Protein AF-A0A537YHS7-F1 (afdb_monomer_lite)

Radius of gyration: 42.15 Å; chains: 1; bounding box: 103×115×128 Å

Sequence (564 aa):
MSSPEERQPPRRSAVVLVELIRFVIVVLFTALGYQVSRSLVADKTSARIIVGTILGSGIGYVIGGVLGRGTGTLVGIAEKRIASIPGADIVSGGLGLVAGVIIATVPGLFLLLLPSRAVGLPILAFVEVVFGYLGYRIGVTKREDVLQLVGLTYRTRAADLRMLDTSAILNTQLLDYVRAGLIRGTVLVPTFVLEEAQGIADAADPVRRQRARRGLEALAAIRGDRDRRLGVGARGRAPRRRSRSPTPRRGSAAPRGASRRSDPCRAEPRRKGSRPGRRLPGRRHDGRGRRRERARRNDRGRAGEPRRPVVGLPDDLRVAGRTGRRPGAGRGTARVNDWAIIVSAGRGARFGDDGVPKTFRPLAGLPMYVHSLRAFEAVPSIAGIVLVVPDNWLEYAMEHSMGEATRAAVEITPGGETRQGSVRAGLARVPLDTERVIVHDAARPLVTPELIDSSLAALKDADGAVCAVPLVDTLKRAKGSVVDATVARAELWRAQTPQAFIAKVLREAHDRAAGDDATDDAALVEAAGGRVVLVSGDERNIKVTTPAELELAEALMLGTRVRP

Secondary structure (DSSP, 8-state):
-PPPP--PPPPHHHHHHHHHHHHHHHHHHHHHHHHHHHHH-SS--HHHHHHHHHHHHHHHHHHHHHHHHHHHHHHHHHHHHHHHS-HHHHHHHHHHHHHHHHHHHHHHHHHTTSS-HHHHHHHHHHHHHHHHHHHHHHHHHTHHHHHHHTT---------EEEPPHHHHS-TTHHHHHHTTSS-SEEE--HHHHHHHHHHHHSS-HHHHHHHHHHHHHHHHHHHHHHHHTT------PPPPPP----------------------------------------------------------------------------------PPP---------EEEEEE-----TTS-SSS--GGGSEETTEEHHHHHHHHHHTSTTEEEEEEEE-GGGHHHHHHHHTTT-SSSEEEEEE--SSHHHHHHHHHTTS-TT--EEEEEETT-TT--HHHHHHHHHGGGG-SEEEEEEE--S-EEEEETTEEEEEEP-TT-EEEEEEEEEEHHHHHHHHHH--SS--SSHHHHHHHTT--EEEEE--TTS----SHHHHHHHHHHHTT-----

Structure (mmCIF, N/CA/C/O backbone):
data_AF-A0A537YHS7-F1
#
_entry.id   AF-A0A537YHS7-F1
#
loop_
_atom_site.group_PDB
_atom_site.id
_atom_site.type_symbol
_atom_site.label_atom_id
_atom_site.label_alt_id
_atom_site.label_comp_id
_atom_site.label_asym_id
_atom_site.label_entity_id
_atom_site.label_seq_id
_atom_site.pdbx_PDB_ins_code
_atom_site.Cartn_x
_atom_site.Cartn_y
_atom_site.Cartn_z
_atom_site.occupancy
_atom_site.B_iso_or_equiv
_atom_site.auth_seq_id
_atom_site.auth_comp_id
_atom_site.auth_asym_id
_atom_site.auth_atom_id
_atom_site.pdbx_PDB_model_num
ATOM 1 N N . MET A 1 1 ? 27.510 -27.332 -7.287 1.00 34.50 1 MET A N 1
ATOM 2 C CA . MET A 1 1 ? 27.420 -28.165 -8.506 1.00 34.50 1 MET A CA 1
ATOM 3 C C . MET A 1 1 ? 26.413 -27.505 -9.423 1.00 34.50 1 MET A C 1
ATOM 5 O O . MET A 1 1 ? 25.268 -27.359 -9.020 1.00 34.50 1 MET A O 1
ATOM 9 N N . SER A 1 2 ? 26.858 -27.024 -10.579 1.00 34.78 2 SER A N 1
ATOM 10 C CA . SER A 1 2 ? 26.018 -26.298 -11.537 1.00 34.78 2 SER A CA 1
ATOM 11 C C . SER A 1 2 ? 25.436 -27.293 -12.540 1.00 34.78 2 SER A C 1
ATOM 13 O O . SER A 1 2 ? 26.197 -28.064 -13.124 1.00 34.78 2 SER A O 1
ATOM 15 N N . SER A 1 3 ? 24.116 -27.303 -12.730 1.00 33.09 3 SER A N 1
ATOM 16 C CA . SER A 1 3 ? 23.474 -28.182 -13.716 1.00 33.09 3 SER A CA 1
ATOM 17 C C . SER A 1 3 ? 23.929 -27.835 -15.142 1.00 33.09 3 SER A C 1
ATOM 19 O O . SER A 1 3 ? 24.104 -26.652 -15.444 1.00 33.09 3 SER A O 1
ATOM 21 N N . PRO A 1 4 ? 24.119 -28.825 -16.032 1.00 50.09 4 PRO A N 1
ATOM 22 C CA . PRO A 1 4 ? 24.528 -28.564 -17.406 1.00 50.09 4 PRO A CA 1
ATOM 23 C C . PRO A 1 4 ? 23.376 -27.936 -18.203 1.00 50.09 4 PRO A C 1
ATOM 25 O O . PRO A 1 4 ? 22.295 -28.515 -18.295 1.00 50.09 4 PRO A O 1
ATOM 28 N N . GLU A 1 5 ? 23.614 -26.772 -18.814 1.00 39.72 5 GLU A N 1
ATOM 29 C CA . GLU A 1 5 ? 22.696 -26.206 -19.808 1.00 39.72 5 GLU A CA 1
ATOM 30 C C . GLU A 1 5 ? 22.564 -27.154 -21.007 1.00 39.72 5 GLU A C 1
ATOM 32 O O . GLU A 1 5 ? 23.532 -27.437 -21.721 1.00 39.72 5 GLU A O 1
ATOM 37 N N . GLU A 1 6 ? 21.339 -27.611 -21.250 1.00 38.03 6 GLU A N 1
ATOM 38 C CA . GLU A 1 6 ? 20.990 -28.463 -22.379 1.00 38.03 6 GLU A CA 1
ATOM 39 C C . GLU A 1 6 ? 21.080 -27.659 -23.690 1.00 38.03 6 GLU A C 1
ATOM 41 O O . GLU A 1 6 ? 20.154 -26.952 -24.098 1.00 38.03 6 GLU A O 1
ATOM 46 N N . ARG A 1 7 ? 22.242 -27.728 -24.354 1.00 41.28 7 ARG A N 1
ATOM 47 C CA . ARG A 1 7 ? 22.490 -27.040 -25.629 1.00 41.28 7 ARG A CA 1
ATOM 48 C C . ARG A 1 7 ? 21.609 -27.614 -26.738 1.00 41.28 7 ARG A C 1
ATOM 50 O O . ARG A 1 7 ? 21.991 -28.566 -27.416 1.00 41.28 7 ARG A O 1
ATOM 57 N N . GLN A 1 8 ? 20.460 -26.981 -26.968 1.00 43.91 8 GLN A N 1
ATOM 58 C CA . GLN A 1 8 ? 19.630 -27.255 -28.141 1.00 43.91 8 GLN A CA 1
ATOM 59 C C . GLN A 1 8 ? 20.458 -27.099 -29.434 1.00 43.91 8 GLN A C 1
ATOM 61 O O . GLN A 1 8 ? 21.207 -26.124 -29.566 1.00 43.91 8 GLN A O 1
ATOM 66 N N . PRO A 1 9 ? 20.337 -28.027 -30.403 1.00 46.56 9 PRO A N 1
ATOM 67 C CA . PRO A 1 9 ? 21.081 -27.944 -31.653 1.00 46.56 9 PRO A CA 1
ATOM 68 C C . PRO A 1 9 ? 20.667 -26.700 -32.459 1.00 46.56 9 PRO A C 1
ATOM 70 O O . PRO A 1 9 ? 19.495 -26.307 -32.429 1.00 46.56 9 PRO A O 1
ATOM 73 N N . PRO A 1 10 ? 21.593 -26.071 -33.209 1.00 54.75 10 PRO A N 1
ATOM 74 C CA . PRO A 1 10 ? 21.282 -24.880 -33.991 1.00 54.75 10 PRO A CA 1
ATOM 75 C C . PRO A 1 10 ? 20.172 -25.173 -35.009 1.00 54.75 10 PRO A C 1
ATOM 77 O O . PRO A 1 10 ? 20.231 -26.154 -35.755 1.00 54.75 10 PRO A O 1
ATOM 80 N N . ARG A 1 11 ? 19.155 -24.300 -35.056 1.00 60.12 11 ARG A N 1
ATOM 81 C CA . ARG A 1 11 ? 18.053 -24.392 -36.029 1.00 60.12 11 ARG A CA 1
ATOM 82 C C . ARG A 1 11 ? 18.631 -24.469 -37.447 1.00 60.12 11 ARG A C 1
ATOM 84 O O . ARG A 1 11 ? 19.492 -23.664 -37.800 1.00 60.12 11 ARG A O 1
ATOM 91 N N . ARG A 1 12 ? 18.125 -25.395 -38.278 1.00 66.12 12 ARG A N 1
ATOM 92 C CA . ARG A 1 12 ? 18.611 -25.631 -39.659 1.00 66.12 12 ARG A CA 1
ATOM 93 C C . ARG A 1 12 ? 18.725 -24.344 -40.495 1.00 66.12 12 ARG A C 1
ATOM 95 O O . ARG A 1 12 ? 19.650 -24.225 -41.291 1.00 66.12 12 ARG A O 1
ATOM 102 N N . SER A 1 13 ? 17.837 -23.372 -40.277 1.00 62.25 13 SER A N 1
ATOM 103 C CA . SER A 1 13 ? 17.853 -22.051 -40.922 1.00 62.25 13 SER A CA 1
ATOM 104 C C . SER A 1 13 ? 19.140 -21.250 -40.680 1.00 62.25 13 SER A C 1
ATOM 106 O O . SER A 1 13 ? 19.644 -20.624 -41.609 1.00 62.25 13 SER A O 1
ATOM 108 N N . ALA A 1 14 ? 19.707 -21.294 -39.470 1.00 64.62 14 ALA A N 1
ATOM 109 C CA . ALA A 1 14 ? 20.923 -20.552 -39.135 1.00 64.62 14 ALA A CA 1
ATOM 110 C C . ALA A 1 14 ? 22.153 -21.103 -39.877 1.00 64.62 14 ALA A C 1
ATOM 112 O O . ALA A 1 14 ? 22.986 -20.333 -40.348 1.00 64.62 14 ALA A O 1
ATOM 113 N N . VAL A 1 15 ? 22.236 -22.430 -40.035 1.00 74.31 15 VAL A N 1
ATOM 114 C CA . VAL A 1 15 ? 23.314 -23.087 -40.794 1.00 74.31 15 VAL A CA 1
ATOM 115 C C . VAL A 1 15 ? 23.232 -22.708 -42.276 1.00 74.31 15 VAL A C 1
ATOM 117 O O . VAL A 1 15 ? 24.235 -22.303 -42.857 1.00 74.31 15 VAL A O 1
ATOM 120 N N . VAL A 1 16 ? 22.032 -22.747 -42.867 1.00 79.12 16 VAL A N 1
ATOM 121 C CA . VAL A 1 16 ? 21.809 -22.346 -44.269 1.00 79.12 16 VAL A CA 1
ATOM 122 C C . VAL A 1 16 ? 22.185 -20.878 -44.504 1.00 79.12 16 VAL A C 1
ATOM 124 O O . VAL A 1 16 ? 22.833 -20.575 -45.503 1.00 79.12 16 VAL A O 1
ATOM 127 N N . LEU A 1 17 ? 21.852 -19.970 -43.578 1.00 75.50 17 LEU A N 1
ATOM 128 C CA . LEU A 1 17 ? 22.225 -18.555 -43.686 1.00 75.50 17 LEU A CA 1
ATOM 129 C C . LEU A 1 17 ? 23.750 -18.345 -43.650 1.00 75.50 17 LEU A C 1
ATOM 131 O O . LEU A 1 17 ? 24.277 -17.567 -44.443 1.00 75.50 17 LEU A O 1
ATOM 135 N N . VAL A 1 18 ? 24.464 -19.048 -42.763 1.00 79.00 18 VAL A N 1
ATOM 136 C CA . VAL A 1 18 ? 25.934 -18.967 -42.665 1.00 79.00 18 VAL A CA 1
ATOM 137 C C . VAL A 1 18 ? 26.605 -19.454 -43.953 1.00 79.00 18 VAL A C 1
ATOM 139 O O . VAL A 1 18 ? 27.540 -18.808 -44.427 1.00 79.00 18 VAL A O 1
ATOM 142 N N . GLU A 1 19 ? 26.134 -20.560 -44.533 1.00 82.50 19 GLU A N 1
ATOM 143 C CA . GLU A 1 19 ? 26.677 -21.086 -45.792 1.00 82.50 19 GLU A CA 1
ATOM 144 C C . GLU A 1 19 ? 26.329 -20.194 -46.995 1.00 82.50 19 GLU A C 1
ATOM 146 O O . GLU A 1 19 ? 27.187 -19.967 -47.846 1.00 82.50 19 GLU A O 1
ATOM 151 N N . LEU A 1 20 ? 25.130 -19.598 -47.036 1.00 83.88 20 LEU A N 1
ATOM 152 C CA . LEU A 1 20 ? 24.749 -18.633 -48.076 1.00 83.88 20 LEU A CA 1
ATOM 153 C C . LEU A 1 20 ? 25.632 -17.374 -48.039 1.00 83.88 20 LEU A C 1
ATOM 155 O O . LEU A 1 20 ? 26.145 -16.947 -49.073 1.00 83.88 20 LEU A O 1
ATOM 159 N N . ILE A 1 21 ? 25.855 -16.804 -46.849 1.00 81.19 21 ILE A N 1
ATOM 160 C CA . ILE A 1 21 ? 26.746 -15.648 -46.660 1.00 81.19 21 ILE A CA 1
ATOM 161 C C . ILE A 1 21 ? 28.184 -16.009 -47.059 1.00 81.19 21 ILE A C 1
ATOM 163 O O . ILE A 1 21 ? 28.837 -15.233 -47.760 1.00 81.19 21 ILE A O 1
ATOM 167 N N . ARG A 1 22 ? 28.668 -17.202 -46.679 1.00 84.94 22 ARG A N 1
ATOM 168 C CA . ARG A 1 22 ? 29.996 -17.681 -47.088 1.00 84.94 22 ARG A CA 1
ATOM 169 C C . ARG A 1 22 ? 30.101 -17.805 -48.606 1.00 84.94 22 ARG A C 1
ATOM 171 O O . ARG A 1 22 ? 31.075 -17.318 -49.165 1.00 84.94 22 ARG A O 1
ATOM 178 N N . PHE A 1 23 ? 29.105 -18.391 -49.270 1.00 89.00 23 PHE A N 1
ATOM 179 C CA . PHE A 1 23 ? 29.078 -18.531 -50.726 1.00 89.00 23 PHE A CA 1
ATOM 180 C C . PHE A 1 23 ? 29.148 -17.171 -51.437 1.00 89.00 23 PHE A C 1
ATOM 182 O O . PHE A 1 23 ? 30.011 -16.975 -52.291 1.00 89.00 23 PHE A O 1
ATOM 189 N N . VAL A 1 24 ? 28.313 -16.203 -51.042 1.00 88.31 24 VAL A N 1
ATOM 190 C CA . VAL A 1 24 ? 28.307 -14.853 -51.639 1.00 88.31 24 VAL A CA 1
ATOM 191 C C . VAL A 1 24 ? 29.660 -14.152 -51.465 1.00 88.31 24 VAL A C 1
ATOM 193 O O . VAL A 1 24 ? 30.182 -13.579 -52.421 1.00 88.31 24 VAL A O 1
ATOM 196 N N . ILE A 1 25 ? 30.267 -14.232 -50.276 1.00 87.56 25 ILE A N 1
ATOM 197 C CA . ILE A 1 25 ? 31.570 -13.603 -50.004 1.00 87.56 25 ILE A CA 1
ATOM 198 C C . ILE A 1 25 ? 32.704 -14.317 -50.757 1.00 87.56 25 ILE A C 1
ATOM 200 O O . ILE A 1 25 ? 33.560 -13.641 -51.328 1.00 87.56 25 ILE A O 1
ATOM 204 N N . VAL A 1 26 ? 32.685 -15.652 -50.860 1.00 91.62 26 VAL A N 1
ATOM 205 C CA . VAL A 1 26 ? 33.625 -16.410 -51.707 1.00 91.62 26 VAL A CA 1
ATOM 206 C C . VAL A 1 26 ? 33.527 -15.962 -53.164 1.00 91.62 26 VAL A C 1
ATOM 208 O O . VAL A 1 26 ? 34.557 -15.665 -53.763 1.00 91.62 26 VAL A O 1
ATOM 211 N N . VAL A 1 27 ? 32.322 -15.855 -53.734 1.00 90.69 27 VAL A N 1
ATOM 212 C CA . VAL A 1 27 ? 32.130 -15.413 -55.128 1.00 90.69 27 VAL A CA 1
ATOM 213 C C . VAL A 1 27 ? 32.658 -13.989 -55.338 1.00 90.69 27 VAL A C 1
ATOM 215 O O . VAL A 1 27 ? 33.423 -13.760 -56.276 1.00 90.69 27 VAL A O 1
ATOM 218 N N . LEU A 1 28 ? 32.332 -13.052 -54.441 1.00 90.12 28 LEU A N 1
ATOM 219 C CA . LEU A 1 28 ? 32.809 -11.665 -54.513 1.00 90.12 28 LEU A CA 1
ATOM 220 C C . LEU A 1 28 ? 34.338 -11.561 -54.429 1.00 90.12 28 LEU A C 1
ATOM 222 O O . LEU A 1 28 ? 34.949 -10.892 -55.260 1.00 90.12 28 LEU A O 1
ATOM 226 N N . PHE A 1 29 ? 34.976 -12.246 -53.476 1.00 90.38 29 PHE A N 1
ATOM 227 C CA . PHE A 1 29 ? 36.436 -12.216 -53.336 1.00 90.38 29 PHE A CA 1
ATOM 228 C C . PHE A 1 29 ? 37.162 -13.002 -54.438 1.00 90.38 29 PHE A C 1
ATOM 230 O O . PHE A 1 29 ? 38.273 -12.632 -54.808 1.00 90.38 29 PHE A O 1
ATOM 237 N N . THR A 1 30 ? 36.535 -14.027 -55.023 1.00 91.81 30 THR A N 1
ATOM 238 C CA . THR A 1 30 ? 37.058 -14.720 -56.214 1.00 91.81 30 THR A CA 1
ATOM 239 C C . THR A 1 30 ? 37.044 -13.785 -57.428 1.00 91.81 30 THR A C 1
ATOM 241 O O . THR A 1 30 ? 38.049 -13.666 -58.127 1.00 91.81 30 THR A O 1
ATOM 244 N N . ALA A 1 31 ? 35.941 -13.058 -57.645 1.00 89.12 31 ALA A N 1
ATOM 245 C CA . ALA A 1 31 ? 35.827 -12.064 -58.711 1.00 89.12 31 ALA A CA 1
ATOM 246 C C . ALA A 1 31 ? 36.797 -10.883 -58.513 1.00 89.12 31 ALA A C 1
ATOM 248 O O . ALA A 1 31 ? 37.445 -10.456 -59.469 1.00 89.12 31 ALA A O 1
ATOM 249 N N . LEU A 1 32 ? 36.952 -10.402 -57.274 1.00 89.75 32 LEU A N 1
ATOM 250 C CA . LEU A 1 32 ? 37.922 -9.364 -56.919 1.00 89.75 32 LEU A CA 1
ATOM 251 C C . LEU A 1 32 ? 39.364 -9.844 -57.137 1.00 89.75 32 LEU A C 1
ATOM 253 O O . LEU A 1 32 ? 40.147 -9.138 -57.762 1.00 89.75 32 LEU A O 1
ATOM 257 N N . GLY A 1 33 ? 39.705 -11.059 -56.694 1.00 88.12 33 GLY A N 1
ATOM 258 C CA . GLY A 1 33 ? 41.019 -11.671 -56.916 1.00 88.12 33 GLY A CA 1
ATOM 259 C C . GLY A 1 33 ? 41.353 -11.808 -58.403 1.00 88.12 33 GLY A C 1
ATOM 260 O O . GLY A 1 33 ? 42.455 -11.452 -58.822 1.00 88.12 33 GLY A O 1
ATOM 261 N N . TYR A 1 34 ? 40.381 -12.221 -59.222 1.00 88.81 34 TYR A N 1
ATOM 262 C CA . TYR A 1 34 ? 40.508 -12.245 -60.681 1.00 88.81 34 TYR A CA 1
ATOM 263 C C . TYR A 1 34 ? 40.719 -10.840 -61.277 1.00 88.81 34 TYR A C 1
ATOM 265 O O . TYR A 1 34 ? 41.640 -10.647 -62.073 1.00 88.81 34 TYR A O 1
ATOM 273 N N . GLN A 1 35 ? 39.915 -9.844 -60.879 1.00 87.00 35 GLN A N 1
ATOM 274 C CA . GLN A 1 35 ? 40.044 -8.465 -61.369 1.00 87.00 35 GLN A CA 1
ATOM 275 C C . GLN A 1 35 ? 41.396 -7.842 -61.004 1.00 87.00 35 GLN A C 1
ATOM 277 O O . GLN A 1 35 ? 42.083 -7.340 -61.889 1.00 87.00 35 GLN A O 1
ATOM 282 N N . VAL A 1 36 ? 41.801 -7.928 -59.734 1.00 85.50 36 VAL A N 1
ATOM 283 C CA . VAL A 1 36 ? 43.076 -7.402 -59.217 1.00 85.50 36 VAL A CA 1
ATOM 284 C C . VAL A 1 36 ? 44.270 -8.067 -59.908 1.00 85.50 36 VAL A C 1
ATOM 286 O O . VAL A 1 36 ? 45.213 -7.389 -60.309 1.00 85.50 36 VAL A O 1
ATOM 289 N N . SER A 1 37 ? 44.214 -9.382 -60.136 1.00 83.62 37 SER A N 1
ATOM 290 C CA . SER A 1 37 ? 45.274 -10.104 -60.860 1.00 83.62 37 SER A CA 1
ATOM 291 C C . SER A 1 37 ? 45.354 -9.720 -62.336 1.00 83.62 37 SER A C 1
ATOM 293 O O . SER A 1 37 ? 46.433 -9.749 -62.923 1.00 83.62 37 SER A O 1
ATOM 295 N N . ARG A 1 38 ? 44.220 -9.353 -62.943 1.00 83.25 38 ARG A N 1
ATOM 296 C CA . ARG A 1 38 ? 44.141 -8.885 -64.330 1.00 83.25 38 ARG A CA 1
ATOM 297 C C . ARG A 1 38 ? 44.605 -7.433 -64.496 1.00 83.25 38 ARG A C 1
ATOM 299 O O . ARG A 1 38 ? 45.037 -7.086 -65.592 1.00 83.25 38 ARG A O 1
ATOM 306 N N . SER A 1 39 ? 44.500 -6.591 -63.465 1.00 78.75 39 SER A N 1
ATOM 307 C CA . SER A 1 39 ? 44.871 -5.169 -63.531 1.00 78.75 39 SER A CA 1
ATOM 308 C C . SER A 1 39 ? 46.275 -4.850 -63.008 1.00 78.75 39 SER A C 1
ATOM 310 O O . SER A 1 39 ? 46.875 -3.896 -63.494 1.00 78.75 39 SER A O 1
ATOM 312 N N . LEU A 1 40 ? 46.826 -5.630 -62.068 1.00 73.31 40 LEU A N 1
ATOM 313 C CA . LEU A 1 40 ? 48.172 -5.394 -61.516 1.00 73.31 40 LEU A CA 1
ATOM 314 C C . LEU A 1 40 ? 49.314 -6.052 -62.306 1.00 73.31 40 LEU A C 1
ATOM 316 O O . LEU A 1 40 ? 50.464 -5.642 -62.161 1.00 73.31 40 LEU A O 1
ATOM 320 N N . VAL A 1 41 ? 49.040 -7.085 -63.108 1.00 65.69 41 VAL A N 1
ATOM 321 C CA . VAL A 1 41 ? 50.090 -7.864 -63.783 1.00 65.69 41 VAL A CA 1
ATOM 322 C C . VAL A 1 41 ? 50.145 -7.503 -65.268 1.00 65.69 41 VAL A C 1
ATOM 324 O O . VAL A 1 41 ? 49.277 -7.893 -66.044 1.00 65.69 41 VAL A O 1
ATOM 327 N N . ALA A 1 42 ? 51.198 -6.783 -65.668 1.00 59.06 42 ALA A N 1
ATOM 328 C CA . ALA A 1 42 ? 51.415 -6.363 -67.058 1.00 59.06 42 ALA A CA 1
ATOM 329 C C . ALA A 1 42 ? 51.618 -7.538 -68.037 1.00 59.06 42 ALA A C 1
ATOM 331 O O . ALA A 1 42 ? 51.298 -7.425 -69.219 1.00 59.06 42 ALA A O 1
ATOM 332 N N . ASP A 1 43 ? 52.125 -8.669 -67.540 1.00 63.06 43 ASP A N 1
ATOM 333 C CA . ASP A 1 43 ? 52.399 -9.870 -68.326 1.00 63.06 43 ASP A CA 1
ATOM 334 C C . ASP A 1 43 ? 51.311 -10.938 -68.105 1.00 63.06 43 ASP A C 1
ATOM 336 O O . ASP A 1 43 ? 51.103 -11.422 -66.987 1.00 63.06 43 ASP A O 1
ATOM 340 N N . LYS A 1 44 ? 50.584 -11.296 -69.172 1.00 61.28 44 LYS A N 1
ATOM 341 C CA . LYS A 1 44 ? 49.316 -12.056 -69.129 1.00 61.28 44 LYS A CA 1
ATOM 342 C C . LYS A 1 44 ? 49.508 -13.567 -68.931 1.00 61.28 44 LYS A C 1
ATOM 344 O O . LYS A 1 44 ? 48.792 -14.373 -69.523 1.00 61.28 44 LYS A O 1
ATOM 349 N N . THR A 1 45 ? 50.460 -13.980 -68.098 1.00 69.19 45 THR A N 1
ATOM 350 C CA . THR A 1 45 ? 50.690 -15.397 -67.803 1.00 69.19 45 THR A CA 1
ATOM 351 C C . THR A 1 45 ? 49.480 -15.984 -67.066 1.00 69.19 45 THR A C 1
ATOM 353 O O . THR A 1 45 ? 49.210 -15.617 -65.919 1.00 69.19 45 THR A O 1
ATOM 356 N N . SER A 1 46 ? 48.778 -16.941 -67.684 1.00 71.75 46 SER A N 1
ATOM 357 C CA . SER A 1 46 ? 47.562 -17.569 -67.133 1.00 71.75 46 SER A CA 1
ATOM 358 C C . SER A 1 46 ? 47.740 -18.072 -65.693 1.00 71.75 46 SER A C 1
ATOM 360 O O . SER A 1 46 ? 46.829 -17.954 -64.876 1.00 71.75 46 SER A O 1
ATOM 362 N N . ALA A 1 47 ? 48.942 -18.551 -65.354 1.00 77.25 47 ALA A N 1
ATOM 363 C CA . ALA A 1 47 ? 49.311 -19.000 -64.013 1.00 77.25 47 ALA A CA 1
ATOM 364 C C . ALA A 1 47 ? 49.088 -17.940 -62.914 1.00 77.25 47 ALA A C 1
ATOM 366 O O . ALA A 1 47 ? 48.581 -18.273 -61.847 1.00 77.25 47 ALA A O 1
ATOM 367 N N . ARG A 1 48 ? 49.407 -16.659 -63.156 1.00 76.94 48 ARG A N 1
ATOM 368 C CA . ARG A 1 48 ? 49.252 -15.596 -62.140 1.00 76.94 48 ARG A CA 1
ATOM 369 C C . ARG A 1 48 ? 47.785 -15.245 -61.892 1.00 76.94 48 ARG A C 1
ATOM 371 O O . ARG A 1 48 ? 47.391 -15.046 -60.746 1.00 76.94 48 ARG A O 1
ATOM 378 N N . ILE A 1 49 ? 46.969 -15.253 -62.948 1.00 81.44 49 ILE A N 1
ATOM 379 C CA . ILE A 1 49 ? 45.515 -15.056 -62.854 1.00 81.44 49 ILE A CA 1
ATOM 380 C C . ILE A 1 49 ? 44.877 -16.204 -62.058 1.00 81.44 49 ILE A C 1
ATOM 382 O O . ILE A 1 49 ? 44.048 -15.954 -61.183 1.00 81.44 49 ILE A O 1
ATOM 386 N N . ILE A 1 50 ? 45.305 -17.449 -62.299 1.00 84.12 50 ILE A N 1
ATOM 387 C CA . ILE A 1 50 ? 44.870 -18.625 -61.528 1.00 84.12 50 ILE A CA 1
ATOM 388 C C . ILE A 1 50 ? 45.245 -18.469 -60.046 1.00 84.12 50 ILE A C 1
ATOM 390 O O . ILE A 1 50 ? 44.372 -18.582 -59.187 1.00 84.12 50 ILE A O 1
ATOM 394 N N . VAL A 1 51 ? 46.504 -18.136 -59.736 1.00 85.88 51 VAL A N 1
ATOM 395 C CA . VAL A 1 51 ? 46.992 -17.964 -58.353 1.00 85.88 51 VAL A CA 1
ATOM 396 C C . VAL A 1 51 ? 46.197 -16.906 -57.585 1.00 85.88 51 VAL A C 1
ATOM 398 O O . VAL A 1 51 ? 45.748 -17.175 -56.472 1.00 85.88 51 VAL A O 1
ATOM 401 N N . GLY A 1 52 ? 45.962 -15.726 -58.164 1.00 85.19 52 GLY A N 1
ATOM 402 C CA . GLY A 1 52 ? 45.197 -14.678 -57.482 1.00 85.19 52 GLY A CA 1
ATOM 403 C C . GLY A 1 52 ? 43.692 -14.957 -57.384 1.00 85.19 52 GLY A C 1
ATOM 404 O O . GLY A 1 52 ? 43.051 -14.530 -56.425 1.00 85.19 52 GLY A O 1
ATOM 405 N N . THR A 1 53 ? 43.133 -15.748 -58.306 1.00 88.25 53 THR A N 1
ATOM 406 C CA . THR A 1 53 ? 41.753 -16.258 -58.201 1.00 88.25 53 THR A CA 1
ATOM 407 C C . THR A 1 53 ? 41.623 -17.264 -57.047 1.00 88.25 53 THR A C 1
ATOM 409 O O . THR A 1 53 ? 40.667 -17.189 -56.275 1.00 88.25 53 THR A O 1
ATOM 412 N N . ILE A 1 54 ? 42.609 -18.157 -56.871 1.00 90.62 54 ILE A N 1
ATOM 413 C CA . ILE A 1 54 ? 42.683 -19.111 -55.746 1.00 90.62 54 ILE A CA 1
ATOM 414 C C . ILE A 1 54 ? 42.882 -18.381 -54.407 1.00 90.62 54 ILE A C 1
ATOM 416 O O . ILE A 1 54 ? 42.199 -18.682 -53.432 1.00 90.62 54 ILE A O 1
ATOM 420 N N . LEU A 1 55 ? 43.781 -17.393 -54.348 1.00 89.94 55 LEU A N 1
ATOM 421 C CA . LEU A 1 55 ? 43.974 -16.565 -53.150 1.00 89.94 55 LEU A CA 1
ATOM 422 C C . LEU A 1 55 ? 42.697 -15.802 -52.777 1.00 89.94 55 LEU A C 1
ATOM 424 O O . LEU A 1 55 ? 42.303 -15.804 -51.611 1.00 89.94 55 LEU A O 1
ATOM 428 N N . GLY A 1 56 ? 42.017 -15.210 -53.764 1.00 88.88 56 GLY A N 1
ATOM 429 C CA . GLY A 1 56 ? 40.722 -14.559 -53.575 1.00 88.88 56 GLY A CA 1
ATOM 430 C C . GLY A 1 56 ? 39.671 -15.507 -52.993 1.00 88.88 56 GLY A C 1
ATOM 431 O O . GLY A 1 56 ? 39.052 -15.185 -51.978 1.00 88.88 56 GLY A O 1
ATOM 432 N N . SER A 1 57 ? 39.507 -16.705 -53.564 1.00 91.81 57 SER A N 1
ATOM 433 C CA . SER A 1 57 ? 38.529 -17.679 -53.062 1.00 91.81 57 SER A CA 1
ATOM 434 C C . SER A 1 57 ? 38.848 -18.164 -51.639 1.00 91.81 57 SER A C 1
ATOM 436 O O . SER A 1 57 ? 37.942 -18.245 -50.807 1.00 91.81 57 SER A O 1
ATOM 438 N N . GLY A 1 58 ? 40.127 -18.396 -51.317 1.00 89.81 58 GLY A N 1
ATOM 439 C CA . GLY A 1 58 ? 40.576 -18.787 -49.976 1.00 89.81 58 GLY A CA 1
ATOM 440 C C . GLY A 1 58 ? 40.334 -17.709 -48.914 1.00 89.81 58 GLY A C 1
ATOM 441 O O . GLY A 1 58 ? 39.785 -17.998 -47.848 1.00 89.81 58 GLY A O 1
ATOM 442 N N . ILE A 1 59 ? 40.668 -16.450 -49.219 1.00 89.94 59 ILE A N 1
ATOM 443 C CA . ILE A 1 59 ? 40.400 -15.300 -48.338 1.00 89.94 59 ILE A CA 1
ATOM 444 C C . ILE A 1 59 ? 38.886 -15.124 -48.138 1.00 89.94 59 ILE A C 1
ATOM 446 O O . ILE A 1 59 ? 38.422 -14.999 -47.001 1.00 89.94 59 ILE A O 1
ATOM 450 N N . GLY A 1 60 ? 38.105 -15.196 -49.221 1.00 88.69 60 GLY A N 1
ATOM 451 C CA . GLY A 1 60 ? 36.643 -15.140 -49.175 1.00 88.69 60 GLY A CA 1
ATOM 452 C C . GLY A 1 60 ? 36.023 -16.254 -48.326 1.00 88.69 60 GLY A C 1
ATOM 453 O O . GLY A 1 60 ? 35.064 -16.008 -47.597 1.00 88.69 60 GLY A O 1
ATOM 454 N N . TYR A 1 61 ? 36.592 -17.462 -48.339 1.00 91.31 61 TYR A N 1
ATOM 455 C CA . TYR A 1 61 ? 36.101 -18.581 -47.530 1.00 91.31 61 TYR A CA 1
ATOM 456 C C . TYR A 1 61 ? 36.283 -18.329 -46.027 1.00 91.31 61 TYR A C 1
ATOM 458 O O . TYR A 1 61 ? 35.347 -18.520 -45.244 1.00 91.31 61 TYR A O 1
ATOM 466 N N . VAL A 1 62 ? 37.461 -17.840 -45.622 1.00 89.25 62 VAL A N 1
ATOM 467 C CA . VAL A 1 62 ? 37.766 -17.518 -44.218 1.00 89.25 62 VAL A CA 1
ATOM 468 C C . VAL A 1 62 ? 36.921 -16.338 -43.732 1.00 89.25 62 VAL A C 1
ATOM 470 O O . VAL A 1 62 ? 36.226 -16.460 -42.719 1.00 89.25 62 VAL A O 1
ATOM 473 N N . ILE A 1 63 ? 36.918 -15.222 -44.470 1.00 86.25 63 ILE A N 1
ATOM 474 C CA . ILE A 1 63 ? 36.148 -14.019 -44.118 1.00 86.25 63 ILE A CA 1
ATOM 475 C C . ILE A 1 63 ? 34.646 -14.329 -44.100 1.00 86.25 63 ILE A C 1
ATOM 477 O O . ILE A 1 63 ? 33.959 -13.981 -43.141 1.00 86.25 63 ILE A O 1
ATOM 481 N N . GLY A 1 64 ? 34.139 -15.057 -45.099 1.00 84.94 64 GLY A N 1
ATOM 482 C CA . GLY A 1 64 ? 32.741 -15.477 -45.172 1.00 84.94 64 GLY A CA 1
ATOM 483 C C . GLY A 1 64 ? 32.325 -16.409 -44.032 1.00 84.94 64 GLY A C 1
ATOM 484 O O . GLY A 1 64 ? 31.218 -16.290 -43.512 1.00 84.94 64 GLY A O 1
ATOM 485 N N . GLY A 1 65 ? 33.216 -17.294 -43.572 1.00 81.50 65 GLY A N 1
ATOM 486 C CA . GLY A 1 65 ? 32.986 -18.126 -42.388 1.00 81.50 65 GLY A CA 1
ATOM 487 C C . GLY A 1 65 ? 32.965 -17.342 -41.069 1.00 81.50 65 GLY A C 1
ATOM 488 O O . GLY A 1 65 ? 32.175 -17.660 -40.178 1.00 81.50 65 GLY A O 1
ATOM 489 N N . VAL A 1 66 ? 33.801 -16.309 -40.925 1.00 83.06 66 VAL A N 1
ATOM 490 C CA . VAL A 1 66 ? 33.803 -15.424 -39.744 1.00 83.06 66 VAL A CA 1
ATOM 491 C C . VAL A 1 66 ? 32.563 -14.530 -39.734 1.00 83.06 66 VAL A C 1
ATOM 493 O O . VAL A 1 66 ? 31.803 -14.569 -38.764 1.00 83.06 66 VAL A O 1
ATOM 496 N N . LEU A 1 67 ? 32.310 -13.798 -40.824 1.00 77.62 67 LEU A N 1
ATOM 497 C CA . LEU A 1 67 ? 31.150 -12.915 -40.952 1.00 77.62 67 LEU A CA 1
ATOM 498 C C . LEU A 1 67 ? 29.839 -13.697 -40.859 1.00 77.62 67 LEU A C 1
ATOM 500 O O . LEU A 1 67 ? 28.988 -13.327 -40.061 1.00 77.62 67 LEU A O 1
ATOM 504 N N . GLY A 1 68 ? 29.700 -14.829 -41.558 1.00 79.19 68 GLY A N 1
ATOM 505 C CA . GLY A 1 68 ? 28.493 -15.659 -41.499 1.00 79.19 68 GLY A CA 1
ATOM 506 C C . GLY A 1 68 ? 28.140 -16.124 -40.080 1.00 79.19 68 GLY A C 1
ATOM 507 O O . GLY A 1 68 ? 26.977 -16.051 -39.687 1.00 79.19 68 GLY A O 1
ATOM 508 N N . ARG A 1 69 ? 29.129 -16.528 -39.263 1.00 79.25 69 ARG A N 1
ATOM 509 C CA . ARG A 1 69 ? 28.903 -16.877 -37.843 1.00 79.25 69 ARG A CA 1
ATOM 510 C C . ARG A 1 69 ? 28.546 -15.659 -36.986 1.00 79.25 69 ARG A C 1
ATOM 512 O O . ARG A 1 69 ? 27.667 -15.765 -36.129 1.00 79.25 69 ARG A O 1
ATOM 519 N N . GLY A 1 70 ? 29.180 -14.511 -37.226 1.00 75.00 70 GLY A N 1
ATOM 520 C CA . GLY A 1 70 ? 28.826 -13.244 -36.578 1.00 75.00 70 GLY A CA 1
ATOM 521 C C . GLY A 1 70 ? 27.384 -12.827 -36.882 1.00 75.00 70 GLY A C 1
ATOM 522 O O . GLY A 1 70 ? 26.590 -12.634 -35.964 1.00 75.00 70 GLY A O 1
ATOM 523 N N . THR A 1 71 ? 27.007 -12.791 -38.162 1.00 73.06 71 THR A N 1
ATOM 524 C CA . THR A 1 71 ? 25.646 -12.486 -38.619 1.00 73.06 71 THR A CA 1
ATOM 525 C C . THR A 1 71 ? 24.633 -13.497 -38.090 1.00 73.06 71 THR A C 1
ATOM 527 O O . THR A 1 71 ? 23.601 -13.085 -37.580 1.00 73.06 71 THR A O 1
ATOM 530 N N . GLY A 1 72 ? 24.923 -14.803 -38.119 1.00 71.56 72 GLY A N 1
ATOM 531 C CA . GLY A 1 72 ? 24.041 -15.826 -37.543 1.00 71.56 72 GLY A CA 1
ATOM 532 C C . GLY A 1 72 ? 23.801 -15.640 -36.038 1.00 71.56 72 GLY A C 1
ATOM 533 O O . GLY A 1 72 ? 22.685 -15.833 -35.559 1.00 71.56 72 GLY A O 1
ATOM 534 N N . THR A 1 73 ? 24.819 -15.188 -35.299 1.00 74.81 73 THR A N 1
ATOM 535 C CA . THR A 1 73 ? 24.709 -14.873 -33.865 1.00 74.81 73 THR A CA 1
ATOM 536 C C . THR A 1 73 ? 23.870 -13.612 -33.637 1.00 74.81 73 THR A C 1
ATOM 538 O O . THR A 1 73 ? 22.962 -13.622 -32.808 1.00 74.81 73 THR A O 1
ATOM 541 N N . LEU A 1 74 ? 24.111 -12.547 -34.410 1.00 69.81 74 LEU A N 1
ATOM 542 C CA . LEU A 1 74 ? 23.331 -11.304 -34.361 1.00 69.81 74 LEU A CA 1
ATOM 543 C C . LEU A 1 74 ? 21.863 -11.524 -34.745 1.00 69.81 74 LEU A C 1
ATOM 545 O O . LEU A 1 74 ? 20.980 -11.041 -34.044 1.00 69.81 74 LEU A O 1
ATOM 549 N N . VAL A 1 75 ? 21.594 -12.304 -35.796 1.00 73.31 75 VAL A N 1
ATOM 550 C CA . VAL A 1 75 ? 20.240 -12.700 -36.206 1.00 73.31 75 VAL A CA 1
ATOM 551 C C . VAL A 1 75 ? 19.576 -13.543 -35.120 1.00 73.31 75 VAL A C 1
ATOM 553 O O . VAL A 1 75 ? 18.428 -13.280 -34.800 1.00 73.31 75 VAL A O 1
ATOM 556 N N . GLY A 1 76 ? 20.283 -14.474 -34.470 1.00 68.44 76 GLY A N 1
ATOM 557 C CA . GLY A 1 76 ? 19.732 -15.232 -33.340 1.00 68.44 76 GLY A CA 1
ATOM 558 C C . GLY A 1 76 ? 19.400 -14.366 -32.114 1.00 68.44 76 GLY A C 1
ATOM 559 O O . GLY A 1 76 ? 18.400 -14.607 -31.438 1.00 68.44 76 GLY A O 1
ATOM 560 N N . ILE A 1 77 ? 20.200 -13.332 -31.829 1.00 71.19 77 ILE A N 1
ATOM 561 C CA . ILE A 1 77 ? 19.915 -12.345 -30.771 1.00 71.19 77 ILE A CA 1
ATOM 562 C C . ILE A 1 77 ? 18.726 -11.457 -31.168 1.00 71.19 77 ILE A C 1
ATOM 564 O O . ILE A 1 77 ? 17.852 -11.200 -30.338 1.00 71.19 77 ILE A O 1
ATOM 568 N N . ALA A 1 78 ? 18.667 -11.018 -32.427 1.00 65.25 78 ALA A N 1
ATOM 569 C CA . ALA A 1 78 ? 17.572 -10.219 -32.964 1.00 65.25 78 ALA A CA 1
ATOM 570 C C . ALA A 1 78 ? 16.257 -11.010 -32.996 1.00 65.25 78 ALA A C 1
ATOM 572 O O . ALA A 1 78 ? 15.256 -10.501 -32.516 1.00 65.25 78 ALA A O 1
ATOM 573 N N . GLU A 1 79 ? 16.254 -12.264 -33.454 1.00 69.62 79 GLU A N 1
ATOM 574 C CA . GLU A 1 79 ? 15.089 -13.160 -33.469 1.00 69.62 79 GLU A CA 1
ATOM 575 C C . GLU A 1 79 ? 14.552 -13.376 -32.047 1.00 69.62 79 GLU A C 1
ATOM 577 O O . GLU A 1 79 ? 13.352 -13.236 -31.821 1.00 69.62 79 GLU A O 1
ATOM 582 N N . LYS A 1 80 ? 15.432 -13.611 -31.059 1.00 69.62 80 LYS A N 1
ATOM 583 C CA . LYS A 1 80 ? 15.038 -13.703 -29.641 1.00 69.62 80 LYS A CA 1
ATOM 584 C C . LYS A 1 80 ? 14.442 -12.397 -29.104 1.00 69.62 80 LYS A C 1
ATOM 586 O O . LYS A 1 80 ? 13.437 -12.448 -28.402 1.00 69.62 80 LYS A O 1
ATOM 591 N N . ARG A 1 81 ? 15.024 -11.235 -29.433 1.00 66.75 81 ARG A N 1
ATOM 592 C CA . ARG A 1 81 ? 14.487 -9.924 -29.018 1.00 66.75 81 ARG A CA 1
ATOM 593 C C . ARG A 1 81 ? 13.155 -9.615 -29.704 1.00 66.75 81 ARG A C 1
ATOM 595 O O . ARG A 1 81 ? 12.204 -9.267 -29.017 1.00 66.75 81 ARG A O 1
ATOM 602 N N . ILE A 1 82 ? 13.049 -9.805 -31.017 1.00 66.75 82 ILE A N 1
ATOM 603 C CA . ILE A 1 82 ? 11.828 -9.577 -31.804 1.00 66.75 82 ILE A CA 1
ATOM 604 C C . ILE A 1 82 ? 10.700 -10.500 -31.329 1.00 66.75 82 ILE A C 1
ATOM 606 O O . ILE A 1 82 ? 9.586 -10.029 -31.139 1.00 66.75 82 ILE A O 1
ATOM 610 N N . ALA A 1 83 ? 10.987 -11.771 -31.030 1.00 67.44 83 ALA A N 1
ATOM 611 C CA . ALA A 1 83 ? 10.006 -12.696 -30.455 1.00 67.44 83 ALA A CA 1
ATOM 612 C C . ALA A 1 83 ? 9.525 -12.303 -29.042 1.00 67.44 83 ALA A C 1
ATOM 614 O O . ALA A 1 83 ? 8.468 -12.763 -28.617 1.00 67.44 83 ALA A O 1
ATOM 615 N N . SER A 1 84 ? 10.282 -11.470 -28.316 1.00 66.62 84 SER A N 1
ATOM 616 C CA . SER A 1 84 ? 9.885 -10.927 -27.007 1.00 66.62 84 SER A CA 1
ATOM 617 C C . SER A 1 84 ? 9.164 -9.574 -27.081 1.00 66.62 84 SER A C 1
ATOM 619 O O . SER A 1 84 ? 8.585 -9.149 -26.084 1.00 66.62 84 SER A O 1
ATOM 621 N N . ILE A 1 85 ? 9.177 -8.898 -28.236 1.00 75.12 85 ILE A N 1
ATOM 622 C CA . ILE A 1 85 ? 8.474 -7.625 -28.431 1.00 75.12 85 ILE A CA 1
ATOM 623 C C . ILE A 1 85 ? 7.002 -7.921 -28.773 1.00 75.12 85 ILE A C 1
ATOM 625 O O . ILE A 1 85 ? 6.735 -8.651 -29.732 1.00 75.12 85 ILE A O 1
ATOM 629 N N . PRO A 1 86 ? 6.023 -7.360 -28.037 1.00 78.38 86 PRO A N 1
ATOM 630 C CA . PRO A 1 86 ? 4.613 -7.465 -28.392 1.00 78.38 86 PRO A CA 1
ATOM 631 C C . PRO A 1 86 ? 4.350 -6.955 -29.814 1.00 78.38 86 PRO A C 1
ATOM 633 O O . PRO A 1 86 ? 4.778 -5.863 -30.175 1.00 78.38 86 PRO A O 1
ATOM 636 N N . GLY A 1 87 ? 3.570 -7.692 -30.613 1.00 76.25 87 GLY A N 1
ATOM 637 C CA . GLY A 1 87 ? 3.232 -7.269 -31.982 1.00 76.25 87 GLY A CA 1
ATOM 638 C C . GLY A 1 87 ? 2.537 -5.899 -32.055 1.00 76.25 87 GLY A C 1
ATOM 639 O O . GLY A 1 87 ? 2.690 -5.188 -33.044 1.00 76.25 87 GLY A O 1
ATOM 640 N N . ALA A 1 88 ? 1.842 -5.501 -30.983 1.00 79.56 88 ALA A N 1
ATOM 641 C CA . ALA A 1 88 ? 1.281 -4.161 -30.815 1.00 79.56 88 ALA A CA 1
ATOM 642 C C . ALA A 1 88 ? 2.357 -3.060 -30.873 1.00 79.56 88 ALA A C 1
ATOM 644 O O . ALA A 1 88 ? 2.170 -2.081 -31.588 1.00 79.56 88 ALA A O 1
ATOM 645 N N . ASP A 1 89 ? 3.494 -3.256 -30.198 1.00 83.00 89 ASP A N 1
ATOM 646 C CA . ASP A 1 89 ? 4.590 -2.282 -30.113 1.00 83.00 89 ASP A CA 1
ATOM 647 C C . ASP A 1 89 ? 5.308 -2.133 -31.467 1.00 83.00 89 ASP A C 1
ATOM 649 O O . ASP A 1 89 ? 5.764 -1.047 -31.817 1.00 83.00 89 ASP A O 1
ATOM 653 N N . ILE A 1 90 ? 5.360 -3.208 -32.268 1.00 85.31 90 ILE A N 1
ATOM 654 C CA . ILE A 1 90 ? 5.892 -3.174 -33.641 1.00 85.31 90 ILE A CA 1
ATOM 655 C C . ILE A 1 90 ? 4.993 -2.312 -34.537 1.00 85.31 90 ILE A C 1
ATOM 657 O O . ILE A 1 90 ? 5.487 -1.463 -35.279 1.00 85.31 90 ILE A O 1
ATOM 661 N N . VAL A 1 91 ? 3.671 -2.505 -34.463 1.00 86.81 91 VAL A N 1
ATOM 662 C CA . VAL A 1 91 ? 2.705 -1.767 -35.291 1.00 86.81 91 VAL A CA 1
ATOM 663 C C . VAL A 1 91 ? 2.602 -0.305 -34.856 1.00 86.81 91 VAL A C 1
ATOM 665 O O . VAL A 1 91 ? 2.705 0.585 -35.698 1.00 86.81 91 VAL A O 1
ATOM 668 N N . SER A 1 92 ? 2.445 -0.029 -33.558 1.00 87.94 92 SER A N 1
ATOM 669 C CA . SER A 1 92 ? 2.302 1.340 -33.053 1.00 87.94 92 SER A CA 1
ATOM 670 C C . SER A 1 92 ? 3.612 2.129 -33.141 1.00 87.94 92 SER A C 1
ATOM 672 O O . SER A 1 92 ? 3.593 3.300 -33.519 1.00 87.94 92 SER A O 1
ATOM 674 N N . GLY A 1 93 ? 4.758 1.487 -32.883 1.00 90.75 93 GLY A N 1
ATOM 675 C CA . GLY A 1 93 ? 6.081 2.061 -33.119 1.00 90.75 93 GLY A CA 1
ATOM 676 C C . GLY A 1 93 ? 6.331 2.345 -34.601 1.00 90.75 93 GLY A C 1
ATOM 677 O O . GLY A 1 93 ? 6.842 3.409 -34.938 1.00 90.75 93 GLY A O 1
ATOM 678 N N . GLY A 1 94 ? 5.914 1.448 -35.502 1.00 91.62 94 GLY A N 1
ATOM 679 C CA . GLY A 1 94 ? 5.995 1.663 -36.950 1.00 91.62 94 GLY A CA 1
ATOM 680 C C . GLY A 1 94 ? 5.158 2.854 -37.430 1.00 91.62 94 GLY A C 1
ATOM 681 O O . GLY A 1 94 ? 5.665 3.707 -38.156 1.00 91.62 94 GLY A O 1
ATOM 682 N N . LEU A 1 95 ? 3.907 2.964 -36.969 1.00 91.88 95 LEU A N 1
ATOM 683 C CA . LEU A 1 95 ? 3.040 4.120 -37.241 1.00 91.88 95 LEU A CA 1
ATOM 684 C C . LEU A 1 95 ? 3.642 5.424 -36.695 1.00 91.88 95 LEU A C 1
ATOM 686 O O . LEU A 1 95 ? 3.670 6.436 -37.397 1.00 91.88 95 LEU A O 1
ATOM 690 N N . GLY A 1 96 ? 4.176 5.387 -35.472 1.00 92.25 96 GLY A N 1
ATOM 691 C CA . GLY A 1 96 ? 4.871 6.517 -34.860 1.00 92.25 96 GLY A CA 1
ATOM 692 C C . GLY A 1 96 ? 6.110 6.954 -35.645 1.00 92.25 96 GLY A C 1
ATOM 693 O O . GLY A 1 96 ? 6.316 8.150 -35.839 1.00 92.25 96 GLY A O 1
ATOM 694 N N . LEU A 1 97 ? 6.909 6.009 -36.151 1.00 95.62 97 LEU A N 1
ATOM 695 C CA . LEU A 1 97 ? 8.088 6.290 -36.977 1.00 95.62 97 LEU A CA 1
ATOM 696 C C . LEU A 1 97 ? 7.712 7.008 -38.278 1.00 95.62 97 LEU A C 1
ATOM 698 O O . LEU A 1 97 ? 8.339 8.008 -38.623 1.00 95.62 97 LEU A O 1
ATOM 702 N N . VAL A 1 98 ? 6.670 6.534 -38.971 1.00 94.69 98 VAL A N 1
ATOM 703 C CA . VAL A 1 98 ? 6.166 7.165 -40.203 1.00 94.69 98 VAL A CA 1
ATOM 704 C C . VAL A 1 98 ? 5.674 8.587 -39.924 1.00 94.69 98 VAL A C 1
ATOM 706 O O . VAL A 1 98 ? 6.034 9.508 -40.653 1.00 94.69 98 VAL A O 1
ATOM 709 N N . ALA A 1 99 ? 4.917 8.794 -38.842 1.00 93.25 99 ALA A N 1
ATOM 710 C CA . ALA A 1 99 ? 4.491 10.131 -38.429 1.00 93.25 99 ALA A CA 1
ATOM 711 C C . ALA A 1 99 ? 5.687 11.049 -38.102 1.00 93.25 99 ALA A C 1
ATOM 713 O O . ALA A 1 99 ? 5.688 12.212 -38.498 1.00 93.25 99 ALA A O 1
ATOM 714 N N . GLY A 1 100 ? 6.725 10.523 -37.442 1.00 93.88 100 GLY A N 1
ATOM 715 C CA . GLY A 1 100 ? 7.963 11.251 -37.150 1.00 93.88 100 GLY A CA 1
ATOM 716 C C . GLY A 1 100 ? 8.680 11.749 -38.408 1.00 93.88 100 GLY A C 1
ATOM 717 O O . GLY A 1 100 ? 8.991 12.933 -38.499 1.00 93.88 100 GLY A O 1
ATOM 718 N N . VAL A 1 101 ? 8.867 10.877 -39.403 1.00 95.00 101 VAL A N 1
ATOM 719 C CA . VAL A 1 101 ? 9.470 11.215 -40.711 1.00 95.00 101 VAL A CA 1
ATOM 720 C C . VAL A 1 101 ? 8.645 12.273 -41.461 1.00 95.00 101 VAL A C 1
ATOM 722 O O . VAL A 1 101 ? 9.185 13.261 -41.955 1.00 95.00 101 VAL A O 1
ATOM 725 N N . ILE A 1 102 ? 7.313 12.143 -41.477 1.00 94.25 102 ILE A N 1
ATOM 726 C CA . ILE A 1 102 ? 6.425 13.149 -42.092 1.00 94.25 102 ILE A CA 1
ATOM 727 C C . ILE A 1 102 ? 6.575 14.519 -41.406 1.00 94.25 102 ILE A C 1
ATOM 729 O O . ILE A 1 102 ? 6.603 15.549 -42.079 1.00 94.25 102 ILE A O 1
ATOM 733 N N . ILE A 1 103 ? 6.715 14.550 -40.077 1.00 93.56 103 ILE A N 1
ATOM 734 C CA . ILE A 1 103 ? 6.948 15.792 -39.324 1.00 93.56 103 ILE A CA 1
ATOM 735 C C . ILE A 1 103 ? 8.337 16.375 -39.637 1.00 93.56 103 ILE A C 1
ATOM 737 O O . ILE A 1 103 ? 8.449 17.589 -39.807 1.00 93.56 103 ILE A O 1
ATOM 741 N N . ALA A 1 104 ? 9.378 15.544 -39.774 1.00 93.38 104 ALA A N 1
ATOM 742 C CA . ALA A 1 104 ? 10.727 15.978 -40.157 1.00 93.38 104 ALA A CA 1
ATOM 743 C C . ALA A 1 104 ? 10.831 16.540 -41.579 1.00 93.38 104 ALA A C 1
ATOM 745 O O . ALA A 1 104 ? 11.682 17.397 -41.826 1.00 93.38 104 ALA A O 1
ATOM 746 N N . THR A 1 105 ? 9.929 16.155 -42.483 1.00 90.00 105 THR A N 1
ATOM 747 C CA . THR A 1 105 ? 9.904 16.686 -43.853 1.00 90.00 105 THR A CA 1
ATOM 748 C C . THR A 1 105 ? 9.750 18.218 -43.878 1.00 90.00 105 THR A C 1
ATOM 750 O O . THR A 1 105 ? 10.304 18.876 -44.757 1.00 90.00 105 THR A O 1
ATOM 753 N N . VAL A 1 106 ? 9.060 18.819 -42.897 1.00 89.75 106 VAL A N 1
ATOM 754 C CA . VAL A 1 106 ? 8.844 20.280 -42.818 1.00 89.75 106 VAL A CA 1
ATOM 755 C C . VAL A 1 106 ? 10.145 21.063 -42.546 1.00 89.75 106 VAL A C 1
ATOM 757 O O . VAL A 1 106 ? 10.507 21.891 -43.385 1.00 89.75 106 VAL A O 1
ATOM 760 N N . PRO A 1 107 ? 10.900 20.829 -41.448 1.00 87.25 107 PRO A N 1
ATOM 761 C CA . PRO A 1 107 ? 12.224 21.434 -41.277 1.00 87.25 107 PRO A CA 1
ATOM 762 C C . PRO A 1 107 ? 13.232 20.925 -42.321 1.00 87.25 107 PRO A C 1
ATOM 764 O O . PRO A 1 107 ? 14.110 21.680 -42.740 1.00 87.25 107 PRO A O 1
ATOM 767 N N . GLY A 1 108 ? 13.087 19.683 -42.793 1.00 86.12 108 GLY A N 1
ATOM 768 C CA . GLY A 1 108 ? 13.927 19.095 -43.834 1.00 86.12 108 GLY A CA 1
ATOM 769 C C . GLY A 1 108 ? 13.878 19.852 -45.165 1.00 86.12 108 GLY A C 1
ATOM 770 O O . GLY A 1 108 ? 14.919 20.105 -45.772 1.00 86.12 108 GLY A O 1
ATOM 771 N N . LEU A 1 109 ? 12.693 20.310 -45.580 1.00 87.06 109 LEU A N 1
ATOM 772 C CA . LEU A 1 109 ? 12.523 21.142 -46.773 1.00 87.06 109 LEU A CA 1
ATOM 773 C C . LEU A 1 109 ? 13.293 22.470 -46.668 1.00 87.06 109 LEU A C 1
ATOM 775 O O . LEU A 1 109 ? 13.848 22.940 -47.659 1.00 87.06 109 LEU A O 1
ATOM 779 N N . PHE A 1 110 ? 13.389 23.044 -45.466 1.00 84.94 110 PHE A N 1
ATOM 780 C CA . PHE A 1 110 ? 14.155 24.269 -45.221 1.00 84.94 110 PHE A CA 1
ATOM 781 C C . PHE A 1 110 ? 15.675 24.029 -45.286 1.00 84.94 110 PHE A C 1
ATOM 783 O O . PHE A 1 110 ? 16.421 24.881 -45.763 1.00 84.94 110 PHE A O 1
ATOM 790 N N . LEU A 1 111 ? 16.144 22.843 -44.881 1.00 83.44 111 LEU A N 1
ATOM 791 C CA . LEU A 1 111 ? 17.554 22.441 -44.988 1.00 83.44 111 LEU A CA 1
ATOM 792 C C . LEU A 1 111 ? 18.003 22.201 -46.440 1.00 83.44 111 LEU A C 1
ATOM 794 O O . LEU A 1 111 ? 19.181 22.380 -46.752 1.00 83.44 111 LEU A O 1
ATOM 798 N N . LEU A 1 112 ? 17.081 21.859 -47.346 1.00 81.25 112 LEU A N 1
ATOM 799 C CA . LEU A 1 112 ? 17.359 21.747 -48.785 1.00 81.25 112 LEU A CA 1
ATOM 800 C C . LEU A 1 112 ? 17.584 23.105 -49.477 1.00 81.25 112 LEU A C 1
ATOM 802 O O . LEU A 1 112 ? 18.126 23.131 -50.582 1.00 81.25 112 LEU A O 1
ATOM 806 N N . LEU A 1 113 ? 17.224 24.221 -48.830 1.00 85.06 113 LEU A N 1
ATOM 807 C CA . LEU A 1 113 ? 17.500 25.584 -49.308 1.00 85.06 113 LEU A CA 1
ATOM 808 C C . LEU A 1 113 ? 18.926 26.065 -48.968 1.00 85.06 113 LEU A C 1
ATOM 810 O O . LEU A 1 113 ? 19.324 27.147 -49.399 1.00 85.06 113 LEU A O 1
ATOM 814 N N . LEU A 1 114 ? 19.710 25.287 -48.209 1.00 83.88 114 LEU A N 1
ATOM 815 C CA . LEU A 1 114 ? 21.090 25.645 -47.873 1.00 83.88 114 LEU A CA 1
ATOM 816 C C . LEU A 1 114 ? 21.997 25.612 -49.123 1.00 83.88 114 LEU A C 1
ATOM 818 O O . LEU A 1 114 ? 22.005 24.607 -49.839 1.00 83.88 114 LEU A O 1
ATOM 822 N N . PRO A 1 115 ? 22.836 26.645 -49.367 1.00 78.00 115 PRO A N 1
ATOM 823 C CA . PRO A 1 115 ? 23.691 26.708 -50.560 1.00 78.00 115 PRO A CA 1
ATOM 824 C C . PRO A 1 115 ? 24.668 25.530 -50.701 1.00 78.00 115 PRO A C 1
ATOM 826 O O . PRO A 1 115 ? 24.998 25.106 -51.808 1.00 78.00 115 PRO A O 1
ATOM 829 N N . SER A 1 116 ? 25.143 24.982 -49.579 1.00 86.38 116 SER A N 1
ATOM 830 C CA . SER A 1 116 ? 26.108 23.886 -49.534 1.00 86.38 116 SER A CA 1
ATOM 831 C C . SER A 1 116 ? 25.417 22.534 -49.329 1.00 86.38 116 SER A C 1
ATOM 833 O O . SER A 1 116 ? 25.202 22.075 -48.207 1.00 86.38 116 SER A O 1
ATOM 835 N N . ARG A 1 117 ? 25.151 21.814 -50.429 1.00 83.06 117 ARG A N 1
ATOM 836 C CA . ARG A 1 117 ? 24.591 20.441 -50.389 1.00 83.06 117 ARG A CA 1
ATOM 837 C C . ARG A 1 117 ? 25.411 19.468 -49.528 1.00 83.06 117 ARG A C 1
ATOM 839 O O . ARG A 1 117 ? 24.839 18.571 -48.918 1.00 83.06 117 ARG A O 1
ATOM 846 N N . ALA A 1 118 ? 26.726 19.683 -49.429 1.00 81.38 118 ALA A N 1
ATOM 847 C CA . ALA A 1 118 ? 27.629 18.919 -48.563 1.00 81.38 118 ALA A CA 1
ATOM 848 C C . ALA A 1 118 ? 27.346 19.080 -47.053 1.00 81.38 118 ALA A C 1
ATOM 850 O O . ALA A 1 118 ? 27.748 18.223 -46.275 1.00 81.38 118 ALA A O 1
ATOM 851 N N . VAL A 1 119 ? 26.654 20.150 -46.642 1.00 81.12 119 VAL A N 1
ATOM 852 C CA . VAL A 1 119 ? 26.265 20.423 -45.245 1.00 81.12 119 VAL A CA 1
ATOM 853 C C . VAL A 1 119 ? 24.767 20.186 -45.038 1.00 81.12 119 VAL A C 1
ATOM 855 O O . VAL A 1 119 ? 24.376 19.586 -44.040 1.00 81.12 119 VAL A O 1
ATOM 858 N N . GLY A 1 120 ? 23.925 20.574 -46.002 1.00 84.88 120 GLY A N 1
ATOM 859 C CA . GLY A 1 120 ? 22.475 20.364 -45.925 1.00 84.88 120 GLY A CA 1
ATOM 860 C C . GLY A 1 120 ? 22.067 18.887 -45.873 1.00 84.88 120 GLY A C 1
ATOM 861 O O . GLY A 1 120 ? 21.223 18.523 -45.058 1.00 84.88 120 GLY A O 1
ATOM 862 N N . LEU A 1 121 ? 22.689 18.014 -46.680 1.00 85.69 121 LEU A N 1
ATOM 863 C CA . LEU A 1 121 ? 22.314 16.593 -46.739 1.00 85.69 121 LEU A CA 1
ATOM 864 C C . LEU A 1 121 ? 22.625 15.809 -45.443 1.00 85.69 121 LEU A C 1
ATOM 866 O O . LEU A 1 121 ? 21.737 15.085 -44.990 1.00 85.69 121 LEU A O 1
ATOM 870 N N . PRO A 1 122 ? 23.803 15.947 -44.794 1.00 84.44 122 PRO A N 1
ATOM 871 C CA . PRO A 1 122 ? 24.046 15.318 -43.493 1.00 84.44 122 PRO A CA 1
ATOM 872 C C . PRO A 1 122 ? 23.098 15.798 -42.387 1.00 84.44 122 PRO A C 1
ATOM 874 O O . PRO A 1 122 ? 22.632 14.982 -41.595 1.00 84.44 122 PRO A O 1
ATOM 877 N N . ILE A 1 123 ? 22.783 17.099 -42.341 1.00 84.62 123 ILE A N 1
ATOM 878 C CA . ILE A 1 123 ? 21.874 17.656 -41.325 1.00 84.62 123 ILE A CA 1
ATOM 879 C C . ILE A 1 123 ? 20.438 17.173 -41.572 1.00 84.62 123 ILE A C 1
ATOM 881 O O . ILE A 1 123 ? 19.766 16.776 -40.624 1.00 84.62 123 ILE A O 1
ATOM 885 N N . LEU A 1 124 ? 19.990 17.119 -42.832 1.00 88.69 124 LEU A N 1
ATOM 886 C CA . LEU A 1 124 ? 18.701 16.533 -43.208 1.00 88.69 124 LEU A CA 1
ATOM 887 C C . LEU A 1 124 ? 18.600 15.069 -42.756 1.00 88.69 124 LEU A C 1
ATOM 889 O O . LEU A 1 124 ? 17.653 14.706 -42.064 1.00 88.69 124 LEU A O 1
ATOM 893 N N . ALA A 1 125 ? 19.602 14.245 -43.079 1.00 86.81 125 ALA A N 1
ATOM 894 C CA . ALA A 1 125 ? 19.636 12.842 -42.669 1.00 86.81 125 ALA A CA 1
ATOM 895 C C . ALA A 1 125 ? 19.622 12.676 -41.137 1.00 86.81 125 ALA A C 1
ATOM 897 O O . ALA A 1 125 ? 18.960 11.778 -40.619 1.00 86.81 125 ALA A O 1
ATOM 898 N N . PHE A 1 126 ? 20.310 13.555 -40.403 1.00 86.44 126 PHE A N 1
ATOM 899 C CA . PHE A 1 126 ? 20.279 13.571 -38.941 1.00 86.44 126 PHE A CA 1
ATOM 900 C C . PHE A 1 126 ? 18.886 13.922 -38.391 1.00 86.44 126 PHE A C 1
ATOM 902 O O . PHE A 1 126 ? 18.389 13.222 -37.510 1.00 86.44 126 PHE A O 1
ATOM 909 N N . VAL A 1 127 ? 18.231 14.957 -38.931 1.00 90.06 127 VAL A N 1
ATOM 910 C CA . VAL A 1 127 ? 16.875 15.369 -38.524 1.00 90.06 127 VAL A CA 1
ATOM 911 C C . VAL A 1 127 ? 15.857 14.253 -38.771 1.00 90.06 127 VAL A C 1
ATOM 913 O O . VAL A 1 127 ? 15.118 13.904 -37.852 1.00 90.06 127 VAL A O 1
ATOM 916 N N . GLU A 1 128 ? 15.871 13.633 -39.953 1.00 91.50 128 GLU A N 1
ATOM 917 C CA . GLU A 1 128 ? 14.990 12.505 -40.294 1.00 91.50 128 GLU A CA 1
ATOM 918 C C . GLU A 1 128 ? 15.161 11.317 -39.329 1.00 91.50 128 GLU A C 1
ATOM 920 O O . GLU A 1 128 ? 14.181 10.773 -38.816 1.00 91.50 128 GLU A O 1
ATOM 925 N N . VAL A 1 129 ? 16.405 10.946 -39.001 1.00 89.88 129 VAL A N 1
ATOM 926 C CA . VAL A 1 129 ? 16.690 9.857 -38.047 1.00 89.88 129 VAL A CA 1
ATOM 927 C C . VAL A 1 129 ? 16.219 10.202 -36.630 1.00 89.88 129 VAL A C 1
ATOM 929 O O . VAL A 1 129 ? 15.616 9.356 -35.965 1.00 89.88 129 VAL A O 1
ATOM 932 N N . VAL A 1 130 ? 16.458 11.431 -36.157 1.00 90.00 130 VAL A N 1
ATOM 933 C CA . VAL A 1 130 ? 16.061 11.869 -34.807 1.00 90.00 130 VAL A CA 1
ATOM 934 C C . VAL A 1 130 ? 14.541 11.890 -34.653 1.00 90.00 130 VAL A C 1
ATOM 936 O O . VAL A 1 130 ? 14.017 11.343 -33.681 1.00 90.00 130 VAL A O 1
ATOM 939 N N . PHE A 1 131 ? 13.818 12.470 -35.611 1.00 93.88 131 PHE A N 1
ATOM 940 C CA . PHE A 1 131 ? 12.357 12.538 -35.569 1.00 93.88 131 PHE A CA 1
ATOM 941 C C . PHE A 1 131 ? 11.698 11.179 -35.821 1.00 93.88 131 PHE A C 1
ATOM 943 O O . PHE A 1 131 ? 10.732 10.851 -35.135 1.00 93.88 131 PHE A O 1
ATOM 950 N N . GLY A 1 132 ? 12.235 10.348 -36.721 1.00 94.38 132 GLY A N 1
ATOM 951 C CA . GLY A 1 132 ? 11.780 8.967 -36.903 1.00 94.38 132 GLY A CA 1
ATOM 952 C C . GLY A 1 132 ? 11.941 8.128 -35.629 1.00 94.38 132 GLY A C 1
ATOM 953 O O . GLY A 1 132 ? 11.023 7.400 -35.244 1.00 94.38 132 GLY A O 1
ATOM 954 N N . TYR A 1 133 ? 13.060 8.281 -34.910 1.00 92.06 133 TYR A N 1
ATOM 955 C CA . TYR A 1 133 ? 13.270 7.631 -33.612 1.00 92.06 133 TYR A CA 1
ATOM 956 C C . TYR A 1 133 ? 12.337 8.173 -32.518 1.00 92.06 133 TYR A C 1
ATOM 958 O O . TYR A 1 133 ? 11.752 7.390 -31.764 1.00 92.06 133 TYR A O 1
ATOM 966 N N . LEU A 1 134 ? 12.158 9.494 -32.431 1.00 90.62 134 LEU A N 1
ATOM 967 C CA . LEU A 1 134 ? 11.249 10.112 -31.463 1.00 90.62 134 LEU A CA 1
ATOM 968 C C . LEU A 1 134 ? 9.796 9.677 -31.713 1.00 90.62 134 LEU A C 1
ATOM 970 O O . LEU A 1 134 ? 9.102 9.278 -30.778 1.00 90.62 134 LEU A O 1
ATOM 974 N N . GLY A 1 135 ? 9.373 9.665 -32.978 1.00 93.81 135 GLY A N 1
ATOM 975 C CA . GLY A 1 135 ? 8.081 9.152 -33.420 1.00 93.81 135 GLY A CA 1
ATOM 976 C C . GLY A 1 135 ? 7.885 7.682 -33.052 1.00 93.81 135 GLY A C 1
ATOM 977 O O . GLY A 1 135 ? 6.877 7.342 -32.434 1.00 93.81 135 GLY A O 1
ATOM 978 N N . TYR A 1 136 ? 8.872 6.819 -33.324 1.00 93.69 136 TYR A N 1
ATOM 979 C CA . TYR A 1 136 ? 8.856 5.414 -32.894 1.00 93.69 136 TYR A CA 1
ATOM 980 C C . TYR A 1 136 ? 8.669 5.279 -31.376 1.00 93.69 136 TYR A C 1
ATOM 982 O O . TYR A 1 136 ? 7.806 4.531 -30.913 1.00 93.69 136 TYR A O 1
ATOM 990 N N . ARG A 1 137 ? 9.446 6.031 -30.583 1.00 91.62 137 ARG A N 1
ATOM 991 C CA . ARG A 1 137 ? 9.363 6.014 -29.114 1.00 91.62 137 ARG A CA 1
ATOM 992 C C . ARG A 1 137 ? 7.986 6.447 -28.616 1.00 91.62 137 ARG A C 1
ATOM 994 O O . ARG A 1 137 ? 7.432 5.770 -27.755 1.00 91.62 137 ARG A O 1
ATOM 1001 N N . ILE A 1 138 ? 7.417 7.518 -29.169 1.00 88.44 138 ILE A N 1
ATOM 1002 C CA . ILE A 1 138 ? 6.067 7.986 -28.821 1.00 88.44 138 ILE A CA 1
ATOM 1003 C C . ILE A 1 138 ? 5.015 6.940 -29.215 1.00 88.44 138 ILE A C 1
ATOM 1005 O O . ILE A 1 138 ? 4.128 6.649 -28.415 1.00 88.44 138 ILE A O 1
ATOM 1009 N N . GLY A 1 139 ? 5.145 6.324 -30.394 1.00 89.25 139 GLY A N 1
ATOM 1010 C CA . GLY A 1 139 ? 4.247 5.273 -30.876 1.00 89.25 139 GLY A CA 1
ATOM 1011 C C . GLY A 1 139 ? 4.238 4.019 -29.995 1.00 89.25 139 GLY A C 1
ATOM 1012 O O . GLY A 1 139 ? 3.176 3.448 -29.757 1.00 89.25 139 GLY A O 1
ATOM 1013 N N . VAL A 1 140 ? 5.387 3.611 -29.445 1.00 88.31 140 VAL A N 1
ATOM 1014 C CA . VAL A 1 140 ? 5.466 2.508 -28.466 1.00 88.31 140 VAL A CA 1
ATOM 1015 C C . VAL A 1 140 ? 4.879 2.922 -27.110 1.00 88.31 140 VAL A C 1
ATOM 1017 O O . VAL A 1 140 ? 4.084 2.179 -26.539 1.00 88.31 140 VAL A O 1
ATOM 1020 N N . THR A 1 141 ? 5.209 4.115 -26.600 1.00 83.06 141 THR A N 1
ATOM 1021 C CA . THR A 1 141 ? 4.700 4.596 -25.301 1.00 83.06 141 THR A CA 1
ATOM 1022 C C . THR A 1 141 ? 3.181 4.805 -25.306 1.00 83.06 141 THR A C 1
ATOM 1024 O O . THR A 1 141 ? 2.516 4.447 -24.340 1.00 83.06 141 THR A O 1
ATOM 1027 N N . LYS A 1 142 ? 2.612 5.336 -26.397 1.00 83.25 142 LYS A N 1
ATOM 1028 C CA . LYS A 1 142 ? 1.167 5.578 -26.572 1.00 83.25 142 LYS A CA 1
ATOM 1029 C C . LYS A 1 142 ? 0.471 4.513 -27.428 1.00 83.25 142 LYS A C 1
ATOM 1031 O O . LYS A 1 142 ? -0.473 4.809 -28.158 1.00 83.25 142 LYS A O 1
ATOM 1036 N N . ARG A 1 143 ? 0.935 3.262 -27.361 1.00 83.12 143 ARG A N 1
ATOM 1037 C CA . ARG A 1 143 ? 0.451 2.168 -28.222 1.00 83.12 143 ARG A CA 1
ATOM 1038 C C . ARG A 1 143 ? -1.067 1.974 -28.214 1.00 83.12 143 ARG A C 1
ATOM 1040 O O . ARG A 1 143 ? -1.632 1.648 -29.252 1.00 83.12 143 ARG A O 1
ATOM 1047 N N . GLU A 1 144 ? -1.727 2.186 -27.077 1.00 79.19 144 GLU A N 1
ATOM 1048 C CA . GLU A 1 144 ? -3.177 1.996 -26.949 1.00 79.19 144 GLU A CA 1
ATOM 1049 C C . GLU A 1 144 ? -3.949 3.091 -27.696 1.00 79.19 144 GLU A C 1
ATOM 1051 O O . GLU A 1 144 ? -4.786 2.762 -28.537 1.00 79.19 144 GLU A O 1
ATOM 1056 N N . ASP A 1 145 ? -3.593 4.362 -27.488 1.00 81.62 145 ASP A N 1
ATOM 1057 C CA . ASP A 1 145 ? -4.159 5.513 -28.208 1.00 81.62 145 ASP A CA 1
ATOM 1058 C C . ASP A 1 145 ? -3.934 5.391 -29.726 1.00 81.62 145 ASP A C 1
ATOM 1060 O O . ASP A 1 145 ? -4.854 5.573 -30.524 1.00 81.62 145 ASP A O 1
ATOM 1064 N N . VAL A 1 146 ? -2.707 5.044 -30.136 1.00 80.06 146 VAL A N 1
ATOM 1065 C CA . VAL A 1 146 ? -2.304 4.951 -31.552 1.00 80.06 146 VAL A CA 1
ATOM 1066 C C . VAL A 1 146 ? -3.039 3.820 -32.273 1.00 80.06 146 VAL A C 1
ATOM 1068 O O . VAL A 1 146 ? -3.490 4.005 -33.402 1.00 80.06 146 VAL A O 1
ATOM 1071 N N . LEU A 1 147 ? -3.201 2.656 -31.637 1.00 80.31 147 LEU A N 1
ATOM 1072 C CA . LEU A 1 147 ? -3.938 1.540 -32.235 1.00 80.31 147 LEU A CA 1
ATOM 1073 C C . LEU A 1 147 ? -5.453 1.801 -32.259 1.00 80.31 147 LEU A C 1
ATOM 1075 O O . LEU A 1 147 ? -6.105 1.441 -33.240 1.00 80.31 147 LEU A O 1
ATOM 1079 N N . GLN A 1 148 ? -6.006 2.488 -31.252 1.00 80.56 148 GLN A N 1
ATOM 1080 C CA . GLN A 1 148 ? -7.403 2.942 -31.268 1.00 80.56 148 GLN A CA 1
ATOM 1081 C C . GLN A 1 148 ? -7.674 3.942 -32.401 1.00 80.56 148 GLN A C 1
ATOM 1083 O O . GLN A 1 148 ? -8.691 3.807 -33.081 1.00 80.56 148 GLN A O 1
ATOM 1088 N N . LEU A 1 149 ? -6.755 4.881 -32.663 1.00 78.06 149 LEU A N 1
ATOM 1089 C CA . LEU A 1 149 ? -6.874 5.864 -33.751 1.00 78.06 149 LEU A CA 1
ATOM 1090 C C . LEU A 1 149 ? -7.011 5.204 -35.138 1.00 78.06 149 LEU A C 1
ATOM 1092 O O . LEU A 1 149 ? -7.692 5.731 -36.013 1.00 78.06 149 LEU A O 1
ATOM 1096 N N . VAL A 1 150 ? -6.389 4.035 -35.327 1.00 75.12 150 VAL A N 1
ATOM 1097 C CA . VAL A 1 150 ? -6.429 3.238 -36.572 1.00 75.12 150 VAL A CA 1
ATOM 1098 C C . VAL A 1 150 ? -7.507 2.132 -36.511 1.00 75.12 150 VAL A C 1
ATOM 1100 O O . VAL A 1 150 ? -7.588 1.270 -37.382 1.00 75.12 150 VAL A O 1
ATOM 1103 N N . GLY A 1 151 ? -8.371 2.137 -35.489 1.00 68.00 151 GLY A N 1
ATOM 1104 C CA . GLY A 1 151 ? -9.482 1.187 -35.335 1.00 68.00 151 GLY A CA 1
ATOM 1105 C C . GLY A 1 151 ? -9.077 -0.235 -34.918 1.00 68.00 151 GLY A C 1
ATOM 1106 O O . GLY A 1 151 ? -9.910 -1.142 -34.922 1.00 68.00 151 GLY A O 1
ATOM 1107 N N . LEU A 1 152 ? -7.817 -0.457 -34.534 1.00 69.19 152 LEU A N 1
ATOM 1108 C CA . LEU A 1 152 ? -7.272 -1.763 -34.161 1.00 69.19 152 LEU A CA 1
ATOM 1109 C C . LEU A 1 152 ? -7.362 -1.990 -32.644 1.00 69.19 152 LEU A C 1
ATOM 1111 O O . LEU A 1 152 ? -6.434 -1.710 -31.889 1.00 69.19 152 LEU A O 1
ATOM 1115 N N . THR A 1 153 ? -8.470 -2.565 -32.173 1.00 52.34 153 THR A N 1
ATOM 1116 C CA . THR A 1 153 ? -8.628 -2.922 -30.752 1.00 52.34 153 THR A CA 1
ATOM 1117 C C . THR A 1 153 ? -7.866 -4.210 -30.406 1.00 52.34 153 THR A C 1
ATOM 1119 O O . THR A 1 153 ? -8.397 -5.321 -30.495 1.00 52.34 153 THR A O 1
ATOM 1122 N N . TYR A 1 154 ? -6.610 -4.085 -29.966 1.00 49.19 154 TYR A N 1
ATOM 1123 C CA . TYR A 1 154 ? -5.825 -5.228 -29.489 1.00 49.19 154 TYR A CA 1
ATOM 1124 C C . TYR A 1 154 ? -6.241 -5.646 -28.069 1.00 49.19 154 TYR A C 1
ATOM 1126 O O . TYR A 1 154 ? -5.630 -5.266 -27.073 1.00 49.19 154 TYR A O 1
ATOM 1134 N N . ARG A 1 155 ? -7.277 -6.488 -27.961 1.00 43.81 155 ARG A N 1
ATOM 1135 C CA . ARG A 1 155 ? -7.502 -7.269 -26.735 1.00 43.81 155 ARG A CA 1
ATOM 1136 C C . ARG A 1 155 ? -6.398 -8.314 -26.606 1.00 43.81 155 ARG A C 1
ATOM 1138 O O . ARG A 1 155 ? -6.362 -9.272 -27.380 1.00 43.81 155 ARG A O 1
ATOM 1145 N N . THR A 1 156 ? -5.564 -8.186 -25.579 1.00 42.09 156 THR A N 1
ATOM 1146 C CA . THR A 1 156 ? -4.661 -9.245 -25.124 1.00 42.09 156 THR A CA 1
ATOM 1147 C C . THR A 1 156 ? -5.465 -10.497 -24.770 1.00 42.09 156 THR A C 1
ATOM 1149 O O . THR A 1 156 ? -5.980 -10.655 -23.664 1.00 42.09 156 THR A O 1
ATOM 1152 N N . ARG A 1 157 ? -5.550 -11.448 -25.709 1.00 42.19 157 ARG A N 1
ATOM 1153 C CA . ARG A 1 157 ? -5.860 -12.842 -25.375 1.00 42.19 157 ARG A CA 1
ATOM 1154 C C . ARG A 1 157 ? -4.664 -13.423 -24.627 1.00 42.19 157 ARG A C 1
ATOM 1156 O O . ARG A 1 157 ? -3.871 -14.170 -25.193 1.00 42.19 157 ARG A O 1
ATOM 1163 N N . ALA A 1 158 ? -4.586 -13.134 -23.329 1.00 42.75 158 ALA A N 1
ATOM 1164 C CA . ALA A 1 158 ? -4.088 -14.144 -22.414 1.00 42.75 158 ALA A CA 1
ATOM 1165 C C . ALA A 1 158 ? -4.903 -15.413 -22.701 1.00 42.75 158 ALA A C 1
ATOM 1167 O O . ALA A 1 158 ? -6.138 -15.392 -22.651 1.00 42.75 158 ALA A O 1
ATOM 1168 N N . ALA A 1 159 ? -4.232 -16.497 -23.090 1.00 44.94 159 ALA A N 1
ATOM 1169 C CA . ALA A 1 159 ? -4.884 -17.792 -23.086 1.00 44.94 159 ALA A CA 1
ATOM 1170 C C . ALA A 1 159 ? -5.343 -18.022 -21.642 1.00 44.94 159 ALA A C 1
ATOM 1172 O O . ALA A 1 159 ? -4.517 -17.968 -20.735 1.00 44.94 159 ALA A O 1
ATOM 1173 N N . ASP A 1 160 ? -6.651 -18.201 -21.443 1.00 52.75 160 ASP A N 1
ATOM 1174 C CA . ASP A 1 160 ? -7.291 -18.391 -20.135 1.00 52.75 160 ASP A CA 1
ATOM 1175 C C . ASP A 1 160 ? -6.892 -19.782 -19.602 1.00 52.75 160 ASP A C 1
ATOM 1177 O O . ASP A 1 160 ? -7.651 -20.749 -19.668 1.00 52.75 160 ASP A O 1
ATOM 1181 N N . LEU A 1 161 ? -5.613 -19.912 -19.242 1.00 55.00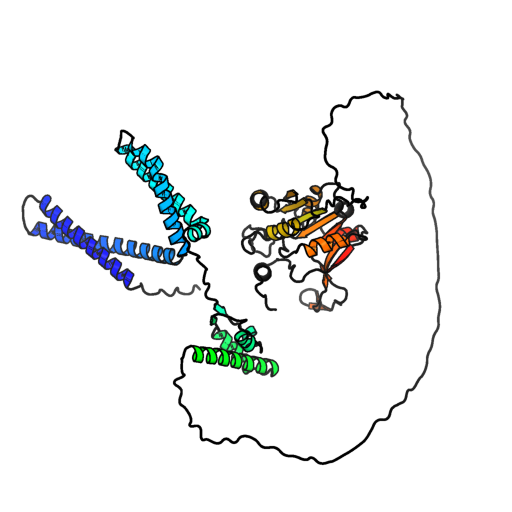 161 LEU A N 1
ATOM 1182 C CA . LEU A 1 161 ? -4.919 -21.152 -18.939 1.00 55.00 161 LEU A CA 1
ATOM 1183 C C . LEU A 1 161 ? -4.822 -21.267 -17.422 1.00 55.00 161 LEU A C 1
ATOM 1185 O O . LEU A 1 161 ? -4.109 -20.507 -16.772 1.00 55.00 161 LEU A O 1
ATOM 1189 N N . ARG A 1 162 ? -5.590 -22.191 -16.849 1.00 75.19 162 ARG A N 1
ATOM 1190 C CA . ARG A 1 162 ? -5.787 -22.289 -15.400 1.00 75.19 162 ARG A CA 1
ATOM 1191 C C . ARG A 1 162 ? -5.150 -23.570 -14.895 1.00 75.19 162 ARG A C 1
ATOM 1193 O O . ARG A 1 162 ? -5.571 -24.657 -15.280 1.00 75.19 162 ARG A O 1
ATOM 1200 N N . MET A 1 163 ? -4.134 -23.445 -14.052 1.00 78.38 163 MET A N 1
ATOM 1201 C CA . MET A 1 163 ? -3.465 -24.591 -13.443 1.00 78.38 163 MET A CA 1
ATOM 1202 C C . MET A 1 163 ? -4.302 -25.106 -12.264 1.00 78.38 163 MET A C 1
ATOM 1204 O O . MET A 1 163 ? -4.763 -24.313 -11.442 1.00 78.38 163 MET A O 1
ATOM 1208 N N . LEU A 1 164 ? -4.540 -26.417 -12.197 1.00 84.25 164 LEU A N 1
ATOM 1209 C CA . LEU A 1 164 ? -5.120 -27.066 -11.019 1.00 84.25 164 LEU A CA 1
ATOM 1210 C C . LEU A 1 164 ? -4.007 -27.616 -10.132 1.00 84.25 164 LEU A C 1
ATOM 1212 O O . LEU A 1 164 ? -3.138 -28.344 -10.606 1.00 84.25 164 LEU A O 1
ATOM 1216 N N . ASP A 1 165 ? -4.107 -27.294 -8.847 1.00 88.19 165 ASP A N 1
ATOM 1217 C CA . ASP A 1 165 ? -3.380 -27.928 -7.750 1.00 88.19 165 ASP A CA 1
ATOM 1218 C C . ASP A 1 165 ? -4.196 -29.094 -7.153 1.00 88.19 165 ASP A C 1
ATOM 1220 O O . ASP A 1 165 ? -5.424 -29.151 -7.306 1.00 88.19 165 ASP A O 1
ATOM 1224 N N . THR A 1 166 ? -3.533 -29.994 -6.426 1.00 85.62 166 THR A N 1
ATOM 1225 C CA . THR A 1 166 ? -4.132 -31.138 -5.725 1.00 85.62 166 THR A CA 1
ATOM 1226 C C . THR A 1 166 ? -5.316 -30.702 -4.864 1.00 85.62 166 THR A C 1
ATOM 1228 O O . THR A 1 166 ? -6.398 -31.287 -4.955 1.00 85.62 166 THR A O 1
ATOM 1231 N N . SER A 1 167 ? -5.187 -29.600 -4.120 1.00 85.88 167 SER A N 1
ATOM 1232 C CA . SER A 1 167 ? -6.255 -29.049 -3.270 1.00 85.88 167 SER A CA 1
ATOM 1233 C C . SER A 1 167 ? -7.530 -28.709 -4.054 1.00 85.88 167 SER A C 1
ATOM 1235 O O . SER A 1 167 ? -8.649 -28.905 -3.571 1.00 85.88 167 SER A O 1
ATOM 1237 N N . ALA A 1 168 ? -7.379 -28.242 -5.297 1.00 84.50 168 ALA A N 1
ATOM 1238 C CA . ALA A 1 168 ? -8.494 -27.910 -6.177 1.00 84.50 168 ALA A CA 1
ATOM 1239 C C . ALA A 1 168 ? -9.140 -29.154 -6.816 1.00 84.50 168 ALA A C 1
ATOM 1241 O O . ALA A 1 168 ? -10.339 -29.125 -7.100 1.00 84.50 168 ALA A O 1
ATOM 1242 N N . ILE A 1 169 ? -8.389 -30.250 -6.984 1.00 85.31 169 ILE A N 1
ATOM 1243 C CA . ILE A 1 169 ? -8.917 -31.562 -7.398 1.00 85.31 169 ILE A CA 1
ATOM 1244 C C . ILE A 1 169 ? -9.722 -32.200 -6.264 1.00 85.31 169 ILE A C 1
ATOM 1246 O O . ILE A 1 169 ? -10.815 -32.704 -6.503 1.00 85.31 169 ILE A O 1
ATOM 1250 N N . LEU A 1 170 ? -9.235 -32.132 -5.019 1.00 86.06 170 LEU A N 1
ATOM 1251 C CA . LEU A 1 170 ? -9.930 -32.673 -3.840 1.00 86.06 170 LEU A CA 1
ATOM 1252 C C . LEU A 1 170 ? -11.279 -31.982 -3.542 1.00 86.06 170 LEU A C 1
ATOM 1254 O O . LEU A 1 170 ? -12.052 -32.466 -2.707 1.00 86.06 170 LEU A O 1
ATOM 1258 N N . ASN A 1 171 ? -11.581 -30.858 -4.201 1.00 84.62 171 ASN A N 1
ATOM 1259 C CA . ASN A 1 171 ? -12.856 -30.164 -4.077 1.00 84.62 171 ASN A CA 1
ATOM 1260 C C . ASN A 1 171 ? -13.953 -30.861 -4.904 1.00 84.62 171 ASN A C 1
ATOM 1262 O O . ASN A 1 171 ? -13.960 -30.840 -6.135 1.00 84.62 171 ASN A O 1
ATOM 1266 N N . THR A 1 172 ? -14.955 -31.404 -4.210 1.00 79.75 172 THR A N 1
ATOM 1267 C CA . THR A 1 172 ? -16.066 -32.155 -4.814 1.00 79.75 172 THR A CA 1
ATOM 1268 C C . THR A 1 172 ? -16.963 -31.344 -5.757 1.00 79.75 172 THR A C 1
ATOM 1270 O O . THR A 1 172 ? -17.766 -31.947 -6.457 1.00 79.75 172 THR A O 1
ATOM 1273 N N . GLN A 1 173 ? -16.856 -30.010 -5.784 1.00 84.00 173 GLN A N 1
ATOM 1274 C CA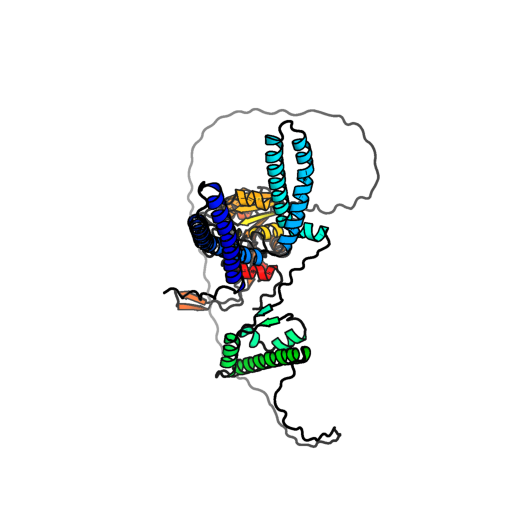 . GLN A 1 173 ? -17.653 -29.121 -6.647 1.00 84.00 173 GLN A CA 1
ATOM 1275 C C . GLN A 1 173 ? -16.942 -28.728 -7.958 1.00 84.00 173 GLN A C 1
ATOM 1277 O O . GLN A 1 173 ? -17.487 -27.951 -8.742 1.00 84.00 173 GLN A O 1
ATOM 1282 N N . LEU A 1 174 ? -15.737 -29.252 -8.234 1.00 81.25 174 LEU A N 1
ATOM 1283 C CA . LEU A 1 174 ? -14.951 -28.895 -9.425 1.00 81.25 174 LEU A CA 1
ATOM 1284 C C . LEU A 1 174 ? -15.733 -29.080 -10.742 1.00 81.25 174 LEU A C 1
ATOM 1286 O O . LEU A 1 174 ? -15.736 -28.185 -11.590 1.00 81.25 174 LEU A O 1
ATOM 1290 N N . LEU A 1 175 ? -16.436 -30.209 -10.894 1.00 82.12 175 LEU A N 1
ATOM 1291 C CA . LEU A 1 175 ? -17.258 -30.502 -12.075 1.00 82.12 175 LEU A CA 1
ATOM 1292 C C . LEU A 1 175 ? -18.424 -29.514 -12.232 1.00 82.12 175 LEU A C 1
ATOM 1294 O O . LEU A 1 175 ? -18.721 -29.085 -13.348 1.00 82.12 175 LEU A O 1
ATOM 1298 N N . ASP A 1 176 ? -19.056 -29.124 -11.126 1.00 81.12 176 ASP A N 1
ATOM 1299 C CA . ASP A 1 176 ? -20.194 -28.202 -11.129 1.00 81.12 176 ASP A CA 1
ATOM 1300 C C . ASP A 1 176 ? -19.753 -26.781 -11.492 1.00 81.12 176 ASP A C 1
ATOM 1302 O O . ASP A 1 176 ? -20.418 -26.113 -12.282 1.00 81.12 176 ASP A O 1
ATOM 1306 N N . TYR A 1 177 ? -18.582 -26.338 -11.020 1.00 80.06 177 TYR A N 1
ATOM 1307 C CA . TYR A 1 177 ? -18.001 -25.052 -11.417 1.00 80.06 177 TYR A CA 1
ATOM 1308 C C . TYR A 1 177 ? -17.652 -24.991 -12.913 1.00 80.06 177 TYR A C 1
ATOM 1310 O O . TYR A 1 177 ? -17.820 -23.943 -13.541 1.00 80.06 177 TYR A O 1
ATOM 1318 N N . VAL A 1 178 ? -17.185 -26.098 -13.502 1.00 77.56 178 VAL A N 1
ATOM 1319 C CA . VAL A 1 178 ? -16.941 -26.185 -14.953 1.00 77.56 178 VAL A CA 1
ATOM 1320 C C . VAL A 1 178 ? -18.266 -26.189 -15.723 1.00 77.56 178 VAL A C 1
ATOM 1322 O O . VAL A 1 178 ? -18.417 -25.433 -16.681 1.00 77.56 178 VAL A O 1
ATOM 1325 N N . ARG A 1 179 ? -19.267 -26.965 -15.284 1.00 76.75 179 ARG A N 1
ATOM 1326 C CA . ARG A 1 179 ? -20.596 -27.030 -15.926 1.00 76.75 179 ARG A CA 1
ATOM 1327 C C . ARG A 1 179 ? -21.378 -25.721 -15.851 1.00 76.75 179 ARG A C 1
ATOM 1329 O O . ARG A 1 179 ? -22.014 -25.349 -16.831 1.00 76.75 179 ARG A O 1
ATOM 1336 N N . ALA A 1 180 ? -21.286 -25.001 -14.736 1.00 73.19 180 ALA A N 1
ATOM 1337 C CA . ALA A 1 180 ? -21.852 -23.662 -14.571 1.00 73.19 180 ALA A CA 1
ATOM 1338 C C . ALA A 1 180 ? -21.102 -22.580 -15.377 1.00 73.19 180 ALA A C 1
ATOM 1340 O O . ALA A 1 180 ? -21.496 -21.416 -15.364 1.00 73.19 180 ALA A O 1
ATOM 1341 N N . GLY A 1 181 ? -19.997 -22.928 -16.050 1.00 69.50 181 GLY A N 1
ATOM 1342 C CA . GLY A 1 181 ? -19.175 -21.976 -16.793 1.00 69.50 181 GLY A CA 1
ATOM 1343 C C . GLY A 1 181 ? -18.492 -20.935 -15.901 1.00 69.50 181 GLY A C 1
ATOM 1344 O O . GLY A 1 181 ? -18.202 -19.839 -16.381 1.00 69.50 181 GLY A O 1
ATOM 1345 N N . LEU A 1 182 ? -18.256 -21.253 -14.621 1.00 63.81 182 LEU A N 1
ATOM 1346 C CA . LEU A 1 182 ? -17.480 -20.431 -13.681 1.00 63.81 182 LEU A CA 1
ATOM 1347 C C . LEU A 1 182 ? -15.973 -20.635 -13.876 1.00 63.81 182 LEU A C 1
ATOM 1349 O O . LEU A 1 182 ? -15.192 -19.702 -13.706 1.00 63.81 182 LEU A O 1
ATOM 1353 N N . ILE A 1 183 ? -15.569 -21.847 -14.260 1.00 69.06 183 ILE A N 1
ATOM 1354 C CA . ILE A 1 183 ? -14.217 -22.152 -14.732 1.00 69.06 183 ILE A CA 1
ATOM 1355 C C . ILE A 1 183 ? -14.283 -22.220 -16.258 1.00 69.06 183 ILE A C 1
ATOM 1357 O O . ILE A 1 183 ? -14.908 -23.118 -16.821 1.00 69.06 183 ILE A O 1
ATOM 1361 N N . ARG A 1 184 ? -13.674 -21.231 -16.918 1.00 62.19 184 ARG A N 1
ATOM 1362 C CA . ARG A 1 184 ? -13.580 -21.113 -18.380 1.00 62.19 184 ARG A CA 1
ATOM 1363 C C . ARG A 1 184 ? -12.126 -21.284 -18.820 1.00 62.19 184 ARG A C 1
ATOM 1365 O O . ARG A 1 184 ? -11.216 -21.211 -17.997 1.00 62.19 184 ARG A O 1
ATOM 1372 N N . GLY A 1 185 ? -11.933 -21.520 -20.116 1.00 70.25 185 GLY A N 1
ATOM 1373 C CA . GLY A 1 185 ? -10.608 -21.656 -20.714 1.00 70.25 185 GLY A CA 1
ATOM 1374 C C . GLY A 1 185 ? -10.021 -23.068 -20.644 1.00 70.25 185 GLY A C 1
ATOM 1375 O O . GLY A 1 185 ? -10.743 -24.059 -20.524 1.00 70.25 185 GLY A O 1
ATOM 1376 N N . THR A 1 186 ? -8.700 -23.159 -20.787 1.00 72.50 186 THR A N 1
ATOM 1377 C CA . THR A 1 186 ? -7.962 -24.428 -20.817 1.00 72.50 186 THR A CA 1
ATOM 1378 C C . THR A 1 186 ? -7.424 -24.727 -19.428 1.00 72.50 186 THR A C 1
ATOM 1380 O O . THR A 1 186 ? -6.576 -24.002 -18.916 1.00 72.50 186 THR A O 1
ATOM 1383 N N . VAL A 1 187 ? -7.886 -25.816 -18.824 1.00 78.75 187 VAL A N 1
ATOM 1384 C CA . VAL A 1 187 ? -7.396 -26.250 -17.514 1.00 78.75 187 VAL A CA 1
ATOM 1385 C C . VAL A 1 187 ? -6.191 -27.175 -17.695 1.00 78.75 187 VAL A C 1
ATOM 1387 O O . VAL A 1 187 ? -6.275 -28.155 -18.438 1.00 78.75 187 VAL A O 1
ATOM 1390 N N . LEU A 1 188 ? -5.080 -26.862 -17.029 1.00 81.25 188 LEU A N 1
ATOM 1391 C CA . LEU A 1 188 ? -3.843 -27.641 -17.045 1.00 81.25 188 LEU A CA 1
ATOM 1392 C C . LEU A 1 188 ? -3.657 -28.331 -15.691 1.00 81.25 188 LEU A C 1
ATOM 1394 O O . LEU A 1 188 ? -3.701 -27.681 -14.651 1.00 81.25 188 LEU A O 1
ATOM 1398 N N . VAL A 1 189 ? -3.442 -29.646 -15.706 1.00 84.88 189 VAL A N 1
ATOM 1399 C CA . VAL A 1 189 ? -3.148 -30.434 -14.502 1.00 84.88 189 VAL A CA 1
ATOM 1400 C C . VAL A 1 189 ? -1.764 -31.059 -14.678 1.00 84.88 189 VAL A C 1
ATOM 1402 O O . VAL A 1 189 ? -1.598 -31.856 -15.606 1.00 84.88 189 VAL A O 1
ATOM 1405 N N . PRO A 1 190 ? -0.761 -30.689 -13.865 1.00 83.06 190 PRO A N 1
ATOM 1406 C CA . PRO A 1 190 ? 0.559 -31.311 -13.914 1.00 83.06 190 PRO A CA 1
ATOM 1407 C C . PRO A 1 190 ? 0.512 -32.795 -13.538 1.00 83.06 190 PRO A C 1
ATOM 1409 O O . PRO A 1 190 ? -0.319 -33.209 -12.731 1.00 83.06 190 PRO A O 1
ATOM 1412 N N . THR A 1 191 ? 1.447 -33.594 -14.058 1.00 86.25 191 THR A N 1
ATOM 1413 C CA . THR A 1 191 ? 1.519 -35.029 -13.737 1.00 86.25 191 THR A CA 1
ATOM 1414 C C . THR A 1 191 ? 1.724 -35.273 -12.240 1.00 86.25 191 THR A C 1
ATOM 1416 O O . THR A 1 191 ? 1.001 -36.078 -11.668 1.00 86.25 191 THR A O 1
ATOM 1419 N N . PHE A 1 192 ? 2.604 -34.506 -11.583 1.00 86.69 192 PHE A N 1
ATOM 1420 C CA . PHE A 1 192 ? 2.864 -34.646 -10.142 1.00 86.69 192 PHE A CA 1
ATOM 1421 C C . PHE A 1 192 ? 1.618 -34.378 -9.276 1.00 86.69 192 PHE A C 1
ATOM 1423 O O . PHE A 1 192 ? 1.415 -35.038 -8.264 1.00 86.69 192 PHE A O 1
ATOM 1430 N N . VAL A 1 193 ? 0.742 -33.462 -9.707 1.00 88.06 193 VAL A N 1
ATOM 1431 C CA . VAL A 1 193 ? -0.543 -33.168 -9.047 1.00 88.06 193 VAL A CA 1
ATOM 1432 C C . VAL A 1 193 ? -1.527 -34.336 -9.202 1.00 88.06 193 VAL A C 1
ATOM 1434 O O . VAL A 1 193 ? -2.269 -34.664 -8.278 1.00 88.06 193 VAL A O 1
ATOM 1437 N N . LEU A 1 194 ? -1.541 -34.992 -10.369 1.00 87.69 194 LEU A N 1
ATOM 1438 C CA . LEU A 1 194 ? -2.348 -36.199 -10.582 1.00 87.69 194 LEU A CA 1
ATOM 1439 C C . LEU A 1 194 ? -1.829 -37.373 -9.742 1.00 87.69 194 LEU A C 1
ATOM 1441 O O . LEU A 1 194 ? -2.631 -38.083 -9.142 1.00 87.69 194 LEU A O 1
ATOM 1445 N N . GLU A 1 195 ? -0.510 -37.552 -9.673 1.00 87.88 195 GLU A N 1
ATOM 1446 C CA . GLU A 1 195 ? 0.151 -38.576 -8.856 1.00 87.88 195 GLU A CA 1
ATOM 1447 C C . GLU A 1 195 ? -0.114 -38.366 -7.358 1.00 87.88 195 GLU A C 1
ATOM 1449 O O . GLU A 1 195 ? -0.480 -39.315 -6.665 1.00 87.88 195 GLU A O 1
ATOM 1454 N N . GLU A 1 196 ? -0.030 -37.127 -6.862 1.00 88.00 196 GLU A N 1
ATOM 1455 C CA . GLU A 1 196 ? -0.364 -36.788 -5.474 1.00 88.00 196 GLU A CA 1
ATOM 1456 C C . GLU A 1 196 ? -1.850 -37.041 -5.172 1.00 88.00 196 GLU A C 1
ATOM 1458 O O . GLU A 1 196 ? -2.184 -37.736 -4.208 1.00 88.00 196 GLU A O 1
ATOM 1463 N N . ALA A 1 197 ? -2.760 -36.553 -6.024 1.00 88.94 197 ALA A N 1
ATOM 1464 C CA . ALA A 1 197 ? -4.193 -36.804 -5.878 1.00 88.94 197 ALA A CA 1
ATOM 1465 C C . ALA A 1 197 ? -4.522 -38.309 -5.897 1.00 88.94 197 ALA A C 1
ATOM 1467 O O . ALA A 1 197 ? -5.397 -38.759 -5.152 1.00 88.94 197 ALA A O 1
ATOM 1468 N N . GLN A 1 198 ? -3.807 -39.100 -6.700 1.00 90.19 198 GLN A N 1
ATOM 1469 C CA . GLN A 1 198 ? -3.959 -40.551 -6.751 1.00 90.19 198 GLN A CA 1
ATOM 1470 C C . GLN A 1 198 ? -3.400 -41.237 -5.493 1.00 90.19 198 GLN A C 1
ATOM 1472 O O . GLN A 1 198 ? -4.084 -42.079 -4.915 1.00 90.19 198 GLN A O 1
ATOM 1477 N N . GLY A 1 199 ? -2.250 -40.800 -4.971 1.00 89.88 199 GLY A N 1
ATOM 1478 C CA . GLY A 1 199 ? -1.735 -41.254 -3.673 1.00 89.88 199 GLY A CA 1
ATOM 1479 C C . GLY A 1 199 ? -2.714 -40.992 -2.519 1.00 89.88 199 GLY A C 1
ATOM 1480 O O . GLY A 1 199 ? -2.928 -41.853 -1.664 1.00 89.88 199 GLY A O 1
ATOM 1481 N N . ILE A 1 200 ? -3.406 -39.847 -2.527 1.00 88.69 200 ILE A N 1
ATOM 1482 C CA . ILE A 1 200 ? -4.469 -39.541 -1.553 1.00 88.69 200 ILE A CA 1
ATOM 1483 C C . ILE A 1 200 ? -5.715 -40.422 -1.784 1.00 88.69 200 ILE A C 1
ATOM 1485 O O . ILE A 1 200 ? -6.384 -40.804 -0.821 1.00 88.69 200 ILE A O 1
ATOM 1489 N N . ALA A 1 201 ? -6.015 -40.801 -3.031 1.00 87.50 201 ALA A N 1
ATOM 1490 C CA . ALA A 1 201 ? -7.106 -41.716 -3.389 1.00 87.50 201 ALA A CA 1
ATOM 1491 C C . ALA A 1 201 ? -6.874 -43.182 -2.971 1.00 87.50 201 ALA A C 1
ATOM 1493 O O . ALA A 1 201 ? -7.836 -43.962 -2.993 1.00 87.50 201 ALA A O 1
ATOM 1494 N N . ASP A 1 202 ? -5.661 -43.526 -2.532 1.00 87.81 202 ASP A N 1
ATOM 1495 C CA . ASP A 1 202 ? -5.284 -44.844 -2.005 1.00 87.81 202 ASP A CA 1
ATOM 1496 C C . ASP A 1 202 ? -4.857 -44.818 -0.519 1.00 87.81 202 ASP A C 1
ATOM 1498 O O . ASP A 1 202 ? -4.758 -45.865 0.123 1.00 87.81 202 ASP A O 1
ATOM 1502 N N . ALA A 1 203 ? -4.708 -43.630 0.079 1.00 85.75 203 ALA A N 1
ATOM 1503 C CA . ALA A 1 203 ? -4.338 -43.438 1.483 1.00 85.75 203 ALA A CA 1
ATOM 1504 C C . ALA A 1 203 ? -5.322 -44.073 2.492 1.00 85.75 203 ALA A C 1
ATOM 1506 O O . ALA A 1 203 ? -6.506 -44.286 2.214 1.00 85.75 203 ALA A O 1
ATOM 1507 N N . ALA A 1 204 ? -4.848 -44.348 3.714 1.00 74.56 204 ALA A N 1
ATOM 1508 C CA . ALA A 1 204 ? -5.621 -45.014 4.772 1.00 74.56 204 ALA A CA 1
ATOM 1509 C C . ALA A 1 204 ? -6.868 -44.231 5.250 1.00 74.56 204 ALA A C 1
ATOM 1511 O O . ALA A 1 204 ? -7.875 -44.852 5.585 1.00 74.56 204 ALA A O 1
ATOM 1512 N N . ASP A 1 205 ? -6.819 -42.894 5.247 1.00 89.12 205 ASP A N 1
ATOM 1513 C CA . ASP A 1 205 ? -7.909 -42.008 5.690 1.00 89.12 205 ASP A CA 1
ATOM 1514 C C . ASP A 1 205 ? -9.133 -42.109 4.751 1.00 89.12 205 ASP A C 1
ATOM 1516 O O . ASP A 1 205 ? -9.048 -41.684 3.593 1.00 89.12 205 ASP A O 1
ATOM 1520 N N . PRO A 1 206 ? -10.293 -42.614 5.219 1.00 85.12 206 PRO A N 1
ATOM 1521 C CA . PRO A 1 206 ? -11.464 -42.823 4.369 1.00 85.12 206 PRO A CA 1
ATOM 1522 C C . PRO A 1 206 ? -12.076 -41.518 3.836 1.00 85.12 206 PRO A C 1
ATOM 1524 O O . PRO A 1 206 ? -12.640 -41.520 2.740 1.00 85.12 206 PRO A O 1
ATOM 1527 N N . VAL A 1 207 ? -11.956 -40.401 4.562 1.00 84.25 207 VAL A N 1
ATOM 1528 C CA . VAL A 1 207 ? -12.539 -39.107 4.172 1.00 84.25 207 VAL A CA 1
ATOM 1529 C C . VAL A 1 207 ? -11.700 -38.459 3.076 1.00 84.25 207 VAL A C 1
ATOM 1531 O O . VAL A 1 207 ? -12.245 -38.028 2.055 1.00 84.25 207 VAL A O 1
ATOM 1534 N N . ARG A 1 208 ? -10.371 -38.429 3.243 1.00 82.94 208 ARG A N 1
ATOM 1535 C CA . ARG A 1 208 ? -9.449 -37.942 2.200 1.00 82.94 208 ARG A CA 1
ATOM 1536 C C . ARG A 1 208 ? -9.525 -38.813 0.946 1.00 82.94 208 ARG A C 1
ATOM 1538 O O . ARG A 1 208 ? -9.696 -38.273 -0.147 1.00 82.94 208 ARG A O 1
ATOM 1545 N N . ARG A 1 209 ? -9.533 -40.141 1.114 1.00 90.38 209 ARG A N 1
ATOM 1546 C CA . ARG A 1 209 ? -9.688 -41.119 0.027 1.00 90.38 209 ARG A CA 1
ATOM 1547 C C . ARG A 1 209 ? -10.950 -40.876 -0.802 1.00 90.38 209 ARG A C 1
ATOM 1549 O O . ARG A 1 209 ? -10.893 -40.849 -2.030 1.00 90.38 209 ARG A O 1
ATOM 1556 N N . GLN A 1 210 ? -12.097 -40.667 -0.148 1.00 88.81 210 GLN A N 1
ATOM 1557 C CA . GLN A 1 210 ? -13.369 -40.436 -0.840 1.00 88.81 210 GLN A CA 1
ATOM 1558 C C . GLN A 1 210 ? -13.389 -39.105 -1.609 1.00 88.81 210 GLN A C 1
ATOM 1560 O O . GLN A 1 210 ? -13.932 -39.051 -2.714 1.00 88.81 210 GLN A O 1
ATOM 1565 N N . ARG A 1 211 ? -12.790 -38.039 -1.057 1.00 87.19 211 ARG A N 1
ATOM 1566 C CA . ARG A 1 211 ? -12.665 -36.741 -1.746 1.00 87.19 211 ARG A CA 1
ATOM 1567 C C . ARG A 1 211 ? -11.768 -36.840 -2.978 1.00 87.19 211 ARG A C 1
ATOM 1569 O O . ARG A 1 211 ? -12.174 -36.393 -4.045 1.00 87.19 211 ARG A O 1
ATOM 1576 N N . ALA A 1 212 ? -10.612 -37.489 -2.854 1.00 88.94 212 ALA A N 1
ATOM 1577 C CA . ALA A 1 212 ? -9.675 -37.671 -3.959 1.00 88.94 212 ALA A CA 1
ATOM 1578 C C . ALA A 1 212 ? -10.270 -38.478 -5.121 1.00 88.94 212 ALA A C 1
ATOM 1580 O O . ALA A 1 212 ? -10.201 -38.040 -6.267 1.00 88.94 212 ALA A O 1
ATOM 1581 N N . ARG A 1 213 ? -10.959 -39.591 -4.830 1.00 89.69 213 ARG A N 1
ATOM 1582 C CA . ARG A 1 213 ? -11.658 -40.388 -5.856 1.00 89.69 213 ARG A CA 1
ATOM 1583 C C . ARG A 1 213 ? -12.710 -39.567 -6.608 1.00 89.69 213 ARG A C 1
ATOM 1585 O O . ARG A 1 213 ? -12.688 -39.545 -7.834 1.00 89.69 213 ARG A O 1
ATOM 1592 N N . ARG A 1 214 ? -13.548 -38.803 -5.895 1.00 88.50 214 ARG A N 1
ATOM 1593 C CA . ARG A 1 214 ? -14.530 -37.886 -6.512 1.00 88.50 214 ARG A CA 1
ATOM 1594 C C . ARG A 1 214 ? -13.877 -36.776 -7.345 1.00 88.50 214 ARG A C 1
ATOM 1596 O O . ARG A 1 214 ? -14.418 -36.396 -8.380 1.00 88.50 214 ARG A O 1
ATOM 1603 N N . GLY A 1 215 ? -12.723 -36.268 -6.917 1.00 87.69 215 GLY A N 1
ATOM 1604 C CA . GLY A 1 215 ? -11.934 -35.283 -7.660 1.00 87.69 215 GLY A CA 1
ATOM 1605 C C . GLY A 1 215 ? -11.390 -35.820 -8.985 1.00 87.69 215 GLY A C 1
ATOM 1606 O O . GLY A 1 215 ? -11.539 -35.190 -10.033 1.00 87.69 215 GLY A O 1
ATOM 1607 N N . LEU A 1 216 ? -10.819 -37.025 -8.960 1.00 89.06 216 LEU A N 1
ATOM 1608 C CA . LEU A 1 216 ? -10.324 -37.716 -10.154 1.00 89.06 216 LEU A CA 1
ATOM 1609 C C . LEU A 1 216 ? -11.472 -38.108 -11.106 1.00 89.06 216 LEU A C 1
ATOM 1611 O O . LEU A 1 216 ? -11.349 -37.938 -12.320 1.00 89.06 216 LEU A O 1
ATOM 1615 N N . GLU A 1 217 ? -12.622 -38.538 -10.576 1.00 89.62 217 GLU A N 1
ATOM 1616 C CA . GLU A 1 217 ? -13.856 -38.757 -11.350 1.00 89.62 217 GLU A CA 1
ATOM 1617 C C . GLU A 1 217 ? -14.348 -37.466 -12.032 1.00 89.62 217 GLU A C 1
ATOM 1619 O O . GLU A 1 217 ? -14.707 -37.485 -13.213 1.00 89.62 217 GLU A O 1
ATOM 1624 N N . ALA A 1 218 ? -14.316 -36.326 -11.329 1.00 86.31 218 ALA A N 1
ATOM 1625 C CA . ALA A 1 218 ? -14.661 -35.021 -11.892 1.00 86.31 218 ALA A CA 1
ATOM 1626 C C . ALA A 1 218 ? -13.726 -34.627 -13.049 1.00 86.31 218 ALA A C 1
ATOM 1628 O O . ALA A 1 218 ? -14.207 -34.195 -14.100 1.00 86.31 218 ALA A O 1
ATOM 1629 N N . LEU A 1 219 ? -12.411 -34.829 -12.907 1.00 87.75 219 LEU A N 1
ATOM 1630 C CA . LEU A 1 219 ? -11.443 -34.598 -13.987 1.00 87.75 219 LEU A CA 1
ATOM 1631 C C . LEU A 1 219 ? -11.684 -35.506 -15.199 1.00 87.75 219 LEU A C 1
ATOM 1633 O O . LEU A 1 219 ? -11.657 -35.031 -16.337 1.00 87.75 219 LEU A O 1
ATOM 1637 N N . ALA A 1 220 ? -11.963 -36.792 -14.973 1.00 85.81 220 ALA A N 1
ATOM 1638 C CA . ALA A 1 220 ? -12.291 -37.732 -16.041 1.00 85.81 220 ALA A CA 1
ATOM 1639 C C . ALA A 1 220 ? -13.570 -37.318 -16.795 1.00 85.81 220 ALA A C 1
ATOM 1641 O O . ALA A 1 220 ? -13.609 -37.384 -18.026 1.00 85.81 220 ALA A O 1
ATOM 1642 N N . ALA A 1 221 ? -14.588 -36.819 -16.084 1.00 84.56 221 ALA A N 1
ATOM 1643 C CA . ALA A 1 221 ? -15.809 -36.287 -16.685 1.00 84.56 221 ALA A CA 1
ATOM 1644 C C . ALA A 1 221 ? -15.555 -35.006 -17.507 1.00 84.56 221 ALA A C 1
ATOM 1646 O O . ALA A 1 221 ? -16.029 -34.909 -18.640 1.00 84.56 221 ALA A O 1
ATOM 1647 N N . ILE A 1 222 ? -14.763 -34.058 -16.986 1.00 82.50 222 ILE A N 1
ATOM 1648 C CA . ILE A 1 222 ? -14.381 -32.822 -17.699 1.00 82.50 222 ILE A CA 1
ATOM 1649 C C . ILE A 1 222 ? -13.620 -33.154 -18.992 1.00 82.50 222 ILE A C 1
ATOM 1651 O O . ILE A 1 222 ? -13.906 -32.585 -20.049 1.00 82.50 222 ILE A O 1
ATOM 1655 N N . ARG A 1 223 ? -12.687 -34.113 -18.934 1.00 81.12 223 ARG A N 1
ATOM 1656 C CA . ARG A 1 223 ? -11.961 -34.612 -20.109 1.00 81.12 223 ARG A CA 1
ATOM 1657 C C . ARG A 1 223 ? -12.903 -35.273 -21.119 1.00 81.12 223 ARG A C 1
ATOM 1659 O O . ARG A 1 223 ? -12.858 -34.930 -22.295 1.00 81.12 223 ARG A O 1
ATOM 1666 N N . GLY A 1 224 ? -13.801 -36.148 -20.666 1.00 74.94 224 GLY A N 1
ATOM 1667 C CA . GLY A 1 224 ? -14.767 -36.831 -21.532 1.00 74.94 224 GLY A CA 1
ATOM 1668 C C . GLY A 1 224 ? -15.730 -35.885 -22.262 1.00 74.94 224 GLY A C 1
ATOM 1669 O O . GLY A 1 224 ? -16.006 -36.086 -23.445 1.00 74.94 224 GLY A O 1
ATOM 1670 N N . ASP A 1 225 ? -16.207 -34.825 -21.603 1.00 69.50 225 ASP A N 1
ATOM 1671 C CA . ASP A 1 225 ? -17.058 -33.814 -22.246 1.00 69.50 225 ASP A CA 1
ATOM 1672 C C . ASP A 1 225 ? -16.269 -32.920 -23.226 1.00 69.50 225 ASP A C 1
ATOM 1674 O O . ASP A 1 225 ? -16.825 -32.493 -24.243 1.00 69.50 225 ASP A O 1
ATOM 1678 N N . ARG A 1 226 ? -14.967 -32.689 -22.993 1.00 64.56 226 ARG A N 1
ATOM 1679 C CA . ARG A 1 226 ? -14.071 -32.041 -23.970 1.00 64.56 226 ARG A CA 1
ATOM 1680 C C . ARG A 1 226 ? -13.860 -32.922 -25.202 1.00 64.56 226 ARG A C 1
ATOM 1682 O O . ARG A 1 226 ? -14.049 -32.445 -26.319 1.00 64.56 226 ARG A O 1
ATOM 1689 N N . ASP A 1 227 ? -13.514 -34.192 -25.010 1.00 61.66 227 ASP A N 1
ATOM 1690 C CA . ASP A 1 227 ? -13.209 -35.126 -26.100 1.00 61.66 227 ASP A CA 1
ATOM 1691 C C . ASP A 1 227 ? -14.448 -35.361 -26.991 1.00 61.66 227 ASP A C 1
ATOM 1693 O O . ASP A 1 227 ? -14.336 -35.380 -28.218 1.00 61.66 227 ASP A O 1
ATOM 1697 N N . ARG A 1 228 ? -15.656 -35.390 -26.401 1.00 56.38 228 ARG A N 1
ATOM 1698 C CA . ARG A 1 228 ? -16.938 -35.371 -27.137 1.00 56.38 228 ARG A CA 1
ATOM 1699 C C . ARG A 1 228 ? -17.142 -34.103 -27.969 1.00 56.38 228 ARG A C 1
ATOM 1701 O O . ARG A 1 228 ? -17.540 -34.204 -29.125 1.00 56.38 228 ARG A O 1
ATOM 1708 N N . ARG A 1 229 ? -16.878 -32.916 -27.405 1.00 56.22 229 ARG A N 1
ATOM 1709 C CA . ARG A 1 229 ? -17.018 -31.625 -28.114 1.00 56.22 229 ARG A CA 1
ATOM 1710 C C . ARG A 1 229 ? -15.993 -31.439 -29.234 1.00 56.22 229 ARG A C 1
ATOM 1712 O O . ARG A 1 229 ? -16.268 -30.700 -30.171 1.00 56.22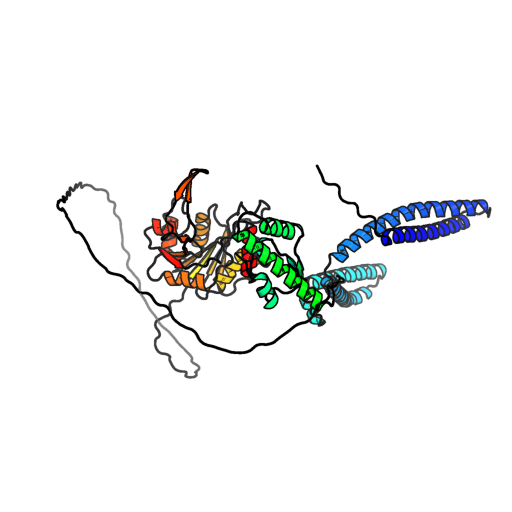 229 ARG A O 1
ATOM 1719 N N . LEU A 1 230 ? -14.838 -32.098 -29.141 1.00 48.50 230 LEU A N 1
ATOM 1720 C CA . LEU A 1 230 ? -13.780 -32.077 -30.156 1.00 48.50 230 LEU A CA 1
ATOM 1721 C C . LEU A 1 230 ? -13.871 -33.239 -31.164 1.00 48.50 230 LEU A C 1
ATOM 1723 O O . LEU A 1 230 ? -13.003 -33.359 -32.023 1.00 48.50 230 LEU A O 1
ATOM 1727 N N . GLY A 1 231 ? -14.887 -34.107 -31.069 1.00 38.91 231 GLY A N 1
ATOM 1728 C CA . GLY A 1 231 ? -15.048 -35.257 -31.968 1.00 38.91 231 GLY A CA 1
ATOM 1729 C C . GLY A 1 231 ? -13.977 -36.346 -31.809 1.00 38.91 231 GLY A C 1
ATOM 1730 O O . GLY A 1 231 ? -13.867 -37.228 -32.661 1.00 38.91 231 GLY A O 1
ATOM 1731 N N . VAL A 1 232 ? -13.193 -36.320 -30.726 1.00 46.44 232 VAL A N 1
ATOM 1732 C CA . VAL A 1 232 ? -12.093 -37.262 -30.471 1.00 46.44 232 VAL A CA 1
ATOM 1733 C C . VAL A 1 232 ? -12.664 -38.556 -29.885 1.00 46.44 232 VAL A C 1
ATOM 1735 O O . VAL A 1 232 ? -12.579 -38.842 -28.692 1.00 46.44 232 VAL A O 1
ATOM 1738 N N . GLY A 1 233 ? -13.295 -39.350 -30.750 1.00 38.66 233 GLY A N 1
ATOM 1739 C CA . GLY A 1 233 ? -13.802 -40.673 -30.404 1.00 38.66 233 GLY A CA 1
ATOM 1740 C C . GLY A 1 233 ? -12.664 -41.630 -30.044 1.00 38.66 233 GLY A C 1
ATOM 1741 O O . GLY A 1 233 ? -11.803 -41.929 -30.872 1.00 38.66 233 GLY A O 1
ATOM 1742 N N . ALA A 1 234 ? -12.677 -42.148 -28.814 1.00 39.44 234 ALA A N 1
ATOM 1743 C CA . ALA A 1 234 ? -11.699 -43.125 -28.355 1.00 39.44 234 ALA A CA 1
ATOM 1744 C C . ALA A 1 234 ? -11.724 -44.396 -29.226 1.00 39.44 234 ALA A C 1
ATOM 1746 O O . ALA A 1 234 ? -12.697 -45.154 -29.226 1.00 39.44 234 ALA A O 1
ATOM 1747 N N . ARG A 1 235 ? -10.616 -44.678 -29.926 1.00 38.19 235 ARG A N 1
ATOM 1748 C CA . ARG A 1 235 ? -10.360 -45.989 -30.541 1.00 38.19 235 ARG A CA 1
ATOM 1749 C C . ARG A 1 235 ? -10.092 -47.016 -29.431 1.00 38.19 235 ARG A C 1
ATOM 1751 O O . ARG A 1 235 ? -8.945 -47.286 -29.096 1.00 38.19 235 ARG A O 1
ATOM 1758 N N . GLY A 1 236 ? -11.155 -47.574 -28.850 1.00 32.56 236 GLY A N 1
ATOM 1759 C CA . GLY A 1 236 ? -11.081 -48.505 -27.720 1.00 32.56 236 GLY A CA 1
ATOM 1760 C C . GLY A 1 236 ? -12.214 -49.532 -27.728 1.00 32.56 236 GLY A C 1
ATOM 1761 O O . GLY A 1 236 ? -13.305 -49.250 -27.251 1.00 32.56 236 GLY A O 1
ATOM 1762 N N . ARG A 1 237 ? -11.922 -50.711 -28.297 1.00 31.86 237 ARG A N 1
ATOM 1763 C CA . ARG A 1 237 ? -12.680 -51.986 -28.287 1.00 31.86 237 ARG A CA 1
ATOM 1764 C C . ARG A 1 237 ? -14.027 -51.997 -27.535 1.00 31.86 237 ARG A C 1
ATOM 1766 O O . ARG A 1 237 ? -14.069 -52.040 -26.310 1.00 31.86 237 ARG A O 1
ATOM 1773 N N . ALA A 1 238 ? -15.121 -52.127 -28.285 1.00 26.59 238 ALA A N 1
ATOM 1774 C CA . ALA A 1 238 ? -16.449 -52.383 -27.730 1.00 26.59 238 ALA A CA 1
ATOM 1775 C C . ALA A 1 238 ? -16.625 -53.844 -27.253 1.00 26.59 238 ALA A C 1
ATOM 1777 O O . ALA A 1 238 ? -16.372 -54.767 -28.033 1.00 26.59 238 ALA A O 1
ATOM 1778 N N . PRO A 1 239 ? -17.184 -54.083 -26.053 1.00 32.78 239 PRO A N 1
ATOM 1779 C CA . PRO A 1 239 ? -17.929 -55.295 -25.739 1.00 32.78 239 PRO A CA 1
ATOM 1780 C C . PRO A 1 239 ? -19.394 -55.129 -26.175 1.00 32.78 239 PRO A C 1
ATOM 1782 O O . PRO A 1 239 ? -20.025 -54.095 -25.950 1.00 32.78 239 PRO A O 1
ATOM 1785 N N . ARG A 1 240 ? -19.956 -56.162 -26.809 1.00 30.69 240 ARG A N 1
ATOM 1786 C CA . ARG A 1 240 ? -21.329 -56.156 -27.341 1.00 30.69 240 ARG A CA 1
ATOM 1787 C C . ARG A 1 240 ? -22.372 -55.970 -26.228 1.00 30.69 240 ARG A C 1
ATOM 1789 O O . ARG A 1 240 ? -22.479 -56.814 -25.342 1.00 30.69 240 ARG A O 1
ATOM 1796 N N . ARG A 1 241 ? -23.243 -54.958 -26.347 1.00 29.25 241 ARG A N 1
ATOM 1797 C CA . ARG A 1 241 ? -24.539 -54.953 -25.643 1.00 29.25 241 ARG A CA 1
ATOM 1798 C C . ARG A 1 241 ? -25.368 -56.150 -26.121 1.00 29.25 241 ARG A C 1
ATOM 1800 O O . ARG A 1 241 ? -25.718 -56.207 -27.298 1.00 29.25 241 ARG A O 1
ATOM 1807 N N . ARG A 1 242 ? -25.761 -57.048 -25.212 1.00 29.00 242 ARG A N 1
ATOM 1808 C CA . ARG A 1 242 ? -27.006 -57.813 -25.383 1.00 29.00 242 ARG A CA 1
ATOM 1809 C C . ARG A 1 242 ? -28.159 -57.008 -24.794 1.00 29.00 242 ARG A C 1
ATOM 1811 O O . ARG A 1 242 ? -28.031 -56.379 -23.747 1.00 29.00 242 ARG A O 1
ATOM 1818 N N . SER A 1 243 ? -29.259 -56.987 -25.528 1.00 31.20 243 SER A N 1
ATOM 1819 C CA . SER A 1 243 ? -30.493 -56.294 -25.189 1.00 31.20 243 SER A CA 1
ATOM 1820 C C . SER A 1 243 ? -31.231 -56.970 -24.034 1.00 31.20 243 SER A C 1
ATOM 1822 O O . SER A 1 243 ? -31.329 -58.195 -23.994 1.00 31.20 243 SER A O 1
ATOM 1824 N N . ARG A 1 244 ? -31.834 -56.154 -23.161 1.00 28.59 244 ARG A N 1
ATOM 1825 C CA . ARG A 1 244 ? -33.259 -56.234 -22.790 1.00 28.59 244 ARG A CA 1
ATOM 1826 C C . ARG A 1 244 ? -33.640 -55.051 -21.897 1.00 28.59 244 ARG A C 1
ATOM 1828 O O . ARG A 1 244 ? -33.096 -54.874 -20.814 1.00 28.59 244 ARG A O 1
ATOM 1835 N N . SER A 1 245 ? -34.576 -54.242 -22.381 1.00 29.50 245 SER A N 1
ATOM 1836 C CA . SER A 1 245 ? -35.492 -53.463 -21.544 1.00 29.50 245 SER A CA 1
ATOM 1837 C C . SER A 1 245 ? -36.524 -54.424 -20.912 1.00 29.50 245 SER A C 1
ATOM 1839 O O . SER A 1 245 ? -36.645 -55.565 -21.372 1.00 29.50 245 SER A O 1
ATOM 1841 N N . PRO A 1 246 ? -37.232 -54.015 -19.842 1.00 36.91 246 PRO A N 1
ATOM 1842 C CA . PRO A 1 246 ? -38.476 -53.276 -20.065 1.00 36.91 246 PRO A CA 1
ATOM 1843 C C . PRO A 1 246 ? -38.733 -52.099 -19.105 1.00 36.91 246 PRO A C 1
ATOM 1845 O O . PRO A 1 246 ? -38.137 -51.957 -18.040 1.00 36.91 246 PRO A O 1
ATOM 1848 N N . THR A 1 247 ? -39.664 -51.254 -19.538 1.00 29.11 247 THR A N 1
ATOM 1849 C CA . THR A 1 247 ? -40.295 -50.126 -18.836 1.00 29.11 247 THR A CA 1
ATOM 1850 C C . THR A 1 247 ? -41.395 -50.597 -17.843 1.00 29.11 247 THR A C 1
ATOM 1852 O O . THR A 1 247 ? -41.661 -51.796 -17.759 1.00 29.11 247 THR A O 1
ATOM 1855 N N . PRO A 1 248 ? -41.991 -49.707 -17.015 1.00 52.44 248 PRO A N 1
ATOM 1856 C CA . PRO A 1 248 ? -42.481 -50.067 -15.675 1.00 52.44 248 PRO A CA 1
ATOM 1857 C C . PRO A 1 248 ? -43.969 -50.446 -15.600 1.00 52.44 248 PRO A C 1
ATOM 1859 O O . PRO A 1 248 ? -44.750 -50.117 -16.494 1.00 52.44 248 PRO A O 1
ATOM 1862 N N . ARG A 1 249 ? -44.405 -51.012 -14.459 1.00 26.44 249 ARG A N 1
ATOM 1863 C CA . ARG A 1 249 ? -45.827 -51.034 -14.060 1.00 26.44 249 ARG A CA 1
ATOM 1864 C C . ARG A 1 249 ? -46.062 -51.008 -12.541 1.00 26.44 249 ARG A C 1
ATOM 1866 O O . ARG A 1 249 ? -45.161 -51.258 -11.752 1.00 26.44 249 ARG A O 1
ATOM 1873 N N . ARG A 1 250 ? -47.289 -50.606 -12.185 1.00 31.08 250 ARG A N 1
ATOM 1874 C CA . ARG A 1 250 ? -47.807 -50.277 -10.842 1.00 31.08 250 ARG A CA 1
ATOM 1875 C C . ARG A 1 250 ? -48.261 -51.501 -10.030 1.00 31.08 250 ARG A C 1
ATOM 1877 O O . ARG A 1 250 ? -48.646 -52.508 -10.614 1.00 31.08 250 ARG A O 1
ATOM 1884 N N . GLY A 1 251 ? -48.413 -51.275 -8.721 1.00 26.73 251 GLY A N 1
ATOM 1885 C CA . GLY A 1 251 ? -49.211 -52.062 -7.767 1.00 26.73 251 GLY A CA 1
ATOM 1886 C C . GLY A 1 251 ? -48.351 -52.606 -6.622 1.00 26.73 251 GLY A C 1
ATOM 1887 O O . GLY A 1 251 ? -47.232 -53.024 -6.871 1.00 26.73 251 GLY A O 1
ATOM 1888 N N . SER A 1 252 ? -48.754 -52.675 -5.354 1.00 29.48 252 SER A N 1
ATOM 1889 C CA . SER A 1 252 ? -49.908 -52.198 -4.569 1.00 29.48 252 SER A CA 1
ATOM 1890 C C . SER A 1 252 ? -49.855 -52.973 -3.236 1.00 29.48 252 SER A C 1
ATOM 1892 O O . SER A 1 252 ? -49.398 -54.110 -3.240 1.00 29.48 252 SER A O 1
ATOM 1894 N N . ALA A 1 253 ? -50.423 -52.415 -2.160 1.00 29.06 253 ALA A N 1
ATOM 1895 C CA . ALA A 1 253 ? -50.696 -53.063 -0.862 1.00 29.06 253 ALA A CA 1
ATOM 1896 C C . ALA A 1 253 ? -49.516 -53.320 0.114 1.00 29.06 253 ALA A C 1
ATOM 1898 O O . ALA A 1 253 ? -48.506 -53.937 -0.206 1.00 29.06 253 ALA A O 1
ATOM 1899 N N . ALA A 1 254 ? -49.720 -52.871 1.359 1.00 33.91 254 ALA A N 1
ATOM 1900 C CA . ALA A 1 254 ? -49.022 -53.323 2.571 1.00 33.91 254 ALA A CA 1
ATOM 1901 C C . ALA A 1 254 ? -49.691 -54.606 3.128 1.00 33.91 254 ALA A C 1
ATOM 1903 O O . ALA A 1 254 ? -50.754 -54.977 2.618 1.00 33.91 254 ALA A O 1
ATOM 1904 N N . PRO A 1 255 ? -49.166 -55.254 4.200 1.00 44.78 255 PRO A N 1
ATOM 1905 C CA . PRO A 1 255 ? -49.699 -54.919 5.540 1.00 44.78 255 PRO A CA 1
ATOM 1906 C C . PRO A 1 255 ? -48.814 -55.187 6.800 1.00 44.78 255 PRO A C 1
ATOM 1908 O O . PRO A 1 255 ? -48.070 -56.154 6.858 1.00 44.78 255 PRO A O 1
ATOM 1911 N N . ARG A 1 256 ? -49.111 -54.419 7.874 1.00 29.09 256 ARG A N 1
ATOM 1912 C CA . ARG A 1 256 ? -49.191 -54.786 9.327 1.00 29.09 256 ARG A CA 1
ATOM 1913 C C . ARG A 1 256 ? -47.951 -55.223 10.158 1.00 29.09 256 ARG A C 1
ATOM 1915 O O . ARG A 1 256 ? -47.147 -56.038 9.741 1.00 29.09 256 ARG A O 1
ATOM 1922 N N . GLY A 1 257 ? -47.960 -54.790 11.436 1.00 28.38 257 GLY A N 1
ATOM 1923 C CA . GLY A 1 257 ? -47.162 -55.317 12.572 1.00 28.38 257 GLY A CA 1
ATOM 1924 C C . GLY A 1 257 ? -46.143 -54.309 13.149 1.00 28.38 257 GLY A C 1
ATOM 1925 O O . GLY A 1 257 ? -45.117 -54.118 12.519 1.00 28.38 257 GLY A O 1
ATOM 1926 N N . ALA A 1 258 ? -46.288 -53.553 14.252 1.00 30.16 258 ALA A N 1
ATOM 1927 C CA . ALA A 1 258 ? -47.145 -53.523 15.458 1.00 30.16 258 ALA A CA 1
ATOM 1928 C C . ALA A 1 258 ? -46.472 -53.961 16.791 1.00 30.16 258 ALA A C 1
ATOM 1930 O O . ALA A 1 258 ? -46.727 -55.056 17.279 1.00 30.16 258 ALA A O 1
ATOM 1931 N N . SER A 1 259 ? -45.738 -53.043 17.442 1.00 33.78 259 SER A N 1
ATOM 1932 C CA . SER A 1 259 ? -45.546 -52.911 18.914 1.00 33.78 259 SER A CA 1
ATOM 1933 C C . SER A 1 259 ? -44.889 -51.527 19.188 1.00 33.78 259 SER A C 1
ATOM 1935 O O . SER A 1 259 ? -44.030 -51.123 18.416 1.00 33.78 259 SER A O 1
ATOM 1937 N N . ARG A 1 260 ? -45.339 -50.605 20.071 1.00 30.66 260 ARG A N 1
ATOM 1938 C CA . ARG A 1 260 ? -45.641 -50.643 21.533 1.00 30.66 260 ARG A CA 1
ATOM 1939 C C . ARG A 1 260 ? -44.419 -51.135 22.336 1.00 30.66 260 ARG A C 1
ATOM 1941 O O . ARG A 1 260 ? -43.915 -52.186 21.986 1.00 30.66 260 ARG A O 1
ATOM 1948 N N . ARG A 1 261 ? -43.909 -50.539 23.427 1.00 31.19 261 ARG A N 1
ATOM 1949 C CA . ARG A 1 261 ? -44.211 -49.398 24.349 1.00 31.19 261 ARG A CA 1
ATOM 1950 C C . ARG A 1 261 ? -42.910 -49.166 25.190 1.00 31.19 261 ARG A C 1
ATOM 1952 O O . ARG A 1 261 ? -42.071 -50.057 25.162 1.00 31.19 261 ARG A O 1
ATOM 1959 N N . SER A 1 262 ? -42.664 -48.136 26.014 1.00 30.45 262 SER A N 1
ATOM 1960 C CA . SER A 1 262 ? -43.195 -46.772 26.270 1.00 30.45 262 SER A CA 1
ATOM 1961 C C . SER A 1 262 ? -42.274 -46.070 27.299 1.00 30.45 262 SER A C 1
ATOM 1963 O O . SER A 1 262 ? -41.546 -46.766 28.003 1.00 30.45 262 SER A O 1
ATOM 1965 N N . ASP A 1 263 ? -42.368 -44.744 27.476 1.00 36.97 263 ASP A N 1
ATOM 1966 C CA . ASP A 1 263 ? -41.827 -44.048 28.668 1.00 36.97 263 ASP A CA 1
ATOM 1967 C C . ASP A 1 263 ? -42.474 -44.561 29.980 1.00 36.97 263 ASP A C 1
ATOM 1969 O O . ASP A 1 263 ? -43.536 -45.202 29.933 1.00 36.97 263 ASP A O 1
ATOM 1973 N N . PRO A 1 264 ? -41.879 -44.274 31.159 1.00 45.28 264 PRO A N 1
ATOM 1974 C CA . PRO A 1 264 ? -42.328 -43.087 31.902 1.00 45.28 264 PRO A CA 1
ATOM 1975 C C . PRO A 1 264 ? -41.239 -42.308 32.680 1.00 45.28 264 PRO A C 1
ATOM 1977 O O . PRO A 1 264 ? -40.123 -42.763 32.916 1.00 45.28 264 PRO A O 1
ATOM 1980 N N . CYS A 1 265 ? -41.621 -41.107 33.122 1.00 27.64 265 CYS A N 1
ATOM 1981 C CA . CYS A 1 265 ? -40.805 -40.138 33.860 1.00 27.64 265 CYS A CA 1
ATOM 1982 C C . CYS A 1 265 ? -40.470 -40.504 35.328 1.00 27.64 265 CYS A C 1
ATOM 1984 O O . CYS A 1 265 ? -41.192 -41.265 35.969 1.00 27.64 265 CYS A O 1
ATOM 1986 N N . ARG A 1 266 ? -39.560 -39.679 35.896 1.00 28.89 266 ARG A N 1
ATOM 1987 C CA . ARG A 1 266 ? -39.626 -39.037 37.242 1.00 28.89 266 ARG A CA 1
ATOM 1988 C C . ARG A 1 266 ? -38.846 -39.692 38.402 1.00 28.89 266 ARG A C 1
ATOM 1990 O O . ARG A 1 266 ? -39.251 -40.734 38.893 1.00 28.89 266 ARG A O 1
ATOM 1997 N N . ALA A 1 267 ? -37.860 -38.960 38.951 1.00 28.80 267 ALA A N 1
ATOM 1998 C CA . ALA A 1 267 ? -37.722 -38.644 40.392 1.00 28.80 267 ALA A CA 1
ATOM 1999 C C . ALA A 1 267 ? -36.485 -37.756 40.692 1.00 28.80 267 ALA A C 1
ATOM 2001 O O . ALA A 1 267 ? -35.428 -37.941 40.095 1.00 28.80 267 ALA A O 1
ATOM 2002 N N . GLU A 1 268 ? -36.607 -36.823 41.647 1.00 32.59 268 GLU A N 1
ATOM 2003 C CA . GLU A 1 268 ? -35.459 -36.219 42.360 1.00 32.59 268 GLU A CA 1
ATOM 2004 C C . GLU A 1 268 ? -34.853 -37.234 43.360 1.00 32.59 268 GLU A C 1
ATOM 2006 O O . GLU A 1 268 ? -35.491 -38.242 43.676 1.00 32.59 268 GLU A O 1
ATOM 2011 N N . PRO A 1 269 ? -33.703 -36.922 43.991 1.00 42.41 269 PRO A N 1
ATOM 2012 C CA . PRO A 1 269 ? -33.862 -36.456 45.375 1.00 42.41 269 PRO A CA 1
ATOM 2013 C C . PRO A 1 269 ? -32.986 -35.259 45.791 1.00 42.41 269 PRO A C 1
ATOM 2015 O O . PRO A 1 269 ? -31.830 -35.098 45.407 1.00 42.41 269 PRO A O 1
ATOM 2018 N N . ARG A 1 270 ? -33.554 -34.454 46.694 1.00 29.52 270 ARG A N 1
ATOM 2019 C CA . ARG A 1 270 ? -32.904 -33.371 47.456 1.00 29.52 270 ARG A CA 1
ATOM 2020 C C . ARG A 1 270 ? -31.873 -33.909 48.464 1.00 29.52 270 ARG A C 1
ATOM 2022 O O . ARG A 1 270 ? -32.151 -34.935 49.083 1.00 29.52 270 ARG A O 1
ATOM 2029 N N . ARG A 1 271 ? -30.874 -33.088 48.848 1.00 31.66 271 ARG A N 1
ATOM 2030 C CA . ARG A 1 271 ? -30.695 -32.584 50.246 1.00 31.66 271 ARG A CA 1
ATOM 2031 C C . ARG A 1 271 ? -29.460 -31.678 50.458 1.00 31.66 271 ARG A C 1
ATOM 2033 O O . ARG A 1 271 ? -28.374 -32.050 50.058 1.00 31.66 271 ARG A O 1
ATOM 2040 N N . LYS A 1 272 ? -29.680 -30.595 51.235 1.00 31.45 272 LYS A N 1
ATOM 2041 C CA . LYS A 1 272 ? -28.797 -29.889 52.216 1.00 31.45 272 LYS A CA 1
ATOM 2042 C C . LYS A 1 272 ? -27.372 -29.450 51.777 1.00 31.45 272 LYS A C 1
ATOM 2044 O O . LYS A 1 272 ? -26.610 -30.257 51.286 1.00 31.45 272 LYS A O 1
ATOM 2049 N N . GLY A 1 273 ? -26.869 -28.235 52.039 1.00 28.23 273 GLY A N 1
ATOM 2050 C CA . GLY A 1 273 ? -27.452 -27.015 52.622 1.00 28.23 273 GLY A CA 1
ATOM 2051 C C . GLY A 1 273 ? -26.699 -26.474 53.852 1.00 28.23 273 GLY A C 1
ATOM 2052 O O . GLY A 1 273 ? -26.919 -26.984 54.946 1.00 28.23 273 GLY A O 1
ATOM 2053 N N . SER A 1 274 ? -25.909 -25.398 53.688 1.00 31.22 274 SER A N 1
ATOM 2054 C CA . SER A 1 274 ? -25.421 -24.528 54.783 1.00 31.22 274 SER A CA 1
ATOM 2055 C C . SER A 1 274 ? -24.794 -23.197 54.293 1.00 31.22 274 SER A C 1
ATOM 2057 O O . SER A 1 274 ? -23.810 -23.163 53.563 1.00 31.22 274 SER A O 1
ATOM 2059 N N . ARG A 1 275 ? -25.370 -22.074 54.746 1.00 34.12 275 ARG A N 1
ATOM 2060 C CA . ARG A 1 275 ? -24.718 -20.761 55.014 1.00 34.12 275 ARG A CA 1
ATOM 2061 C C . ARG A 1 275 ? -24.605 -20.636 56.568 1.00 34.12 275 ARG A C 1
ATOM 2063 O O . ARG A 1 275 ? -25.108 -21.563 57.208 1.00 34.12 275 ARG A O 1
ATOM 2070 N N . PRO A 1 276 ? -24.087 -19.562 57.230 1.00 46.47 276 PRO A N 1
ATOM 2071 C CA . PRO A 1 276 ? -23.572 -18.259 56.750 1.00 46.47 276 PRO A CA 1
ATOM 2072 C C . PRO A 1 276 ? -22.274 -17.733 57.444 1.00 46.47 276 PRO A C 1
ATOM 2074 O O . PRO A 1 276 ? -21.807 -18.287 58.430 1.00 46.47 276 PRO A O 1
ATOM 2077 N N . GLY A 1 277 ? -21.773 -16.559 57.019 1.00 28.58 277 GLY A N 1
ATOM 2078 C CA . GLY A 1 277 ? -20.883 -15.686 57.824 1.00 28.58 277 GLY A CA 1
ATOM 2079 C C . GLY A 1 277 ? -20.101 -14.671 56.965 1.00 28.58 277 GLY A C 1
ATOM 2080 O O . GLY A 1 277 ? -19.306 -15.079 56.137 1.00 28.58 277 GLY A O 1
ATOM 2081 N N . ARG A 1 278 ? -20.432 -13.367 56.933 1.00 30.84 278 ARG A N 1
ATOM 2082 C CA . ARG A 1 278 ? -20.138 -12.276 57.904 1.00 30.84 278 ARG A CA 1
ATOM 2083 C C . ARG A 1 278 ? -18.648 -11.868 58.015 1.00 30.84 278 ARG A C 1
ATOM 2085 O O . ARG A 1 278 ? -17.952 -12.434 58.847 1.00 30.84 278 ARG A O 1
ATOM 2092 N N . ARG A 1 279 ? -18.251 -10.755 57.364 1.00 31.34 279 ARG A N 1
ATOM 2093 C CA . ARG A 1 279 ? -17.858 -9.455 57.995 1.00 31.34 279 ARG A CA 1
ATOM 2094 C C . ARG A 1 279 ? -17.074 -8.519 57.050 1.00 31.34 279 ARG A C 1
ATOM 2096 O O . ARG A 1 279 ? -16.048 -8.901 56.509 1.00 31.34 279 ARG A O 1
ATOM 2103 N N . LEU A 1 280 ? -17.515 -7.258 56.979 1.00 41.81 280 LEU A N 1
ATOM 2104 C CA . LEU A 1 280 ? -16.634 -6.081 56.843 1.00 41.81 280 LEU A CA 1
ATOM 2105 C C . LEU A 1 280 ? -15.981 -5.812 58.219 1.00 41.81 280 LEU A C 1
ATOM 2107 O O . LEU A 1 280 ? -16.592 -6.160 59.239 1.00 41.81 280 LEU A O 1
ATOM 2111 N N . PRO A 1 281 ? -14.766 -5.239 58.284 1.00 46.06 281 PRO A N 1
ATOM 2112 C CA . PRO A 1 281 ? -14.580 -3.775 58.362 1.00 46.06 281 PRO A CA 1
ATOM 2113 C C . PRO A 1 281 ? -13.347 -3.308 57.540 1.00 46.06 281 PRO A C 1
ATOM 2115 O O . PRO A 1 281 ? -12.684 -4.128 56.923 1.00 46.06 281 PRO A O 1
ATOM 2118 N N . GLY A 1 282 ? -12.947 -2.034 57.459 1.00 29.56 282 GLY A N 1
ATOM 2119 C CA . GLY A 1 282 ? -13.469 -0.782 58.014 1.00 29.56 282 GLY A CA 1
ATOM 2120 C C . GLY A 1 282 ? -12.496 0.378 57.728 1.00 29.56 282 GLY A C 1
ATOM 2121 O O . GLY A 1 282 ? -11.347 0.156 57.361 1.00 29.56 282 GLY A O 1
ATOM 2122 N N . ARG A 1 283 ? -12.967 1.623 57.878 1.00 34.88 283 ARG A N 1
ATOM 2123 C CA . ARG A 1 283 ? -12.213 2.865 57.603 1.00 34.88 283 ARG A CA 1
ATOM 2124 C C . ARG A 1 283 ? -10.919 2.993 58.422 1.00 34.88 283 ARG A C 1
ATOM 2126 O O . ARG A 1 283 ? -10.909 2.596 59.584 1.00 34.88 283 ARG A O 1
ATOM 2133 N N . ARG A 1 284 ? -9.968 3.789 57.912 1.00 33.81 284 ARG A N 1
ATOM 2134 C CA . ARG A 1 284 ? -9.276 4.839 58.691 1.00 33.81 284 ARG A CA 1
ATOM 2135 C C . ARG A 1 284 ? -8.865 6.005 57.784 1.00 33.81 284 ARG A C 1
ATOM 2137 O O . ARG A 1 284 ? -8.218 5.801 56.766 1.00 33.81 284 ARG A O 1
ATOM 2144 N N . HIS A 1 285 ? -9.266 7.214 58.173 1.00 35.53 285 HIS A N 1
ATOM 2145 C CA . HIS A 1 285 ? -8.545 8.432 57.806 1.00 35.53 285 HIS A CA 1
ATOM 2146 C C . HIS A 1 285 ? -7.304 8.533 58.696 1.00 35.53 285 HIS A C 1
ATOM 2148 O O . HIS A 1 285 ? -7.356 8.061 59.828 1.00 35.53 285 HIS A O 1
ATOM 2154 N N . ASP A 1 286 ? -6.281 9.250 58.242 1.00 38.38 286 ASP A N 1
ATOM 2155 C CA . ASP A 1 286 ? -5.565 10.200 59.097 1.00 38.38 286 ASP A CA 1
ATOM 2156 C C . ASP A 1 286 ? -4.943 11.297 58.227 1.00 38.38 286 ASP A C 1
ATOM 2158 O O . ASP A 1 286 ? -4.378 11.029 57.168 1.00 38.38 286 ASP A O 1
ATOM 2162 N N . GLY A 1 287 ? -5.088 12.551 58.654 1.00 30.75 287 GLY A N 1
ATOM 2163 C CA . GLY A 1 287 ? -4.560 13.715 57.947 1.00 30.75 287 GLY A CA 1
ATOM 2164 C C . GLY A 1 287 ? -3.445 14.394 58.735 1.00 30.75 287 GLY A C 1
ATOM 2165 O O . GLY A 1 287 ? -3.585 14.642 59.930 1.00 30.75 287 GLY A O 1
ATOM 2166 N N . ARG A 1 288 ? -2.361 14.767 58.048 1.00 34.84 288 ARG A N 1
ATOM 2167 C CA . ARG A 1 288 ? -1.413 15.818 58.455 1.00 34.84 288 ARG A CA 1
ATOM 2168 C C . ARG A 1 288 ? -0.977 16.538 57.169 1.00 34.84 288 ARG A C 1
ATOM 2170 O O . ARG A 1 288 ? -0.614 15.873 56.215 1.00 34.84 288 ARG A O 1
ATOM 2177 N N . GLY A 1 289 ? -1.010 17.861 57.035 1.00 29.17 289 GLY A N 1
ATOM 2178 C CA . GLY A 1 289 ? -1.179 18.889 58.060 1.00 29.17 289 GLY A CA 1
ATOM 2179 C C . GLY A 1 289 ? 0.160 19.492 58.481 1.00 29.17 289 GLY A C 1
ATOM 2180 O O . GLY A 1 289 ? 0.522 19.422 59.652 1.00 29.17 289 GLY A O 1
ATOM 2181 N N . ARG A 1 290 ? 0.891 20.101 57.536 1.00 33.69 290 ARG A N 1
ATOM 2182 C CA . ARG A 1 290 ? 1.914 21.116 57.835 1.00 33.69 290 ARG A CA 1
ATOM 2183 C C . ARG A 1 290 ? 1.766 22.326 56.913 1.00 33.69 290 ARG A C 1
ATOM 2185 O O . ARG A 1 290 ? 1.226 22.242 55.817 1.00 33.69 290 ARG A O 1
ATOM 2192 N N . ARG A 1 291 ? 2.164 23.467 57.463 1.00 28.06 291 ARG A N 1
ATOM 2193 C CA . ARG A 1 291 ? 1.884 24.850 57.054 1.00 28.06 291 ARG A CA 1
ATOM 2194 C C . ARG A 1 291 ? 3.210 25.614 57.177 1.00 28.06 291 ARG A C 1
ATOM 2196 O O . ARG A 1 291 ? 4.044 25.163 57.961 1.00 28.06 291 ARG A O 1
ATOM 2203 N N . ARG A 1 292 ? 3.299 26.807 56.567 1.00 30.22 292 ARG A N 1
ATOM 2204 C CA . ARG A 1 292 ? 4.412 27.793 56.646 1.00 30.22 292 ARG A CA 1
ATOM 2205 C C . ARG A 1 292 ? 5.586 27.535 55.678 1.00 30.22 292 ARG A C 1
ATOM 2207 O O . ARG A 1 292 ? 5.881 26.383 55.406 1.00 30.22 292 ARG A O 1
ATOM 2214 N N . GLU A 1 293 ? 6.287 28.549 55.151 1.00 28.41 293 GLU A N 1
ATOM 2215 C CA . GLU A 1 293 ? 6.041 30.010 55.129 1.00 28.41 293 GLU A CA 1
ATOM 2216 C C . GLU A 1 293 ? 6.782 30.696 53.951 1.00 28.41 293 GLU A C 1
ATOM 2218 O O . GLU A 1 293 ? 7.742 30.146 53.429 1.00 28.41 293 GLU A O 1
ATOM 2223 N N . ARG A 1 294 ? 6.290 31.891 53.568 1.00 27.47 294 ARG A N 1
ATOM 2224 C CA . ARG A 1 294 ? 6.963 33.124 53.058 1.00 27.47 294 ARG A CA 1
ATOM 2225 C C . ARG A 1 294 ? 8.472 33.021 52.698 1.00 27.47 294 ARG A C 1
ATOM 2227 O O . ARG A 1 294 ? 9.246 32.479 53.468 1.00 27.47 294 ARG A O 1
ATOM 2234 N N . ALA A 1 295 ? 9.020 33.683 51.672 1.00 28.62 295 ALA A N 1
ATOM 2235 C CA . ALA A 1 295 ? 8.761 35.027 51.110 1.00 28.62 295 ALA A CA 1
ATOM 2236 C C . ALA A 1 295 ? 9.375 35.128 49.667 1.00 28.62 295 ALA A C 1
ATOM 2238 O O . ALA A 1 295 ? 9.632 34.079 49.095 1.00 28.62 295 ALA A O 1
ATOM 2239 N N . ARG A 1 296 ? 9.647 36.257 48.970 1.00 29.91 296 ARG A N 1
ATOM 2240 C CA . ARG A 1 296 ? 9.706 37.722 49.233 1.00 29.91 296 ARG A CA 1
ATOM 2241 C C . ARG A 1 296 ? 9.222 38.513 47.992 1.00 29.91 296 ARG A C 1
ATOM 2243 O O . ARG A 1 296 ? 9.561 38.168 46.871 1.00 29.91 296 ARG A O 1
ATOM 2250 N N . ARG A 1 297 ? 8.505 39.615 48.251 1.00 28.23 297 ARG A N 1
ATOM 2251 C CA . ARG A 1 297 ? 8.631 40.966 47.646 1.00 28.23 297 ARG A CA 1
ATOM 2252 C C . ARG A 1 297 ? 9.647 41.175 46.499 1.00 28.23 297 ARG A C 1
ATOM 2254 O O . ARG A 1 297 ? 10.836 40.972 46.732 1.00 28.23 297 ARG A O 1
ATOM 2261 N N . ASN A 1 298 ? 9.231 41.882 45.436 1.00 30.86 298 ASN A N 1
ATOM 2262 C CA . ASN A 1 298 ? 9.465 43.340 45.375 1.00 30.86 298 ASN A CA 1
ATOM 2263 C C . ASN A 1 298 ? 8.549 44.108 44.395 1.00 30.86 298 ASN A C 1
ATOM 2265 O O . ASN A 1 298 ? 7.938 43.525 43.507 1.00 30.86 298 ASN A O 1
ATOM 2269 N N . ASP A 1 299 ? 8.450 45.417 44.642 1.00 28.75 299 ASP A N 1
ATOM 2270 C CA . ASP A 1 299 ? 7.490 46.383 44.084 1.00 28.75 299 ASP A CA 1
ATOM 2271 C C . ASP A 1 299 ? 7.811 46.941 42.674 1.00 28.75 299 ASP A C 1
ATOM 2273 O O . ASP A 1 299 ? 8.907 46.747 42.150 1.00 28.75 299 ASP A O 1
ATOM 2277 N N . ARG A 1 300 ? 6.902 47.834 42.220 1.00 32.97 300 ARG A N 1
ATOM 2278 C CA . ARG A 1 300 ? 6.993 48.874 41.156 1.00 32.97 300 ARG A CA 1
ATOM 2279 C C . ARG A 1 300 ? 6.507 48.425 39.762 1.00 32.97 300 ARG A C 1
ATOM 2281 O O . ARG A 1 300 ? 6.955 47.409 39.260 1.00 32.97 300 ARG A O 1
ATOM 2288 N N . GLY A 1 301 ? 5.641 49.163 39.053 1.00 28.80 301 GLY A N 1
ATOM 2289 C CA . GLY A 1 301 ? 4.884 50.381 39.402 1.00 28.80 301 GLY A CA 1
ATOM 2290 C C . GLY A 1 301 ? 4.450 51.191 38.160 1.00 28.80 301 GLY A C 1
ATOM 2291 O O . GLY A 1 301 ? 5.185 51.206 37.182 1.00 28.80 301 GLY A O 1
ATOM 2292 N N . ARG A 1 302 ? 3.320 51.923 38.260 1.00 31.83 302 ARG A N 1
ATOM 2293 C CA . ARG A 1 302 ? 2.652 52.777 37.229 1.00 31.83 302 ARG A CA 1
ATOM 2294 C C . ARG A 1 302 ? 2.076 52.013 36.014 1.00 31.83 302 ARG A C 1
ATOM 2296 O O . ARG A 1 302 ? 2.755 51.175 35.448 1.00 31.83 302 ARG A O 1
ATOM 2303 N N . ALA A 1 303 ? 0.800 52.131 35.625 1.00 29.25 303 ALA A N 1
ATOM 2304 C CA . ALA A 1 303 ? -0.157 53.253 35.492 1.00 29.25 303 ALA A CA 1
ATOM 2305 C C . ALA A 1 303 ? -0.053 54.008 34.148 1.00 29.25 303 ALA A C 1
ATOM 2307 O O . ALA A 1 303 ? 0.978 54.604 33.850 1.00 29.25 303 ALA A O 1
ATOM 2308 N N . GLY A 1 304 ? -1.154 54.006 33.385 1.00 29.83 304 GLY A N 1
ATOM 2309 C CA . GLY A 1 304 ? -1.324 54.679 32.091 1.00 29.83 304 GLY A CA 1
ATOM 2310 C C . GLY A 1 304 ? -2.603 54.192 31.394 1.00 29.83 304 GLY A C 1
ATOM 2311 O O . GLY A 1 304 ? -2.668 53.039 30.982 1.00 29.83 304 GLY A O 1
ATOM 2312 N N . GLU A 1 305 ? -3.630 55.043 31.335 1.00 31.17 305 GLU A N 1
ATOM 2313 C CA . GLU A 1 305 ? -5.001 54.714 30.891 1.00 31.17 305 GLU A CA 1
ATOM 2314 C C . GLU A 1 305 ? -5.268 55.197 29.422 1.00 31.17 305 GLU A C 1
ATOM 2316 O O . GLU A 1 305 ? -4.289 55.440 28.712 1.00 31.17 305 GLU A O 1
ATOM 2321 N N . PRO A 1 306 ? -6.497 55.245 28.845 1.00 47.03 306 PRO A N 1
ATOM 2322 C CA . PRO A 1 306 ? -6.739 54.680 27.511 1.00 47.03 306 PRO A CA 1
ATOM 2323 C C . PRO A 1 306 ? -7.088 55.717 26.419 1.00 47.03 306 PRO A C 1
ATOM 2325 O O . PRO A 1 306 ? -7.267 56.904 26.688 1.00 47.03 306 PRO A O 1
ATOM 2328 N N . ARG A 1 307 ? -7.305 55.257 25.171 1.00 29.98 307 ARG A N 1
ATOM 2329 C CA . ARG A 1 307 ? -8.023 56.029 24.132 1.00 29.98 307 ARG A CA 1
ATOM 2330 C C . ARG A 1 307 ? -9.037 55.184 23.339 1.00 29.98 307 ARG A C 1
ATOM 2332 O O . ARG A 1 307 ? -8.735 54.090 22.878 1.00 29.98 307 ARG A O 1
ATOM 2339 N N . ARG A 1 308 ? -10.238 55.751 23.182 1.00 26.80 308 ARG A N 1
ATOM 2340 C CA . ARG A 1 308 ? -11.333 55.427 22.232 1.00 26.80 308 ARG A CA 1
ATOM 2341 C C . ARG A 1 308 ? -11.489 56.648 21.268 1.00 26.80 308 ARG A C 1
ATOM 2343 O O . ARG A 1 308 ? -10.767 57.620 21.487 1.00 26.80 308 ARG A O 1
ATOM 2350 N N . PRO A 1 309 ? -12.549 56.774 20.435 1.00 55.47 309 PRO A N 1
ATOM 2351 C CA . PRO A 1 309 ? -13.026 55.965 19.291 1.00 55.47 309 PRO A CA 1
ATOM 2352 C C . PRO A 1 309 ? -13.122 56.852 17.998 1.00 55.47 309 PRO A C 1
ATOM 2354 O O . PRO A 1 309 ? -12.285 57.735 17.865 1.00 55.47 309 PRO A O 1
ATOM 2357 N N . VAL A 1 310 ? -14.167 56.685 17.141 1.00 30.58 310 VAL A N 1
ATOM 2358 C CA . VAL A 1 310 ? -14.692 57.607 16.064 1.00 30.58 310 VAL A CA 1
ATOM 2359 C C . VAL A 1 310 ? -14.063 57.453 14.645 1.00 30.58 310 VAL A C 1
ATOM 2361 O O . VAL A 1 310 ? -12.851 57.317 14.575 1.00 30.58 310 VAL A O 1
ATOM 2364 N N . VAL A 1 311 ? -14.748 57.478 13.466 1.00 31.47 311 VAL A N 1
ATOM 2365 C CA . VAL A 1 311 ? -16.178 57.368 13.001 1.00 31.47 311 VAL A CA 1
ATOM 2366 C C . VAL A 1 311 ? -16.245 57.083 11.463 1.00 31.47 311 VAL A C 1
ATOM 2368 O O . VAL A 1 311 ? -15.400 57.583 10.736 1.00 31.47 311 VAL A O 1
ATOM 2371 N N . GLY A 1 312 ? -17.283 56.361 10.989 1.00 27.03 312 GLY A N 1
ATOM 2372 C CA . GLY A 1 312 ? -18.201 56.719 9.864 1.00 27.03 312 GLY A CA 1
ATOM 2373 C C . GLY A 1 312 ? -17.839 56.726 8.353 1.00 27.03 312 GLY A C 1
ATOM 2374 O O . GLY A 1 312 ? -17.162 57.639 7.908 1.00 27.03 312 GLY A O 1
ATOM 2375 N N . LEU A 1 313 ? -18.558 55.859 7.599 1.00 29.11 313 LEU A N 1
ATOM 2376 C CA . LEU A 1 313 ? -19.255 56.054 6.285 1.00 29.11 313 LEU A CA 1
ATOM 2377 C C . LEU A 1 313 ? -18.464 56.488 5.005 1.00 29.11 313 LEU A C 1
ATOM 2379 O O . LEU A 1 313 ? -17.339 56.960 5.131 1.00 29.11 313 LEU A O 1
ATOM 2383 N N . PRO A 1 314 ? -19.035 56.374 3.769 1.00 41.16 314 PRO A N 1
ATOM 2384 C CA . PRO A 1 314 ? -20.390 55.923 3.384 1.00 41.16 314 PRO A CA 1
ATOM 2385 C C . PRO A 1 314 ? -20.489 54.755 2.368 1.00 41.16 314 PRO A C 1
ATOM 2387 O O . PRO A 1 314 ? -19.508 54.330 1.762 1.00 41.16 314 PRO A O 1
ATOM 2390 N N . ASP A 1 315 ? -21.722 54.261 2.195 1.00 35.47 315 ASP A N 1
ATOM 2391 C CA . ASP A 1 315 ? -22.190 53.438 1.065 1.00 35.47 315 ASP A CA 1
ATOM 2392 C C . ASP A 1 315 ? -22.098 54.180 -0.287 1.00 35.47 315 ASP A C 1
ATOM 2394 O O . ASP A 1 315 ? -22.082 55.409 -0.291 1.00 35.47 315 ASP A O 1
ATOM 2398 N N . ASP A 1 316 ? -22.152 53.455 -1.421 1.00 33.12 316 ASP A N 1
ATOM 2399 C CA . ASP A 1 316 ? -23.217 53.688 -2.421 1.00 33.12 316 ASP A CA 1
ATOM 2400 C C . ASP A 1 316 ? -23.271 52.696 -3.617 1.00 33.12 316 ASP A C 1
ATOM 2402 O O . ASP A 1 316 ? -22.266 52.167 -4.085 1.00 33.12 316 ASP A O 1
ATOM 2406 N N . LEU A 1 317 ? -24.498 52.546 -4.147 1.00 34.31 317 LEU A N 1
ATOM 2407 C CA . LEU A 1 317 ? -24.949 51.931 -5.420 1.00 34.31 317 LEU A CA 1
ATOM 2408 C C . LEU A 1 317 ? -25.226 50.407 -5.528 1.00 34.31 317 LEU A C 1
ATOM 2410 O O . LEU A 1 317 ? -24.363 49.544 -5.667 1.00 34.31 317 LEU A O 1
ATOM 2414 N N . ARG A 1 318 ? -26.535 50.116 -5.616 1.00 29.20 318 ARG A N 1
ATOM 2415 C CA . ARG A 1 318 ? -27.174 48.839 -5.986 1.00 29.20 318 ARG A CA 1
ATOM 2416 C C . ARG A 1 318 ? -27.314 48.672 -7.504 1.00 29.20 318 ARG A C 1
ATOM 2418 O O . ARG A 1 318 ? -27.654 49.633 -8.186 1.00 29.20 318 ARG A O 1
ATOM 2425 N N . VAL A 1 319 ? -27.368 47.416 -7.960 1.00 29.72 319 VAL A N 1
ATOM 2426 C CA . VAL A 1 319 ? -28.278 46.993 -9.048 1.00 29.72 319 VAL A CA 1
ATOM 2427 C C . VAL A 1 319 ? -29.017 45.713 -8.622 1.00 29.72 319 VAL A C 1
ATOM 2429 O O . VAL A 1 319 ? -28.413 44.776 -8.106 1.00 29.72 319 VAL A O 1
ATOM 2432 N N . ALA A 1 320 ? -30.342 45.687 -8.793 1.00 29.81 320 ALA A N 1
ATOM 2433 C CA . ALA A 1 320 ? -31.199 44.516 -8.564 1.00 29.81 320 ALA A CA 1
ATOM 2434 C C . ALA A 1 320 ? -31.266 43.640 -9.836 1.00 29.81 320 ALA A C 1
ATOM 2436 O O . ALA A 1 320 ? -31.063 44.144 -10.932 1.00 29.81 320 ALA A O 1
ATOM 2437 N N . GLY A 1 321 ? -31.598 42.348 -9.819 1.00 27.67 321 GLY A N 1
ATOM 2438 C CA . GLY A 1 321 ? -32.014 41.446 -8.742 1.00 27.67 321 GLY A CA 1
ATOM 2439 C C . GLY A 1 321 ? -32.982 40.390 -9.307 1.00 27.67 321 GLY A C 1
ATOM 2440 O O . GLY A 1 321 ? -33.569 40.607 -10.365 1.00 27.67 321 GLY A O 1
ATOM 2441 N N . ARG A 1 322 ? -33.198 39.259 -8.620 1.00 30.44 322 ARG A N 1
ATOM 2442 C CA . ARG A 1 322 ? -34.419 38.442 -8.793 1.00 30.44 322 ARG A CA 1
ATOM 2443 C C . ARG A 1 322 ? -34.648 37.506 -7.607 1.00 30.44 322 ARG A C 1
ATOM 2445 O O . ARG A 1 322 ? -33.713 36.993 -7.003 1.00 30.44 322 ARG A O 1
ATOM 2452 N N . THR A 1 323 ? -35.913 37.361 -7.236 1.00 32.56 323 THR A N 1
ATOM 2453 C CA . THR A 1 323 ? -36.381 36.740 -5.994 1.00 32.56 323 THR A CA 1
ATOM 2454 C C . THR A 1 323 ? -36.464 35.216 -6.090 1.00 32.56 323 THR A C 1
ATOM 2456 O O . THR A 1 323 ? -36.982 34.674 -7.061 1.00 32.56 323 THR A O 1
ATOM 2459 N N . GLY A 1 324 ? -36.022 34.517 -5.039 1.00 29.67 324 GLY A N 1
ATOM 2460 C CA . GLY A 1 324 ? -36.065 33.053 -4.976 1.00 29.67 324 GLY A CA 1
ATOM 2461 C C . GLY A 1 324 ? -35.971 32.500 -3.552 1.00 29.67 324 GLY A C 1
ATOM 2462 O O . GLY A 1 324 ? -34.895 32.130 -3.112 1.00 29.67 324 GLY A O 1
ATOM 2463 N N . ARG A 1 325 ? -37.117 32.456 -2.856 1.00 28.50 325 ARG A N 1
ATOM 2464 C CA . ARG A 1 325 ? -37.473 31.547 -1.737 1.00 28.50 325 ARG A CA 1
ATOM 2465 C C . ARG A 1 325 ? -36.378 31.222 -0.688 1.00 28.50 325 ARG A C 1
ATOM 2467 O O . ARG A 1 325 ? -35.536 30.360 -0.900 1.00 28.50 325 ARG A O 1
ATOM 2474 N N . ARG A 1 326 ? -36.494 31.792 0.522 1.00 32.81 326 ARG A N 1
ATOM 2475 C CA . ARG A 1 326 ? -35.755 31.320 1.716 1.00 32.81 326 ARG A CA 1
ATOM 2476 C C . ARG A 1 326 ? -36.124 29.858 2.045 1.00 32.81 326 ARG A C 1
ATOM 2478 O O . ARG A 1 326 ? -37.305 29.613 2.305 1.00 32.81 326 ARG A O 1
ATOM 2485 N N . PRO A 1 327 ? -35.168 28.919 2.153 1.00 36.44 327 PRO A N 1
ATOM 2486 C CA . PRO A 1 327 ? -35.302 27.775 3.047 1.00 36.44 327 PRO A CA 1
ATOM 2487 C C . PRO A 1 327 ? -35.179 28.270 4.498 1.00 36.44 327 PRO A C 1
ATOM 2489 O O . PRO A 1 327 ? -34.499 29.263 4.766 1.00 36.44 327 PRO A O 1
ATOM 2492 N N . GLY A 1 328 ? -35.858 27.607 5.434 1.00 30.22 328 GLY A N 1
ATOM 2493 C CA . GLY A 1 328 ? -35.793 27.961 6.855 1.00 30.22 328 GLY A CA 1
ATOM 2494 C C . GLY A 1 328 ? -34.398 27.766 7.458 1.00 30.22 328 GLY A C 1
ATOM 2495 O O . GLY A 1 328 ? -33.539 27.115 6.866 1.00 30.22 328 GLY A O 1
ATOM 2496 N N . ALA A 1 329 ? -34.192 28.310 8.660 1.00 38.78 329 ALA A N 1
ATOM 2497 C CA . ALA A 1 329 ? -32.950 28.177 9.416 1.00 38.78 329 ALA A CA 1
ATOM 2498 C C . ALA A 1 329 ? -32.655 26.706 9.773 1.00 38.78 329 ALA A C 1
ATOM 2500 O O . ALA A 1 329 ? -33.042 26.208 10.831 1.00 38.78 329 ALA A O 1
ATOM 2501 N N . GLY A 1 330 ? -31.954 26.010 8.878 1.00 30.39 330 GLY A N 1
ATOM 2502 C CA . GLY A 1 330 ? -31.281 24.757 9.188 1.00 30.39 330 GLY A CA 1
ATOM 2503 C C . GLY A 1 330 ? -30.166 25.018 10.196 1.00 30.39 330 GLY A C 1
ATOM 2504 O O . GLY A 1 330 ? -29.438 26.005 10.083 1.00 30.39 330 GLY A O 1
ATOM 2505 N N . ARG A 1 331 ? -30.043 24.138 11.196 1.00 37.16 331 ARG A N 1
ATOM 2506 C CA . ARG A 1 331 ? -28.932 24.164 12.159 1.00 37.16 331 ARG A CA 1
ATOM 2507 C C . ARG A 1 331 ? -27.616 24.189 11.385 1.00 37.16 331 ARG A C 1
ATOM 2509 O O . ARG A 1 331 ? -27.464 23.408 10.448 1.00 37.16 331 ARG A O 1
ATOM 2516 N N . GLY A 1 332 ? -26.696 25.070 11.775 1.00 31.72 332 GLY A N 1
ATOM 2517 C CA . GLY A 1 332 ? -25.412 25.211 11.096 1.00 31.72 332 GLY A CA 1
ATOM 2518 C C . GLY A 1 332 ? -24.691 23.869 11.023 1.00 31.72 332 GLY A C 1
ATOM 2519 O O . GLY A 1 332 ? -24.308 23.314 12.051 1.00 31.72 332 GLY A O 1
ATOM 2520 N N . THR A 1 333 ? -24.515 23.350 9.811 1.00 38.62 333 THR A N 1
ATOM 2521 C CA . THR A 1 333 ? -23.596 22.245 9.557 1.00 38.62 333 THR A CA 1
ATOM 2522 C C . THR A 1 333 ? -22.197 22.756 9.860 1.00 38.62 333 THR A C 1
ATOM 2524 O O . THR A 1 333 ? -21.720 23.666 9.174 1.00 38.62 333 THR A O 1
ATOM 2527 N N . ALA A 1 334 ? -21.557 22.212 10.897 1.00 47.19 334 ALA A N 1
ATOM 2528 C CA . ALA A 1 334 ? -20.147 22.474 11.154 1.00 47.19 334 ALA A CA 1
ATOM 2529 C C . ALA A 1 334 ? -19.356 22.208 9.864 1.00 47.19 334 ALA A C 1
ATOM 2531 O O . ALA A 1 334 ? -19.617 21.218 9.173 1.00 47.19 334 ALA A O 1
ATOM 2532 N N . ARG A 1 335 ? -18.428 23.104 9.506 1.00 52.22 335 ARG A N 1
ATOM 2533 C CA . ARG A 1 335 ? -17.505 22.831 8.399 1.00 52.22 335 ARG A CA 1
ATOM 2534 C C . ARG A 1 335 ? -16.572 21.737 8.886 1.00 52.22 335 ARG A C 1
ATOM 2536 O O . ARG A 1 335 ? -15.696 22.009 9.700 1.00 52.22 335 ARG A O 1
ATOM 2543 N N . VAL A 1 336 ? -16.819 20.512 8.446 1.00 62.84 336 VAL A N 1
ATOM 2544 C CA . VAL A 1 336 ? -16.020 19.370 8.875 1.00 62.84 336 VAL A CA 1
ATOM 2545 C C . VAL A 1 336 ? -14.626 19.517 8.264 1.00 62.84 336 VAL A C 1
ATOM 2547 O O . VAL A 1 336 ? -14.490 19.622 7.048 1.00 62.84 336 VAL A O 1
ATOM 2550 N N . ASN A 1 337 ? -13.620 19.612 9.132 1.00 87.25 337 ASN A N 1
ATOM 2551 C CA . ASN A 1 337 ? -12.216 19.860 8.806 1.00 87.25 337 ASN A CA 1
ATOM 2552 C C . ASN A 1 337 ? -11.384 18.693 9.356 1.00 87.25 337 ASN A C 1
ATOM 2554 O O . ASN A 1 337 ? -10.555 18.881 10.248 1.00 87.25 337 ASN A O 1
ATOM 2558 N N . ASP A 1 338 ? -11.682 17.470 8.906 1.00 96.00 338 ASP A N 1
ATOM 2559 C CA . ASP A 1 338 ? -10.954 16.277 9.345 1.00 96.00 338 ASP A CA 1
ATOM 2560 C C . ASP A 1 338 ? -9.624 16.177 8.594 1.00 96.00 338 ASP A C 1
ATOM 2562 O O . ASP A 1 338 ? -9.549 16.517 7.411 1.00 96.00 338 ASP A O 1
ATOM 2566 N N . TRP A 1 339 ? -8.580 15.672 9.248 1.00 98.06 339 TRP A N 1
ATOM 2567 C CA . TRP A 1 339 ? -7.277 15.465 8.608 1.00 98.06 339 TRP A CA 1
ATOM 2568 C C . TRP A 1 339 ? -6.796 14.024 8.722 1.00 98.06 339 TRP A C 1
ATOM 2570 O O . TRP A 1 339 ? -6.884 13.408 9.783 1.00 98.06 339 TRP A O 1
ATOM 2580 N N . ALA A 1 340 ? -6.244 13.494 7.634 1.00 98.19 340 ALA A N 1
ATOM 2581 C CA . ALA A 1 340 ? -5.621 12.178 7.613 1.00 98.19 340 ALA A CA 1
ATOM 2582 C C . ALA A 1 340 ? -4.102 12.267 7.811 1.00 98.19 340 ALA A C 1
ATOM 2584 O O . ALA A 1 340 ? -3.458 13.195 7.328 1.00 98.19 340 ALA A O 1
ATOM 2585 N N . ILE A 1 341 ? -3.517 11.265 8.467 1.00 98.44 341 ILE A N 1
ATOM 2586 C CA . ILE A 1 341 ? -2.069 11.032 8.519 1.00 98.44 341 ILE A CA 1
ATOM 2587 C C . ILE A 1 341 ? -1.809 9.635 7.957 1.00 98.44 341 ILE A C 1
ATOM 2589 O O . ILE A 1 341 ? -2.191 8.635 8.566 1.00 98.44 341 ILE A O 1
ATOM 2593 N N . ILE A 1 342 ? -1.156 9.555 6.799 1.00 97.94 342 ILE A N 1
ATOM 2594 C CA . ILE A 1 342 ? -0.834 8.295 6.122 1.00 97.94 342 ILE A CA 1
ATOM 2595 C C . ILE A 1 342 ? 0.643 7.970 6.366 1.00 97.94 342 ILE A C 1
ATOM 2597 O O . ILE A 1 342 ? 1.540 8.608 5.819 1.00 97.94 342 ILE A O 1
ATOM 2601 N N . VAL A 1 343 ? 0.906 6.959 7.194 1.00 96.50 343 VAL A N 1
ATOM 2602 C CA . VAL A 1 343 ? 2.259 6.558 7.600 1.00 96.50 343 VAL A CA 1
ATOM 2603 C C . VAL A 1 343 ? 2.860 5.585 6.584 1.00 96.50 343 VAL A C 1
ATOM 2605 O O . VAL A 1 343 ? 2.459 4.422 6.493 1.00 96.50 343 VAL A O 1
ATOM 2608 N N . SER A 1 344 ? 3.861 6.066 5.847 1.00 93.31 344 SER A N 1
ATOM 2609 C CA . SER A 1 344 ? 4.604 5.367 4.787 1.00 93.31 344 SER A CA 1
ATOM 2610 C C . SER A 1 344 ? 6.122 5.272 5.065 1.00 93.31 344 SER A C 1
ATOM 2612 O O . SER A 1 344 ? 6.844 4.607 4.331 1.00 93.31 344 SER A O 1
ATOM 2614 N N . ALA A 1 345 ? 6.625 5.868 6.154 1.00 82.94 345 ALA A N 1
ATOM 2615 C CA . ALA A 1 345 ? 8.058 5.947 6.488 1.00 82.94 345 ALA A CA 1
ATOM 2616 C C . ALA A 1 345 ? 8.747 4.624 6.911 1.00 82.94 345 ALA A C 1
ATOM 2618 O O . ALA A 1 345 ? 9.957 4.581 7.131 1.00 82.94 345 ALA A O 1
ATOM 2619 N N . GLY A 1 346 ? 8.008 3.517 7.038 1.00 78.88 346 GLY A N 1
ATOM 2620 C CA . GLY A 1 346 ? 8.547 2.256 7.556 1.00 78.88 346 GLY A CA 1
ATOM 2621 C C . GLY A 1 346 ? 9.393 1.471 6.544 1.00 78.88 346 GLY A C 1
ATOM 2622 O O . GLY A 1 346 ? 8.849 0.926 5.584 1.00 78.88 346 GLY A O 1
ATOM 2623 N N . ARG A 1 347 ? 10.693 1.289 6.834 1.00 67.31 347 ARG A N 1
ATOM 2624 C CA . ARG A 1 347 ? 11.675 0.567 5.984 1.00 67.31 347 ARG A CA 1
ATOM 2625 C C . ARG A 1 347 ? 11.220 -0.818 5.498 1.00 67.31 347 ARG A C 1
ATOM 2627 O O . ARG A 1 347 ? 11.467 -1.180 4.357 1.00 67.31 347 ARG A O 1
ATOM 2634 N N . GLY A 1 348 ? 10.515 -1.584 6.335 1.00 66.31 348 GLY A N 1
ATOM 2635 C CA . GLY A 1 348 ? 9.870 -2.832 5.908 1.00 66.31 348 GLY A CA 1
ATOM 2636 C C . GLY A 1 348 ? 10.813 -4.026 5.705 1.00 66.31 348 GLY A C 1
ATOM 2637 O O . GLY A 1 348 ? 10.625 -4.766 4.749 1.00 66.31 348 GLY A O 1
ATOM 2638 N N . ALA A 1 349 ? 11.745 -4.265 6.636 1.00 66.69 349 ALA A N 1
ATOM 2639 C CA . ALA A 1 349 ? 12.828 -5.271 6.604 1.00 66.69 349 ALA A CA 1
ATOM 2640 C C . ALA A 1 349 ? 12.486 -6.732 6.197 1.00 66.69 349 ALA A C 1
ATOM 2642 O O . ALA A 1 349 ? 13.381 -7.553 6.039 1.00 66.69 349 ALA A O 1
ATOM 2643 N N . ARG A 1 350 ? 11.206 -7.086 6.034 1.00 67.50 350 ARG A N 1
ATOM 2644 C CA . ARG A 1 350 ? 10.732 -8.395 5.543 1.00 67.50 350 ARG A CA 1
ATOM 2645 C C . ARG A 1 350 ? 10.510 -8.449 4.021 1.00 67.50 350 ARG A C 1
ATOM 2647 O O . ARG A 1 350 ? 10.097 -9.483 3.510 1.00 67.50 350 ARG A O 1
ATOM 2654 N N . PHE A 1 351 ? 10.766 -7.352 3.308 1.00 65.75 351 PHE A N 1
ATOM 2655 C CA . PHE A 1 351 ? 10.567 -7.220 1.858 1.00 65.75 351 PHE A CA 1
ATOM 2656 C C . PHE A 1 351 ? 11.860 -7.288 1.026 1.00 65.75 351 PHE A C 1
ATOM 2658 O O . PHE A 1 351 ? 11.821 -6.975 -0.160 1.00 65.75 351 PHE A O 1
ATOM 2665 N N . GLY A 1 352 ? 12.980 -7.704 1.622 1.00 61.97 352 GLY A N 1
ATOM 2666 C CA . GLY A 1 352 ? 14.305 -7.630 0.998 1.00 61.97 352 GLY A CA 1
ATOM 2667 C C . GLY A 1 352 ? 14.996 -6.284 1.240 1.00 61.97 352 GLY A C 1
ATOM 2668 O O . GLY A 1 352 ? 14.396 -5.366 1.797 1.00 61.97 352 GLY A O 1
ATOM 2669 N N . ASP A 1 353 ? 16.266 -6.203 0.842 1.00 68.56 353 ASP A N 1
ATOM 2670 C CA . ASP A 1 353 ? 17.168 -5.065 1.090 1.00 68.56 353 ASP A CA 1
ATOM 2671 C C . ASP A 1 353 ? 17.611 -4.400 -0.231 1.00 68.56 353 ASP A C 1
ATOM 2673 O O . ASP A 1 353 ? 18.764 -4.035 -0.431 1.00 68.56 353 ASP A O 1
ATOM 2677 N N . ASP A 1 354 ? 16.682 -4.283 -1.185 1.00 76.50 354 ASP A N 1
ATOM 2678 C CA . ASP A 1 354 ? 16.888 -3.640 -2.496 1.00 76.50 354 ASP A CA 1
ATOM 2679 C C . ASP A 1 354 ? 16.770 -2.100 -2.444 1.00 76.50 354 ASP A C 1
ATOM 2681 O O . ASP A 1 354 ? 16.694 -1.439 -3.477 1.00 76.50 354 ASP A O 1
ATOM 2685 N N . GLY A 1 355 ? 16.723 -1.523 -1.239 1.00 79.19 355 GLY A N 1
ATOM 2686 C CA . GLY A 1 355 ? 16.594 -0.085 -1.000 1.00 79.19 355 GLY A CA 1
ATOM 2687 C C . GLY A 1 355 ? 15.194 0.502 -1.227 1.00 79.19 355 GLY A C 1
ATOM 2688 O O . GLY A 1 355 ? 14.996 1.680 -0.921 1.00 79.19 355 GLY A O 1
ATOM 2689 N N . VAL A 1 356 ? 14.218 -0.279 -1.712 1.00 85.62 356 VAL A N 1
ATOM 2690 C CA . VAL A 1 356 ? 12.849 0.196 -1.981 1.00 85.62 356 VAL A CA 1
ATOM 2691 C C . VAL A 1 356 ? 11.963 0.004 -0.740 1.00 85.62 356 VAL A C 1
ATOM 2693 O O . VAL A 1 356 ? 11.669 -1.137 -0.364 1.00 85.62 356 VAL A O 1
ATOM 2696 N N . PRO A 1 357 ? 11.473 1.084 -0.095 1.00 88.00 357 PRO A N 1
ATOM 2697 C CA . PRO A 1 357 ? 10.591 0.977 1.054 1.00 88.00 357 PRO A CA 1
ATOM 2698 C C . PRO A 1 357 ? 9.313 0.253 0.652 1.00 88.00 357 PRO A C 1
ATOM 2700 O O . PRO A 1 357 ? 8.708 0.541 -0.381 1.00 88.00 357 PRO A O 1
ATOM 2703 N N . LYS A 1 358 ? 8.869 -0.675 1.500 1.00 90.19 358 LYS A N 1
ATOM 2704 C CA . LYS A 1 358 ? 7.724 -1.552 1.226 1.00 90.19 358 LYS A CA 1
ATOM 2705 C C . LYS A 1 358 ? 6.524 -0.830 0.596 1.00 90.19 358 LYS A C 1
ATOM 2707 O O . LYS A 1 358 ? 5.983 -1.312 -0.388 1.00 90.19 358 LYS A O 1
ATOM 2712 N N . THR A 1 359 ? 6.094 0.289 1.173 1.00 92.12 359 THR A N 1
ATOM 2713 C CA . THR A 1 359 ? 4.888 1.046 0.778 1.00 92.12 359 THR A CA 1
ATOM 2714 C C . THR A 1 359 ? 5.002 1.753 -0.574 1.00 92.12 359 THR A C 1
ATOM 2716 O O . THR A 1 359 ? 3.985 2.186 -1.111 1.00 92.12 359 THR A O 1
ATOM 2719 N N . PHE A 1 360 ? 6.207 1.828 -1.139 1.00 93.00 360 PHE A N 1
ATOM 2720 C CA . PHE A 1 360 ? 6.491 2.372 -2.466 1.00 93.00 360 PHE A CA 1
ATOM 2721 C C . PHE A 1 360 ? 6.497 1.284 -3.550 1.00 93.00 360 PHE A C 1
ATOM 2723 O O . PHE A 1 360 ? 6.501 1.606 -4.736 1.00 93.00 360 PHE A O 1
ATOM 2730 N N . ARG A 1 361 ? 6.454 -0.006 -3.174 1.00 91.81 361 ARG A N 1
ATOM 2731 C CA . ARG A 1 361 ? 6.324 -1.098 -4.147 1.00 91.81 361 ARG A CA 1
ATOM 2732 C C . ARG A 1 361 ? 4.982 -1.012 -4.888 1.00 91.81 361 ARG A C 1
ATOM 2734 O O . ARG A 1 361 ? 3.975 -0.646 -4.270 1.00 91.81 361 ARG A O 1
ATOM 2741 N N . PRO A 1 362 ? 4.960 -1.362 -6.187 1.00 92.12 362 PRO A N 1
ATOM 2742 C CA . PRO A 1 362 ? 3.748 -1.325 -6.985 1.00 92.12 362 PRO A CA 1
ATOM 2743 C C . PRO A 1 362 ? 2.749 -2.400 -6.543 1.00 92.12 362 PRO A C 1
ATOM 2745 O O . PRO A 1 362 ? 3.116 -3.525 -6.212 1.00 92.12 362 PRO A O 1
ATOM 2748 N N . LEU A 1 363 ? 1.479 -2.023 -6.598 1.00 92.44 363 LEU A N 1
ATOM 2749 C CA . LEU A 1 363 ? 0.282 -2.827 -6.410 1.00 92.44 363 LEU A CA 1
ATOM 2750 C C . LEU A 1 363 ? -0.687 -2.407 -7.520 1.00 92.44 363 LEU A C 1
ATOM 2752 O O . LEU A 1 363 ? -1.020 -1.225 -7.613 1.00 92.44 363 LEU A O 1
ATOM 2756 N N . ALA A 1 364 ? -1.091 -3.323 -8.402 1.00 89.06 364 ALA A N 1
ATOM 2757 C CA . ALA A 1 364 ? -1.891 -3.017 -9.592 1.00 89.06 364 ALA A CA 1
ATOM 2758 C C . ALA A 1 364 ? -1.323 -1.845 -10.433 1.00 89.06 364 ALA A C 1
ATOM 2760 O O . ALA A 1 364 ? -2.064 -1.037 -10.990 1.00 89.06 364 ALA A O 1
ATOM 2761 N N . GLY A 1 365 ? 0.011 -1.734 -10.498 1.00 89.12 365 GLY A N 1
ATOM 2762 C CA . GLY A 1 365 ? 0.733 -0.699 -11.251 1.00 89.12 365 GLY A CA 1
ATOM 2763 C C . GLY A 1 365 ? 0.982 0.635 -10.529 1.00 89.12 365 GLY A C 1
ATOM 2764 O O . GLY A 1 365 ? 1.684 1.471 -11.088 1.00 89.12 365 GLY A O 1
ATOM 2765 N N . LEU A 1 366 ? 0.478 0.838 -9.305 1.00 91.81 366 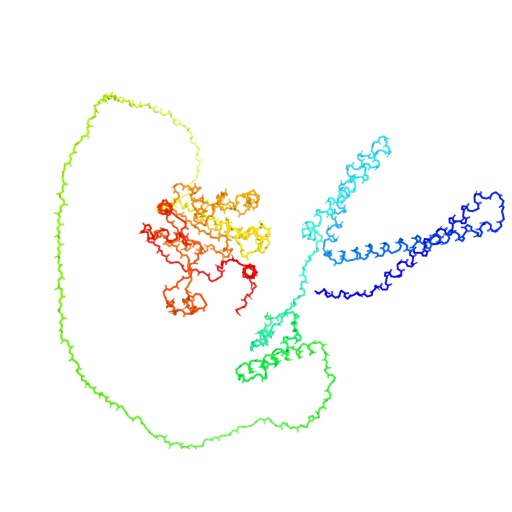LEU A N 1
ATOM 2766 C CA . LEU A 1 366 ? 0.667 2.074 -8.523 1.00 91.81 366 LEU A CA 1
ATOM 2767 C C . LEU A 1 366 ? 1.310 1.786 -7.155 1.00 91.81 366 LEU A C 1
ATOM 2769 O O . LEU A 1 366 ? 1.053 0.719 -6.598 1.00 91.81 366 LEU A O 1
ATOM 2773 N N . PRO A 1 367 ? 2.114 2.696 -6.569 1.00 93.44 367 PRO A N 1
ATOM 2774 C CA . PRO A 1 367 ? 2.671 2.506 -5.227 1.00 93.44 367 PRO A CA 1
ATOM 2775 C C . PRO A 1 367 ? 1.579 2.239 -4.179 1.00 93.44 367 PRO A C 1
ATOM 2777 O O . PRO A 1 367 ? 0.542 2.901 -4.190 1.00 93.44 367 PRO A O 1
ATOM 2780 N N . MET A 1 368 ? 1.801 1.313 -3.237 1.00 94.25 368 MET A N 1
ATOM 2781 C CA . MET A 1 368 ? 0.787 0.960 -2.222 1.00 94.25 368 MET A CA 1
ATOM 2782 C C . MET A 1 368 ? 0.203 2.166 -1.468 1.00 94.25 368 MET A C 1
ATOM 2784 O O . MET A 1 368 ? -1.001 2.192 -1.215 1.00 94.25 368 MET A O 1
ATOM 2788 N N . TYR A 1 369 ? 1.018 3.177 -1.145 1.00 95.31 369 TYR A N 1
ATOM 2789 C CA . TYR A 1 369 ? 0.535 4.373 -0.445 1.00 95.31 369 TYR A CA 1
ATOM 2790 C C . TYR A 1 369 ? -0.466 5.210 -1.267 1.00 95.31 369 TYR A C 1
ATOM 2792 O O . TYR A 1 369 ? -1.314 5.873 -0.672 1.00 95.31 369 TYR A O 1
ATOM 2800 N N . VAL A 1 370 ? -0.411 5.159 -2.606 1.00 95.31 370 VAL A N 1
ATOM 2801 C CA . VAL A 1 370 ? -1.332 5.894 -3.496 1.00 95.31 370 VAL A CA 1
ATOM 2802 C C . VAL A 1 370 ? -2.753 5.345 -3.379 1.00 95.31 370 VAL A C 1
ATOM 2804 O O . VAL A 1 370 ? -3.709 6.117 -3.363 1.00 95.31 370 VAL A O 1
ATOM 2807 N N . HIS A 1 371 ? -2.916 4.030 -3.204 1.00 95.44 371 HIS A N 1
ATOM 2808 C CA . HIS A 1 371 ? -4.236 3.425 -2.980 1.00 95.44 371 HIS A CA 1
ATOM 2809 C C . HIS A 1 371 ? -4.867 3.893 -1.666 1.00 95.44 371 HIS A C 1
ATOM 2811 O O . HIS A 1 371 ? -6.047 4.244 -1.649 1.00 95.44 371 HIS A O 1
ATOM 2817 N N . SER A 1 372 ? -4.075 3.999 -0.591 1.00 96.25 372 SER A N 1
ATOM 2818 C CA . SER A 1 372 ? -4.531 4.630 0.652 1.00 96.25 372 SER A CA 1
ATOM 2819 C C . SER A 1 372 ? -4.898 6.102 0.422 1.00 96.25 372 SER A C 1
ATOM 2821 O O . SER A 1 372 ? -5.978 6.522 0.824 1.00 96.25 372 SER A O 1
ATOM 2823 N N . LEU A 1 373 ? -4.044 6.880 -0.253 1.00 95.81 373 LEU A N 1
ATOM 2824 C CA . LEU A 1 373 ? -4.280 8.304 -0.529 1.00 95.81 373 LEU A CA 1
ATOM 2825 C C . LEU A 1 373 ? -5.603 8.523 -1.284 1.00 95.81 373 LEU A C 1
ATOM 2827 O O . LEU A 1 373 ? -6.432 9.305 -0.822 1.00 95.81 373 LEU A O 1
ATOM 2831 N N . ARG A 1 374 ? -5.859 7.760 -2.356 1.00 95.50 374 ARG A N 1
ATOM 2832 C CA . ARG A 1 374 ? -7.130 7.787 -3.107 1.00 95.50 374 ARG A CA 1
ATOM 2833 C C . ARG A 1 374 ? -8.347 7.454 -2.240 1.00 95.50 374 ARG A C 1
ATOM 2835 O O . ARG A 1 374 ? -9.393 8.079 -2.396 1.00 95.50 374 ARG A O 1
ATOM 2842 N N . ALA A 1 375 ? -8.229 6.490 -1.324 1.00 96.19 375 ALA A N 1
ATOM 2843 C CA . ALA A 1 375 ? -9.324 6.117 -0.430 1.00 96.19 375 ALA A CA 1
ATOM 2844 C C . ALA A 1 375 ? -9.676 7.233 0.574 1.00 96.19 375 ALA A C 1
ATOM 2846 O O . ALA A 1 375 ? -10.856 7.447 0.844 1.00 96.19 375 ALA A O 1
ATOM 2847 N N . PHE A 1 376 ? -8.684 7.972 1.088 1.00 97.19 376 PHE A N 1
ATOM 2848 C CA . PHE A 1 376 ? -8.913 9.145 1.947 1.00 97.19 376 PHE A CA 1
ATOM 2849 C C . PHE A 1 376 ? -9.416 10.364 1.167 1.00 97.19 376 PHE A C 1
ATOM 2851 O O . PHE A 1 376 ? -10.316 11.058 1.631 1.00 97.19 376 PHE A O 1
ATOM 2858 N N . GLU A 1 377 ? -8.889 10.602 -0.034 1.00 94.62 377 GLU A N 1
ATOM 2859 C CA . GLU A 1 377 ? -9.346 11.668 -0.933 1.00 94.62 377 GLU A CA 1
ATOM 2860 C C . GLU A 1 377 ? -10.836 11.528 -1.292 1.00 94.62 377 GLU A C 1
ATOM 2862 O O . GLU A 1 377 ? -11.563 12.525 -1.354 1.00 94.62 377 GLU A O 1
ATOM 2867 N N . ALA A 1 378 ? -11.316 10.293 -1.465 1.00 94.88 378 ALA A N 1
ATOM 2868 C CA . ALA A 1 378 ? -12.713 9.995 -1.769 1.00 94.88 378 ALA A CA 1
ATOM 2869 C C . ALA A 1 378 ? -13.701 10.316 -0.625 1.00 94.88 378 ALA A C 1
ATOM 2871 O O . ALA A 1 378 ? -14.905 10.373 -0.879 1.00 94.88 378 ALA A O 1
ATOM 2872 N N . VAL A 1 379 ? -13.231 10.540 0.611 1.00 95.31 379 VAL A N 1
ATOM 2873 C CA . VAL A 1 379 ? -14.082 10.842 1.776 1.00 95.31 379 VAL A CA 1
ATOM 2874 C C . VAL A 1 379 ? -14.298 12.356 1.907 1.00 95.31 379 VAL A C 1
ATOM 2876 O O . VAL A 1 379 ? -13.353 13.076 2.238 1.00 95.31 379 VAL A O 1
ATOM 2879 N N . PRO A 1 380 ? -15.525 12.886 1.709 1.00 93.25 380 PRO A N 1
ATOM 2880 C CA . PRO A 1 380 ? -15.747 14.330 1.581 1.00 93.25 380 PRO A CA 1
ATOM 2881 C C . PRO A 1 380 ? -15.368 15.182 2.800 1.00 93.25 380 PRO A C 1
ATOM 2883 O O . PRO A 1 380 ? -15.181 16.388 2.643 1.00 93.25 380 PRO A O 1
ATOM 2886 N N . SER A 1 381 ? -15.283 14.594 3.999 1.00 94.12 381 SER A N 1
ATOM 2887 C CA . SER A 1 381 ? -14.959 15.315 5.237 1.00 94.12 381 SER A CA 1
ATOM 2888 C C . SER A 1 381 ? -13.459 15.490 5.498 1.00 94.12 381 SER A C 1
ATOM 2890 O O . SER A 1 381 ? -13.082 16.343 6.305 1.00 94.12 381 SER A O 1
ATOM 2892 N N . ILE A 1 382 ? -12.607 14.723 4.804 1.00 96.19 382 ILE A N 1
ATOM 2893 C CA . ILE A 1 382 ? -11.147 14.846 4.868 1.00 96.19 382 ILE A CA 1
ATOM 2894 C C . ILE A 1 382 ? -10.742 16.117 4.122 1.00 96.19 382 ILE A C 1
ATOM 2896 O O . ILE A 1 382 ? -10.753 16.144 2.892 1.00 96.19 382 ILE A O 1
ATOM 2900 N N . ALA A 1 383 ? -10.412 17.181 4.847 1.00 95.56 383 ALA A N 1
ATOM 2901 C CA . ALA A 1 383 ? -9.971 18.454 4.284 1.00 95.56 383 ALA A CA 1
ATOM 2902 C C . ALA A 1 383 ? -8.482 18.442 3.895 1.00 95.56 383 ALA A C 1
ATOM 2904 O O . ALA A 1 383 ? -8.089 19.128 2.950 1.00 95.56 383 ALA A O 1
ATOM 2905 N N . GLY A 1 384 ? -7.664 17.637 4.581 1.00 96.00 384 GLY A N 1
ATOM 2906 C CA . GLY A 1 384 ? -6.242 17.487 4.281 1.00 96.00 384 GLY A CA 1
ATOM 2907 C C . GLY A 1 384 ? -5.673 16.112 4.629 1.00 96.00 384 GLY A C 1
ATOM 2908 O O . GLY A 1 384 ? -6.227 15.369 5.441 1.00 96.00 384 GLY A O 1
ATOM 2909 N N . ILE A 1 385 ? -4.565 15.765 3.981 1.00 97.50 385 ILE A N 1
ATOM 2910 C CA . ILE A 1 385 ? -3.849 14.495 4.102 1.00 97.50 385 ILE A CA 1
ATOM 2911 C C . ILE A 1 385 ? -2.362 14.811 4.287 1.00 97.50 385 ILE A C 1
ATOM 2913 O O . ILE A 1 385 ? -1.734 15.392 3.405 1.00 97.50 385 ILE A O 1
ATOM 2917 N N . VAL A 1 386 ? -1.784 14.380 5.407 1.00 97.88 386 VAL A N 1
ATOM 2918 C CA . VAL A 1 386 ? -0.336 14.401 5.635 1.00 97.88 386 VAL A CA 1
ATOM 2919 C C . VAL A 1 386 ? 0.237 13.025 5.303 1.00 97.88 386 VAL A C 1
ATOM 2921 O O . VAL A 1 386 ? 0.010 12.051 6.025 1.00 97.88 386 VAL A O 1
ATOM 2924 N N . LEU A 1 387 ? 0.984 12.927 4.207 1.00 97.50 387 LEU A N 1
ATOM 2925 C CA . LEU A 1 387 ? 1.702 11.721 3.805 1.00 97.50 387 LEU A CA 1
ATOM 2926 C C . LEU A 1 387 ? 3.101 11.723 4.440 1.00 97.50 387 LEU A C 1
ATOM 2928 O O . LEU A 1 387 ? 3.951 12.552 4.120 1.00 97.50 387 LEU A O 1
ATOM 2932 N N . VAL A 1 388 ? 3.352 10.782 5.349 1.00 97.31 388 VAL A N 1
ATOM 2933 C CA . VAL A 1 388 ? 4.620 10.686 6.085 1.00 97.31 388 VAL A CA 1
ATOM 2934 C C . VAL A 1 388 ? 5.516 9.634 5.436 1.00 97.31 388 VAL A C 1
ATOM 2936 O O . VAL A 1 388 ? 5.181 8.450 5.454 1.00 97.31 388 VAL A O 1
ATOM 2939 N N . VAL A 1 389 ? 6.656 10.035 4.877 1.00 95.50 389 VAL A N 1
ATOM 2940 C CA . VAL A 1 389 ? 7.522 9.192 4.023 1.00 95.50 389 VAL A CA 1
ATOM 2941 C C . VAL A 1 389 ? 8.942 9.046 4.584 1.00 95.50 389 VAL A C 1
ATOM 2943 O O . VAL A 1 389 ? 9.315 9.789 5.491 1.00 95.50 389 VAL A O 1
ATOM 2946 N N . PRO A 1 390 ? 9.760 8.092 4.099 1.00 92.88 390 PRO A N 1
ATOM 2947 C CA . PRO A 1 390 ? 11.193 8.103 4.377 1.00 92.88 390 PRO A CA 1
ATOM 2948 C C . PRO A 1 390 ? 11.821 9.364 3.776 1.00 92.88 390 PRO A C 1
ATOM 2950 O O . PRO A 1 390 ? 11.482 9.737 2.654 1.00 92.88 390 PRO A O 1
ATOM 2953 N N . ASP A 1 391 ? 12.748 9.993 4.495 1.00 90.81 391 ASP A N 1
ATOM 2954 C CA . ASP A 1 391 ? 13.395 11.250 4.085 1.00 90.81 391 ASP A CA 1
ATOM 2955 C C . ASP A 1 391 ? 14.024 11.158 2.681 1.00 90.81 391 ASP A C 1
ATOM 2957 O O . ASP A 1 391 ? 13.740 11.959 1.793 1.00 90.81 391 ASP A O 1
ATOM 2961 N N . ASN A 1 392 ? 14.738 10.061 2.412 1.00 89.69 392 ASN A N 1
ATOM 2962 C CA . ASN A 1 392 ? 15.354 9.765 1.116 1.00 89.69 392 ASN A CA 1
ATOM 2963 C C . ASN A 1 392 ? 14.367 9.374 -0.010 1.00 89.69 392 ASN A C 1
ATOM 2965 O O . ASN A 1 392 ? 14.809 8.984 -1.087 1.00 89.69 392 ASN A O 1
ATOM 2969 N N . TRP A 1 393 ? 13.055 9.438 0.236 1.00 91.69 393 TRP A N 1
ATOM 2970 C CA . TRP A 1 393 ? 11.981 9.201 -0.740 1.00 91.69 393 TRP A CA 1
ATOM 2971 C C . TRP A 1 393 ? 10.996 10.380 -0.840 1.00 91.69 393 TRP A C 1
ATOM 2973 O O . TRP A 1 393 ? 9.971 10.268 -1.518 1.00 91.69 393 TRP A O 1
ATOM 2983 N N . LEU A 1 394 ? 11.305 11.514 -0.196 1.00 91.00 394 LEU A N 1
ATOM 2984 C CA . LEU A 1 394 ? 10.461 12.710 -0.182 1.00 91.00 394 LEU A CA 1
ATOM 2985 C C . LEU A 1 394 ? 10.207 13.262 -1.593 1.00 91.00 394 LEU A C 1
ATOM 2987 O O . LEU A 1 394 ? 9.056 13.459 -1.970 1.00 91.00 394 LEU A O 1
ATOM 2991 N N . GLU A 1 395 ? 11.263 13.438 -2.390 1.00 89.50 395 GLU A N 1
ATOM 2992 C CA . GLU A 1 395 ? 11.186 13.974 -3.757 1.00 89.50 395 GLU A CA 1
ATOM 2993 C C . GLU A 1 395 ? 10.333 13.086 -4.681 1.00 89.50 395 GLU A C 1
ATOM 2995 O O . GLU A 1 395 ? 9.400 13.574 -5.320 1.00 89.50 395 GLU A O 1
ATOM 3000 N N . TYR A 1 396 ? 10.560 11.766 -4.657 1.00 90.56 396 TYR A N 1
ATOM 3001 C CA . TYR A 1 396 ? 9.743 10.799 -5.401 1.00 90.56 396 TYR A CA 1
ATOM 3002 C C . TYR A 1 396 ? 8.263 10.883 -5.003 1.00 90.56 396 TYR A C 1
ATOM 3004 O O . TYR A 1 396 ? 7.386 10.884 -5.867 1.00 90.56 396 TYR A O 1
ATOM 3012 N N . ALA A 1 397 ? 7.973 10.966 -3.698 1.00 90.69 397 ALA A N 1
ATOM 3013 C CA . ALA A 1 397 ? 6.606 11.083 -3.206 1.00 90.69 397 ALA A CA 1
ATOM 3014 C C . ALA A 1 397 ? 5.944 12.397 -3.649 1.00 90.69 397 ALA A C 1
ATOM 3016 O O . ALA A 1 397 ? 4.767 12.377 -4.002 1.00 90.69 397 ALA A O 1
ATOM 3017 N N . MET A 1 398 ? 6.676 13.515 -3.682 1.00 87.88 398 MET A N 1
ATOM 3018 C CA . MET A 1 398 ? 6.167 14.794 -4.195 1.00 87.88 398 MET A CA 1
ATOM 3019 C C . MET A 1 398 ? 5.806 14.696 -5.679 1.00 87.88 398 MET A C 1
ATOM 3021 O O . MET A 1 398 ? 4.671 14.999 -6.042 1.00 87.88 398 MET A O 1
ATOM 3025 N N . GLU A 1 399 ? 6.713 14.191 -6.517 1.00 86.19 399 GLU A N 1
ATOM 3026 C CA . GLU A 1 399 ? 6.474 14.028 -7.958 1.00 86.19 399 GLU A CA 1
ATOM 3027 C C . GLU A 1 399 ? 5.272 13.107 -8.255 1.00 86.19 399 GLU A C 1
ATOM 3029 O O . GLU A 1 399 ? 4.453 13.412 -9.121 1.00 86.19 399 GLU A O 1
ATOM 3034 N N . HIS A 1 400 ? 5.121 12.012 -7.501 1.00 83.25 400 HIS A N 1
ATOM 3035 C CA . HIS A 1 400 ? 4.140 10.960 -7.795 1.00 83.25 400 HIS A CA 1
ATOM 3036 C C . HIS A 1 400 ? 2.809 11.072 -7.021 1.00 83.25 400 HIS A C 1
ATOM 3038 O O . HIS A 1 400 ? 1.891 10.308 -7.310 1.00 83.25 400 HIS A O 1
ATOM 3044 N N . SER A 1 401 ? 2.664 12.006 -6.068 1.00 83.50 401 SER A N 1
ATOM 3045 C CA . SER A 1 401 ? 1.409 12.189 -5.301 1.00 83.50 401 SER A CA 1
ATOM 3046 C C . SER A 1 401 ? 0.570 13.393 -5.738 1.00 83.50 401 SER A C 1
ATOM 3048 O O . SER A 1 401 ? -0.630 13.417 -5.476 1.00 83.50 401 SER A O 1
ATOM 3050 N N . MET A 1 402 ? 1.159 14.401 -6.396 1.00 70.94 402 MET A N 1
ATOM 3051 C CA . MET A 1 402 ? 0.468 15.671 -6.693 1.00 70.94 402 MET A CA 1
ATOM 3052 C C . MET A 1 402 ? -0.738 15.549 -7.641 1.00 70.94 402 MET A C 1
ATOM 3054 O O . MET A 1 402 ? -1.575 16.447 -7.662 1.00 70.94 402 MET A O 1
ATOM 3058 N N . GLY A 1 403 ? -0.842 14.468 -8.420 1.00 78.75 403 GLY A N 1
ATOM 3059 C CA . GLY A 1 403 ? -2.001 14.185 -9.279 1.00 78.75 403 GLY A CA 1
ATOM 3060 C C . GLY A 1 403 ? -3.060 13.271 -8.651 1.00 78.75 403 GLY A C 1
ATOM 3061 O O . GLY A 1 403 ? -4.081 13.010 -9.281 1.00 78.75 403 GLY A O 1
ATOM 3062 N N . GLU A 1 404 ? -2.816 12.753 -7.444 1.00 84.44 404 GLU A N 1
ATOM 3063 C CA . GLU A 1 404 ? -3.588 11.651 -6.848 1.00 84.44 404 GLU A CA 1
ATOM 3064 C C . GLU A 1 404 ? -4.689 12.114 -5.879 1.00 84.44 404 GLU A C 1
ATOM 3066 O O . GLU A 1 404 ? -5.592 11.344 -5.547 1.00 84.44 404 GLU A O 1
ATOM 3071 N N . ALA A 1 405 ? -4.652 13.387 -5.475 1.00 80.88 405 ALA A N 1
ATOM 3072 C CA . ALA A 1 405 ? -5.748 14.093 -4.819 1.00 80.88 405 ALA A CA 1
ATOM 3073 C C . ALA A 1 405 ? -5.892 15.504 -5.403 1.00 80.88 405 ALA A C 1
ATOM 3075 O O . ALA A 1 405 ? -4.914 16.142 -5.786 1.00 80.88 405 ALA A O 1
ATOM 3076 N N . THR A 1 406 ? -7.130 15.983 -5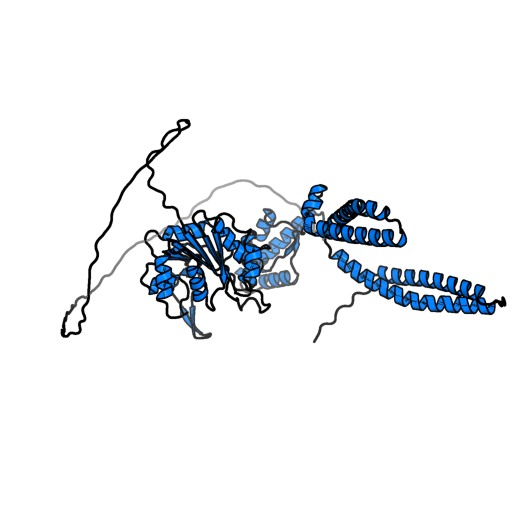.474 1.00 84.06 406 THR A N 1
ATOM 3077 C CA . THR A 1 406 ? -7.516 17.276 -6.068 1.00 84.06 406 THR A CA 1
ATOM 3078 C C . THR A 1 406 ? -8.458 18.090 -5.177 1.00 84.06 406 THR A C 1
ATOM 3080 O O . THR A 1 406 ? -8.600 19.296 -5.377 1.00 84.06 406 THR A O 1
ATOM 3083 N N . ARG A 1 407 ? -9.101 17.444 -4.196 1.00 90.06 407 ARG A N 1
ATOM 3084 C CA . ARG A 1 407 ? -10.062 18.020 -3.251 1.00 90.06 407 ARG A CA 1
ATOM 3085 C C . ARG A 1 407 ? -9.427 18.250 -1.879 1.00 90.06 407 ARG A C 1
ATOM 3087 O O . ARG A 1 407 ? -9.575 19.344 -1.338 1.00 90.06 407 ARG A O 1
ATOM 3094 N N . ALA A 1 408 ? -8.755 17.249 -1.308 1.00 86.62 408 ALA A N 1
ATOM 3095 C CA . ALA A 1 408 ? -8.010 17.404 -0.060 1.00 86.62 408 ALA A CA 1
ATOM 3096 C C . ALA A 1 408 ? -6.645 18.070 -0.299 1.00 86.62 408 ALA A C 1
ATOM 3098 O O . ALA A 1 408 ? -5.961 17.785 -1.283 1.00 86.62 408 ALA A O 1
ATOM 3099 N N . ALA A 1 409 ? -6.212 18.920 0.634 1.00 89.88 409 ALA A N 1
ATOM 3100 C CA . ALA A 1 409 ? -4.843 19.428 0.641 1.00 89.88 409 ALA A CA 1
ATOM 3101 C C . ALA A 1 409 ? -3.862 18.288 0.965 1.00 89.88 409 ALA A C 1
ATOM 3103 O O . ALA A 1 409 ? -4.018 17.629 1.991 1.00 89.88 409 ALA A O 1
ATOM 3104 N N . VAL A 1 410 ? -2.846 18.058 0.130 1.00 92.94 410 VAL A N 1
ATOM 3105 C CA . VAL A 1 410 ? -1.801 17.056 0.400 1.00 92.94 410 VAL A CA 1
ATOM 3106 C C . VAL A 1 410 ? -0.528 17.748 0.862 1.00 92.94 410 VAL A C 1
ATOM 3108 O O . VAL A 1 410 ? 0.048 18.555 0.134 1.00 92.94 410 VAL A O 1
ATOM 3111 N N . GLU A 1 411 ? -0.063 17.388 2.053 1.00 94.56 411 GLU A N 1
ATOM 3112 C CA . GLU A 1 411 ? 1.257 17.750 2.561 1.00 94.56 411 GLU A CA 1
ATOM 3113 C C . GLU A 1 411 ? 2.109 16.488 2.709 1.00 94.56 411 GLU A C 1
ATOM 3115 O O . GLU A 1 411 ? 1.612 15.437 3.113 1.00 94.56 411 GLU A O 1
ATOM 3120 N N . ILE A 1 412 ? 3.400 16.574 2.387 1.00 95.50 412 ILE A N 1
ATOM 3121 C CA . ILE A 1 412 ? 4.333 15.450 2.502 1.00 95.50 412 ILE A CA 1
ATOM 3122 C C . ILE A 1 412 ? 5.463 15.847 3.451 1.00 95.50 412 ILE A C 1
ATOM 3124 O O . ILE A 1 412 ? 6.040 16.926 3.324 1.00 95.50 412 ILE A O 1
ATOM 3128 N N . THR A 1 413 ? 5.773 14.985 4.418 1.00 96.12 413 THR A N 1
ATOM 3129 C CA . THR A 1 413 ? 6.817 15.229 5.425 1.00 96.12 413 THR A CA 1
ATOM 3130 C C . THR A 1 413 ? 7.665 13.974 5.644 1.00 96.12 413 THR A C 1
ATOM 3132 O O . THR A 1 413 ? 7.129 12.862 5.572 1.00 96.12 413 THR A O 1
ATOM 3135 N N . PRO A 1 414 ? 8.969 14.102 5.951 1.00 95.88 414 PRO A N 1
ATOM 3136 C CA . PRO A 1 414 ? 9.744 12.982 6.470 1.00 95.88 414 PRO A CA 1
ATOM 3137 C C . PRO A 1 414 ? 9.152 12.466 7.793 1.00 95.88 414 PRO A C 1
ATOM 3139 O O . PRO A 1 414 ? 8.606 13.236 8.591 1.00 95.88 414 PRO A O 1
ATOM 3142 N N . GLY A 1 415 ? 9.247 11.153 8.007 1.00 92.94 415 GLY A N 1
ATOM 3143 C CA . GLY A 1 415 ? 8.910 10.481 9.264 1.00 92.94 415 GLY A CA 1
ATOM 3144 C C . GLY A 1 415 ? 10.082 10.382 10.244 1.00 92.94 415 GLY A C 1
ATOM 3145 O O . GLY A 1 415 ? 11.222 10.695 9.912 1.00 92.94 415 GLY A O 1
ATOM 3146 N N . GLY A 1 416 ? 9.787 9.921 11.461 1.00 88.12 416 GLY A N 1
ATOM 3147 C CA . GLY A 1 416 ? 10.792 9.607 12.482 1.00 88.12 416 GLY A CA 1
ATOM 3148 C C . GLY A 1 416 ? 11.264 8.149 12.427 1.00 88.12 416 GLY A C 1
ATOM 3149 O O . GLY A 1 416 ? 10.724 7.337 11.677 1.00 88.12 416 GLY A O 1
ATOM 3150 N N . GLU A 1 417 ? 12.237 7.798 13.273 1.00 86.44 417 GLU A N 1
ATOM 3151 C CA . GLU A 1 417 ? 12.817 6.443 13.338 1.00 86.44 417 GLU A CA 1
ATOM 3152 C C . GLU A 1 417 ? 11.787 5.352 13.686 1.00 86.44 417 GLU A C 1
ATOM 3154 O O . GLU A 1 417 ? 11.897 4.209 13.236 1.00 86.44 417 GLU A O 1
ATOM 3159 N N . THR A 1 418 ? 10.757 5.710 14.456 1.00 88.94 418 THR A N 1
ATOM 3160 C CA . THR A 1 418 ? 9.690 4.809 14.907 1.00 88.94 418 THR A CA 1
ATOM 3161 C C . THR A 1 418 ? 8.349 5.132 14.241 1.00 88.94 418 THR A C 1
ATOM 3163 O O . THR A 1 418 ? 8.144 6.202 13.652 1.00 88.94 418 THR A O 1
ATOM 3166 N N . ARG A 1 419 ? 7.377 4.209 14.354 1.00 89.88 419 ARG A N 1
ATOM 3167 C CA . ARG A 1 419 ? 5.993 4.478 13.918 1.00 89.88 419 ARG A CA 1
ATOM 3168 C C . ARG A 1 419 ? 5.411 5.667 14.688 1.00 89.88 419 ARG A C 1
ATOM 3170 O O . ARG A 1 419 ? 4.806 6.537 14.071 1.00 89.88 419 ARG A O 1
ATOM 3177 N N . GLN A 1 420 ? 5.626 5.716 16.002 1.00 91.31 420 GLN A N 1
ATOM 3178 C CA . GLN A 1 420 ? 5.156 6.796 16.868 1.00 91.31 420 GLN A CA 1
ATOM 3179 C C . GLN A 1 420 ? 5.782 8.143 16.478 1.00 91.31 420 GLN A C 1
ATOM 3181 O O . GLN A 1 420 ? 5.053 9.109 16.262 1.00 91.31 420 GLN A O 1
ATOM 3186 N N . GLY A 1 421 ? 7.104 8.196 16.277 1.00 91.88 421 GLY A N 1
ATOM 3187 C CA . GLY A 1 421 ? 7.802 9.388 15.788 1.00 91.88 421 GLY A CA 1
ATOM 3188 C C . GLY A 1 421 ? 7.314 9.850 14.411 1.00 91.88 421 GLY A C 1
ATOM 3189 O O . GLY A 1 421 ? 7.172 11.047 14.175 1.00 91.88 421 GLY A O 1
ATOM 3190 N N . SER A 1 422 ? 6.968 8.915 13.521 1.00 94.06 422 SER A N 1
ATOM 3191 C CA . SER A 1 422 ? 6.346 9.226 12.226 1.00 94.06 422 SER A CA 1
ATOM 3192 C C . SER A 1 422 ? 4.940 9.825 12.362 1.00 94.06 422 SER A C 1
ATOM 3194 O O . SER A 1 422 ? 4.632 10.801 11.681 1.00 94.06 422 SER A O 1
ATOM 3196 N N . VAL A 1 423 ? 4.092 9.309 13.260 1.00 95.19 423 VAL A N 1
ATOM 3197 C CA . VAL A 1 423 ? 2.776 9.921 13.527 1.00 95.19 423 VAL A CA 1
ATOM 3198 C C . VAL A 1 423 ? 2.937 11.302 14.166 1.00 95.19 423 VAL A C 1
ATOM 3200 O O . VAL A 1 423 ? 2.261 12.236 13.745 1.00 95.19 423 VAL A O 1
ATOM 3203 N N . ARG A 1 424 ? 3.877 11.472 15.106 1.00 94.62 424 ARG A N 1
ATOM 3204 C CA . ARG A 1 424 ? 4.200 12.767 15.730 1.00 94.62 424 ARG A CA 1
ATOM 3205 C C . ARG A 1 424 ? 4.658 13.806 14.696 1.00 94.62 424 ARG A C 1
ATOM 3207 O O . ARG A 1 424 ? 4.182 14.938 14.726 1.00 94.62 424 ARG A O 1
ATOM 3214 N N . ALA A 1 425 ? 5.513 13.415 13.747 1.00 95.25 425 ALA A N 1
ATOM 3215 C CA . ALA A 1 425 ? 5.927 14.268 12.629 1.00 95.25 425 ALA A CA 1
ATOM 3216 C C . ALA A 1 425 ? 4.740 14.669 11.732 1.00 95.25 425 ALA A C 1
ATOM 3218 O O . ALA A 1 425 ? 4.632 15.830 11.342 1.00 95.25 425 ALA A O 1
ATOM 3219 N N . GLY A 1 426 ? 3.813 13.741 11.465 1.00 96.94 426 GLY A N 1
ATOM 3220 C CA . GLY A 1 426 ? 2.569 14.039 10.752 1.00 96.94 426 GLY A CA 1
ATOM 3221 C C . GLY A 1 426 ? 1.644 14.996 11.518 1.00 96.94 426 GLY A C 1
ATOM 3222 O O . GLY A 1 426 ? 1.147 15.966 10.952 1.00 96.94 426 GLY A O 1
ATOM 3223 N N . LEU A 1 427 ? 1.460 14.777 12.825 1.00 96.44 427 LEU A N 1
ATOM 3224 C CA . LEU A 1 427 ? 0.621 15.607 13.702 1.00 96.44 427 LEU A CA 1
ATOM 3225 C C . LEU A 1 427 ? 1.101 17.056 13.811 1.00 96.44 427 LEU A C 1
ATOM 3227 O O . LEU A 1 427 ? 0.274 17.947 13.999 1.00 96.44 427 LEU A O 1
ATOM 3231 N N . ALA A 1 428 ? 2.409 17.288 13.675 1.00 96.25 428 ALA A N 1
ATOM 3232 C CA . ALA A 1 428 ? 2.998 18.623 13.645 1.00 96.25 428 ALA A CA 1
ATOM 3233 C C . ALA A 1 428 ? 2.647 19.420 12.372 1.00 96.25 428 ALA A C 1
ATOM 3235 O O . ALA A 1 428 ? 2.786 20.641 12.374 1.00 96.25 428 ALA A O 1
ATOM 3236 N N . ARG A 1 429 ? 2.193 18.752 11.300 1.00 97.19 429 ARG A N 1
ATOM 3237 C CA . ARG A 1 429 ? 1.714 19.391 10.060 1.00 97.19 429 ARG A CA 1
ATOM 3238 C C . ARG A 1 429 ? 0.200 19.609 10.035 1.00 97.19 429 ARG A C 1
ATOM 3240 O O . ARG A 1 429 ? -0.279 20.535 9.394 1.00 97.19 429 ARG A O 1
ATOM 3247 N N . VAL A 1 430 ? -0.564 18.793 10.765 1.00 97.12 430 VAL A N 1
ATOM 3248 C CA . VAL A 1 430 ? -2.025 18.949 10.870 1.00 97.12 430 VAL A CA 1
ATOM 3249 C C . VAL A 1 430 ? -2.371 20.290 11.548 1.00 97.12 430 VAL A C 1
ATOM 3251 O O . VAL A 1 430 ? -1.893 20.520 12.666 1.00 97.12 430 VAL A O 1
ATOM 3254 N N . PRO A 1 431 ? -3.231 21.147 10.955 1.00 96.12 431 PRO A N 1
ATOM 3255 C CA . PRO A 1 431 ? -3.622 22.442 11.516 1.00 96.12 431 PRO A CA 1
ATOM 3256 C C . PRO A 1 431 ? -4.136 22.374 12.958 1.00 96.12 431 PRO A C 1
ATOM 3258 O O . PRO A 1 431 ? -4.821 21.434 13.369 1.00 96.12 431 PRO A O 1
ATOM 3261 N N . LEU A 1 432 ? -3.797 23.377 13.771 1.00 93.56 432 LEU A N 1
ATOM 3262 C CA . LEU A 1 432 ? -4.105 23.368 15.209 1.00 93.56 432 LEU A CA 1
ATOM 3263 C C . LEU A 1 432 ? -5.612 23.427 15.513 1.00 93.56 432 LEU A C 1
ATOM 3265 O O . LEU A 1 432 ? -6.029 22.947 16.565 1.00 93.56 432 LEU A O 1
ATOM 3269 N N . ASP A 1 433 ? -6.412 23.973 14.596 1.00 93.12 433 ASP A N 1
ATOM 3270 C CA . ASP A 1 433 ? -7.874 24.073 14.658 1.00 93.12 433 ASP A CA 1
ATOM 3271 C C . ASP A 1 433 ? -8.612 22.828 14.125 1.00 93.12 433 ASP A C 1
ATOM 3273 O O . ASP A 1 433 ? -9.836 22.751 14.234 1.00 93.12 433 ASP A O 1
ATOM 3277 N N . THR A 1 434 ? -7.895 21.833 13.589 1.00 95.44 434 THR A N 1
ATOM 3278 C CA . THR A 1 434 ? -8.454 20.519 13.239 1.00 95.44 434 THR A CA 1
ATOM 3279 C C . THR A 1 434 ? -9.109 19.871 14.462 1.00 95.44 434 THR A C 1
ATOM 3281 O O . THR A 1 434 ? -8.465 19.678 15.494 1.00 95.44 434 THR A O 1
ATOM 3284 N N . GLU A 1 435 ? -10.377 19.474 14.326 1.00 93.31 435 GLU A N 1
ATOM 3285 C CA . GLU A 1 435 ? -11.148 18.822 15.394 1.00 93.31 435 GLU A CA 1
ATOM 3286 C C . GLU A 1 435 ? -10.810 17.328 15.514 1.00 93.31 435 GLU A C 1
ATOM 3288 O O . GLU A 1 435 ? -10.572 16.818 16.612 1.00 93.31 435 GLU A O 1
ATOM 3293 N N . ARG A 1 436 ? -10.753 16.622 14.376 1.00 97.12 436 ARG A N 1
ATOM 3294 C CA . ARG A 1 436 ? -10.578 15.165 14.303 1.00 97.12 436 ARG A CA 1
ATOM 3295 C C . ARG A 1 436 ? -9.448 14.801 13.350 1.00 97.12 436 ARG A C 1
ATOM 3297 O O . ARG A 1 436 ? -9.320 15.370 12.268 1.00 97.12 436 ARG A O 1
ATOM 3304 N N . VAL A 1 437 ? -8.643 13.827 13.757 1.00 98.19 437 VAL A N 1
ATOM 3305 C CA . VAL A 1 437 ? -7.518 13.302 12.979 1.00 98.19 437 VAL A CA 1
ATOM 3306 C C . VAL A 1 437 ? -7.668 11.795 12.811 1.00 98.19 437 VAL A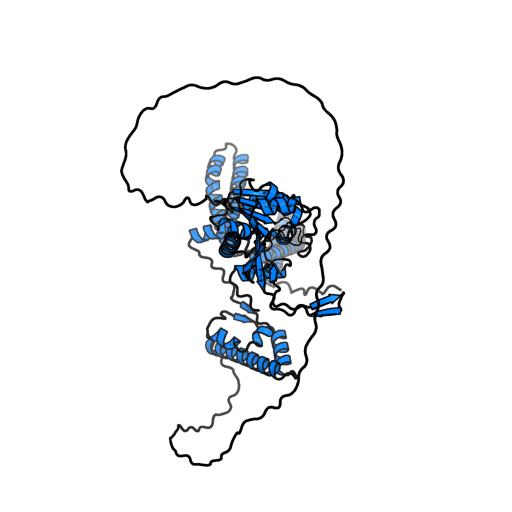 C 1
ATOM 3308 O O . VAL A 1 437 ? -8.153 11.112 13.712 1.00 98.19 437 VAL A O 1
ATOM 3311 N N . ILE A 1 438 ? -7.265 11.263 11.661 1.00 98.44 438 ILE A N 1
ATOM 3312 C CA . ILE A 1 438 ? -7.347 9.835 11.353 1.00 98.44 438 ILE A CA 1
ATOM 3313 C C . ILE A 1 438 ? -5.996 9.310 10.867 1.00 98.44 438 ILE A C 1
ATOM 3315 O O . ILE A 1 438 ? -5.459 9.747 9.855 1.00 98.44 438 ILE A O 1
ATOM 3319 N N . VAL A 1 439 ? -5.420 8.377 11.621 1.00 98.31 439 VAL A N 1
ATOM 3320 C CA . VAL A 1 439 ? -4.095 7.806 11.370 1.00 98.31 439 VAL A CA 1
ATOM 3321 C C . VAL A 1 439 ? -4.240 6.481 10.632 1.00 98.31 439 VAL A C 1
ATOM 3323 O O . VAL A 1 439 ? -5.005 5.601 11.038 1.00 98.31 439 VAL A O 1
ATOM 3326 N N . HIS A 1 440 ? -3.489 6.314 9.547 1.00 98.12 440 HIS A N 1
ATOM 3327 C CA . HIS A 1 440 ? -3.517 5.121 8.715 1.00 98.12 440 HIS A CA 1
ATOM 3328 C C . HIS A 1 440 ? -2.115 4.597 8.392 1.00 98.12 440 HIS A C 1
ATOM 3330 O O . HIS A 1 440 ? -1.189 5.369 8.169 1.00 98.12 440 HIS A O 1
ATOM 3336 N N . ASP A 1 441 ? -1.956 3.272 8.326 1.00 96.25 441 ASP A N 1
ATOM 3337 C CA . ASP A 1 441 ? -0.707 2.664 7.861 1.00 96.25 441 ASP A CA 1
ATOM 3338 C C . ASP A 1 441 ? -0.817 2.456 6.342 1.00 96.25 441 ASP A C 1
ATOM 3340 O O . ASP A 1 441 ? -1.598 1.608 5.922 1.00 96.25 441 ASP A O 1
ATOM 3344 N N . ALA A 1 442 ? 0.027 3.088 5.518 1.00 96.31 442 ALA A N 1
ATOM 3345 C CA . ALA A 1 442 ? 0.058 2.866 4.056 1.00 96.31 442 ALA A CA 1
ATOM 3346 C C . ALA A 1 442 ? 0.353 1.403 3.646 1.00 96.31 442 ALA A C 1
ATOM 3348 O O . ALA A 1 442 ? 0.245 1.012 2.488 1.00 96.31 442 ALA A O 1
ATOM 3349 N N . ALA A 1 443 ? 0.735 0.566 4.614 1.00 95.19 443 ALA A N 1
ATOM 3350 C CA . ALA A 1 443 ? 0.820 -0.882 4.482 1.00 95.19 443 ALA A CA 1
ATOM 3351 C C . ALA A 1 443 ? -0.549 -1.590 4.409 1.00 95.19 443 ALA A C 1
ATOM 3353 O O . ALA A 1 443 ? -0.570 -2.814 4.298 1.00 95.19 443 ALA A O 1
ATOM 3354 N N . ARG A 1 444 ? -1.669 -0.867 4.516 1.00 96.50 444 ARG A N 1
ATOM 3355 C CA . ARG A 1 444 ? -3.039 -1.363 4.332 1.00 96.50 444 ARG A CA 1
ATOM 3356 C C . ARG A 1 444 ? -3.689 -0.694 3.106 1.00 96.50 444 ARG A C 1
ATOM 3358 O O . ARG A 1 444 ? -4.585 0.132 3.252 1.00 96.50 444 ARG A O 1
ATOM 3365 N N . PRO A 1 445 ? -3.262 -1.042 1.881 1.00 96.25 445 PRO A N 1
ATOM 3366 C CA . PRO A 1 445 ? -3.710 -0.360 0.664 1.00 96.25 445 PRO A CA 1
ATOM 3367 C C . PRO A 1 445 ? -5.180 -0.635 0.295 1.00 96.25 445 PRO A C 1
ATOM 3369 O O . PRO A 1 445 ? -5.689 -0.031 -0.640 1.00 96.25 445 PRO A O 1
ATOM 3372 N N . LEU A 1 446 ? -5.855 -1.554 0.999 1.00 96.06 446 LEU A N 1
ATOM 3373 C CA . LEU A 1 446 ? -7.240 -1.979 0.740 1.00 96.06 446 LEU A CA 1
ATOM 3374 C C . LEU A 1 446 ? -8.258 -1.369 1.722 1.00 96.06 446 LEU A C 1
ATOM 3376 O O . LEU A 1 446 ? -9.348 -1.913 1.907 1.00 96.06 446 LEU A O 1
ATOM 3380 N N . VAL A 1 447 ? -7.903 -0.261 2.377 1.00 97.19 447 VAL A N 1
ATOM 3381 C CA . VAL A 1 447 ? -8.854 0.555 3.143 1.00 97.19 447 VAL A CA 1
ATOM 3382 C C . VAL A 1 447 ? -9.924 1.133 2.212 1.00 97.19 447 VAL A C 1
ATOM 3384 O O . VAL A 1 447 ? -9.623 1.530 1.088 1.00 97.19 447 VAL A O 1
ATOM 3387 N N . THR A 1 448 ? -11.176 1.189 2.670 1.00 95.94 448 THR A N 1
ATOM 3388 C CA . THR A 1 448 ? -12.294 1.737 1.887 1.00 95.94 448 THR A CA 1
ATOM 3389 C C . THR A 1 448 ? -12.827 3.041 2.500 1.00 95.94 448 THR A C 1
ATOM 3391 O O . THR A 1 448 ? -12.696 3.231 3.717 1.00 95.94 448 THR A O 1
ATOM 3394 N N . PRO A 1 449 ? -13.450 3.932 1.702 1.00 96.25 449 PRO A N 1
ATOM 3395 C CA . PRO A 1 449 ? -14.064 5.166 2.201 1.00 96.25 449 PRO A CA 1
ATOM 3396 C C . PRO A 1 449 ? -15.071 4.924 3.334 1.00 96.25 449 PRO A C 1
ATOM 3398 O O . PRO A 1 449 ? -15.075 5.646 4.325 1.00 96.25 449 PRO A O 1
ATOM 3401 N N . GLU A 1 450 ? -15.859 3.848 3.254 1.00 95.38 450 GLU A N 1
ATOM 3402 C CA . GLU A 1 450 ? -16.880 3.514 4.255 1.00 95.38 450 GLU A CA 1
ATOM 3403 C C . GLU A 1 450 ? -16.266 3.165 5.619 1.00 95.38 450 GLU A C 1
ATOM 3405 O O . GLU A 1 450 ? -16.854 3.464 6.661 1.00 95.38 450 GLU A O 1
ATOM 3410 N N . LEU A 1 451 ? -15.076 2.551 5.634 1.00 95.94 451 LEU A N 1
ATOM 3411 C CA . LEU A 1 451 ? -14.350 2.236 6.867 1.00 95.94 451 LEU A CA 1
ATOM 3412 C C . LEU A 1 451 ? -13.736 3.497 7.501 1.00 95.94 451 LEU A C 1
ATOM 3414 O O . LEU A 1 451 ? -13.706 3.631 8.728 1.00 95.94 451 LEU A O 1
ATOM 3418 N N . ILE A 1 452 ? -13.286 4.439 6.668 1.00 97.56 452 ILE A N 1
ATOM 3419 C CA . ILE A 1 452 ? -12.775 5.752 7.086 1.00 97.56 452 ILE A CA 1
ATOM 3420 C C . ILE A 1 452 ? -13.913 6.582 7.706 1.00 97.56 452 ILE A C 1
ATOM 3422 O O . ILE A 1 452 ? -13.788 7.025 8.850 1.00 97.56 452 ILE A O 1
ATOM 3426 N N . ASP A 1 453 ? -15.052 6.699 7.014 1.00 95.00 453 ASP A N 1
ATOM 3427 C CA . ASP A 1 453 ? -16.262 7.367 7.515 1.00 95.00 453 ASP A CA 1
ATOM 3428 C C . ASP A 1 453 ? -16.766 6.737 8.822 1.00 95.00 453 ASP A C 1
ATOM 3430 O O . ASP A 1 453 ? -17.051 7.445 9.790 1.00 95.00 453 ASP A O 1
ATOM 3434 N N . SER A 1 454 ? -16.824 5.402 8.894 1.00 94.44 454 SER A N 1
ATOM 3435 C CA . SER A 1 454 ? -17.253 4.679 10.103 1.00 94.44 454 SER A CA 1
ATOM 3436 C C . SER A 1 454 ? -16.340 4.954 11.303 1.00 94.44 454 SER A C 1
ATOM 3438 O O . SER A 1 454 ? -16.823 5.064 12.432 1.00 94.44 454 SER A O 1
ATOM 3440 N N . SER A 1 455 ? -15.035 5.116 11.065 1.00 96.31 455 SER A N 1
ATOM 3441 C CA . SER A 1 455 ? -14.054 5.465 12.101 1.00 96.31 455 SER A CA 1
ATOM 3442 C C . SER A 1 455 ? -14.270 6.881 12.636 1.00 96.31 455 SER A C 1
ATOM 3444 O O . SER A 1 455 ? -14.325 7.088 13.846 1.00 96.31 455 SER A O 1
ATOM 3446 N N . LEU A 1 456 ? -14.453 7.858 11.743 1.00 95.94 456 LEU A N 1
ATOM 3447 C CA . LEU A 1 456 ? -14.714 9.256 12.109 1.00 95.94 456 LEU A CA 1
ATOM 3448 C C . LEU A 1 456 ? -16.079 9.431 12.793 1.00 95.94 456 LEU A C 1
ATOM 3450 O O . LEU A 1 456 ? -16.217 10.231 13.722 1.00 95.94 456 LEU A O 1
ATOM 3454 N N . ALA A 1 457 ? -17.094 8.677 12.364 1.00 94.06 457 ALA A N 1
ATOM 3455 C CA . ALA A 1 457 ? -18.444 8.715 12.922 1.00 94.06 457 ALA A CA 1
ATOM 3456 C C . ALA A 1 457 ? -18.546 8.132 14.345 1.00 94.06 457 ALA A C 1
ATOM 3458 O O . ALA A 1 457 ? -19.492 8.466 15.065 1.00 94.06 457 ALA A O 1
ATOM 3459 N N . ALA A 1 458 ? -17.591 7.292 14.758 1.00 94.62 458 ALA A N 1
ATOM 3460 C CA . ALA A 1 458 ? -17.545 6.685 16.088 1.00 94.62 458 ALA A CA 1
ATOM 3461 C C . ALA A 1 458 ? -17.082 7.650 17.201 1.00 94.62 458 ALA A C 1
ATOM 3463 O O . ALA A 1 458 ? -17.368 7.407 18.372 1.00 94.62 458 ALA A O 1
ATOM 3464 N N . LEU A 1 459 ? -16.449 8.777 16.852 1.00 94.62 459 LEU A N 1
ATOM 3465 C CA . LEU A 1 459 ? -15.904 9.770 17.795 1.00 94.62 459 LEU A CA 1
ATOM 3466 C C . LEU A 1 459 ? -16.951 10.636 18.528 1.00 94.62 459 LEU A C 1
ATOM 3468 O O . LEU A 1 459 ? -16.585 11.566 19.236 1.00 94.62 459 LEU A O 1
ATOM 3472 N N . LYS A 1 460 ? -18.257 10.372 18.377 1.00 84.38 460 LYS A N 1
ATOM 3473 C CA . LYS A 1 460 ? -19.324 11.212 18.966 1.00 84.38 460 LYS A CA 1
ATOM 3474 C C . LYS A 1 460 ? -19.243 11.341 20.489 1.00 84.38 460 LYS A C 1
ATOM 3476 O O . LYS A 1 460 ? -19.441 12.429 21.011 1.00 84.38 460 LYS A O 1
ATOM 3481 N N . ASP A 1 461 ? -18.960 10.229 21.165 1.00 83.31 461 ASP A N 1
ATOM 3482 C CA . ASP A 1 461 ? -18.885 10.126 22.628 1.00 83.31 461 ASP A CA 1
ATOM 3483 C C . ASP A 1 461 ? -17.543 9.504 23.076 1.00 83.31 461 ASP A C 1
ATOM 3485 O O . ASP A 1 461 ? -17.459 8.887 24.143 1.00 83.31 461 ASP A O 1
ATOM 3489 N N . ALA A 1 462 ? -16.513 9.567 22.227 1.00 95.88 462 ALA A N 1
ATOM 3490 C CA . ALA A 1 462 ? -15.245 8.862 22.405 1.00 95.88 462 ALA A CA 1
ATOM 3491 C C . ALA A 1 462 ? -14.059 9.712 21.934 1.00 95.88 462 ALA A C 1
ATOM 3493 O O . ALA A 1 462 ? -14.133 10.380 20.906 1.00 95.88 462 ALA A O 1
ATOM 3494 N N . ASP A 1 463 ? -12.950 9.633 22.664 1.00 97.44 463 ASP A N 1
ATOM 3495 C CA . ASP A 1 463 ? -11.714 10.353 22.352 1.00 97.44 463 ASP A CA 1
ATOM 3496 C C . ASP A 1 463 ? -10.934 9.700 21.199 1.00 97.44 463 ASP A C 1
ATOM 3498 O O . ASP A 1 463 ? -10.180 10.371 20.490 1.00 97.44 463 ASP A O 1
ATOM 3502 N N . GLY A 1 464 ? -11.130 8.391 21.007 1.00 97.62 464 GLY A N 1
ATOM 3503 C CA . GLY A 1 464 ? -10.526 7.600 19.941 1.00 97.62 464 GLY A CA 1
ATOM 3504 C C . GLY A 1 464 ? -11.428 6.474 19.439 1.00 97.62 464 GLY A C 1
ATOM 3505 O O . GLY A 1 464 ? -12.336 6.020 20.133 1.00 97.62 464 GLY A O 1
ATOM 3506 N N . ALA A 1 465 ? -11.156 5.996 18.230 1.00 97.81 465 ALA A N 1
ATOM 3507 C CA . ALA A 1 465 ? -11.860 4.903 17.577 1.00 97.81 465 ALA A CA 1
ATOM 3508 C C . ALA A 1 465 ? -10.876 4.033 16.781 1.00 97.81 465 ALA A C 1
ATOM 3510 O O . ALA A 1 465 ? -10.116 4.539 15.955 1.00 97.81 465 ALA A O 1
ATOM 3511 N N . VAL A 1 466 ? -10.905 2.719 17.002 1.00 96.62 466 VAL A N 1
ATOM 3512 C CA . VAL A 1 466 ? -9.993 1.750 16.378 1.00 96.62 466 VAL A CA 1
ATOM 3513 C C . VAL A 1 466 ? -10.772 0.779 15.509 1.00 96.62 466 VAL A C 1
ATOM 3515 O O . VAL A 1 466 ? -11.616 0.036 16.011 1.00 96.62 466 VAL A O 1
ATOM 3518 N N . CYS A 1 467 ? -10.446 0.723 14.215 1.00 96.12 467 CYS A N 1
ATOM 3519 C CA . CYS A 1 467 ? -10.868 -0.389 13.368 1.00 96.12 467 CYS A CA 1
ATOM 3520 C C . CYS A 1 467 ? -10.294 -1.698 13.915 1.00 96.12 467 CYS A C 1
ATOM 3522 O O . CYS A 1 467 ? -9.084 -1.800 14.100 1.00 96.12 467 CYS A O 1
ATOM 3524 N N . ALA A 1 468 ? -11.113 -2.724 14.123 1.00 95.81 468 ALA A N 1
ATOM 3525 C CA . ALA A 1 468 ? -10.625 -4.040 14.517 1.00 95.81 468 ALA A CA 1
ATOM 3526 C C . ALA A 1 468 ? -11.540 -5.169 14.035 1.00 95.81 468 ALA A C 1
ATOM 3528 O O . ALA A 1 468 ? -12.733 -4.979 13.804 1.00 95.81 468 ALA A O 1
ATOM 3529 N N . VAL A 1 469 ? -10.979 -6.372 13.928 1.00 95.25 469 VAL A N 1
ATOM 3530 C CA . VAL A 1 469 ? -11.714 -7.600 13.574 1.00 95.25 469 VAL A CA 1
ATOM 3531 C C . VAL A 1 469 ? -11.552 -8.657 14.675 1.00 95.25 469 VAL A C 1
ATOM 3533 O O . VAL A 1 469 ? -10.475 -8.735 15.273 1.00 95.25 469 VAL A O 1
ATOM 3536 N N . PRO A 1 470 ? -12.592 -9.445 15.004 1.00 93.19 470 PRO A N 1
ATOM 3537 C CA . PRO A 1 470 ? -12.553 -10.372 16.135 1.00 93.19 470 PRO A CA 1
ATOM 3538 C C . PRO A 1 470 ? -11.640 -11.571 15.843 1.00 93.19 470 PRO A C 1
ATOM 3540 O O . PRO A 1 470 ? -11.612 -12.088 14.726 1.00 93.19 470 PRO A O 1
ATOM 3543 N N . LEU A 1 471 ? -10.901 -12.057 16.844 1.00 92.88 471 LEU A N 1
ATOM 3544 C CA . LEU A 1 471 ? -10.002 -13.200 16.659 1.00 92.88 471 LEU A CA 1
ATOM 3545 C C . LEU A 1 471 ? -10.772 -14.529 16.658 1.00 92.88 471 LEU A C 1
ATOM 3547 O O . LEU A 1 471 ? -11.231 -15.017 17.691 1.00 92.88 471 LEU A O 1
ATOM 3551 N N . VAL A 1 472 ? -10.870 -15.140 15.475 1.00 88.81 472 VAL A N 1
ATOM 3552 C CA . VAL A 1 472 ? -11.559 -16.424 15.252 1.00 88.81 472 VAL A CA 1
ATOM 3553 C C . VAL A 1 472 ? -10.692 -17.656 15.537 1.00 88.81 472 VAL A C 1
ATOM 3555 O O . VAL A 1 472 ? -11.234 -18.726 15.812 1.00 88.81 472 VAL A O 1
ATOM 3558 N N . ASP A 1 473 ? -9.364 -17.517 15.522 1.00 90.44 473 ASP A N 1
ATOM 3559 C CA . ASP A 1 473 ? -8.413 -18.626 15.666 1.00 90.44 473 ASP A CA 1
ATOM 3560 C C . ASP A 1 473 ? -8.053 -18.952 17.120 1.00 90.44 473 ASP A C 1
ATOM 3562 O O . ASP A 1 473 ? -8.242 -18.166 18.047 1.00 90.44 473 ASP A O 1
ATOM 3566 N N . THR A 1 474 ? -7.561 -20.166 17.370 1.00 91.94 474 THR A N 1
ATOM 3567 C CA . THR A 1 474 ? -7.161 -20.592 18.722 1.00 91.94 474 THR A CA 1
ATOM 3568 C C . THR A 1 474 ? -5.801 -20.002 19.084 1.00 91.94 474 THR A C 1
ATOM 3570 O O . THR A 1 474 ? -4.767 -20.481 18.625 1.00 91.94 474 THR A O 1
ATOM 3573 N N . LEU A 1 475 ? -5.794 -19.001 19.961 1.00 95.50 475 LEU A N 1
ATOM 3574 C CA . LEU A 1 475 ? -4.573 -18.321 20.385 1.00 95.50 475 LEU A CA 1
ATOM 3575 C C . LEU A 1 475 ? -3.781 -19.145 21.409 1.00 95.50 475 LEU A C 1
ATOM 3577 O O . LEU A 1 475 ? -4.331 -19.645 22.396 1.00 95.50 475 LEU A O 1
ATOM 3581 N N . LYS A 1 476 ? -2.465 -19.243 21.204 1.00 94.75 476 LYS A N 1
ATOM 3582 C CA . LYS A 1 476 ? -1.513 -19.847 22.144 1.00 94.75 476 LYS A CA 1
ATOM 3583 C C . LYS A 1 476 ? -0.524 -18.791 22.629 1.00 94.75 476 LYS A C 1
ATOM 3585 O O . LYS A 1 476 ? 0.054 -18.070 21.823 1.00 94.75 476 LYS A O 1
ATOM 3590 N N . ARG A 1 477 ? -0.302 -18.733 23.941 1.00 96.12 477 ARG A N 1
ATOM 3591 C CA . ARG A 1 477 ? 0.865 -18.078 24.545 1.00 96.12 477 ARG A CA 1
ATOM 3592 C C . ARG A 1 477 ? 1.992 -19.107 24.569 1.00 96.12 477 ARG A C 1
ATOM 3594 O O . ARG A 1 477 ? 1.741 -20.258 24.924 1.00 96.12 477 ARG A O 1
ATOM 3601 N N . ALA A 1 478 ? 3.203 -18.710 24.200 1.00 95.00 478 ALA A N 1
ATOM 3602 C CA . ALA A 1 478 ? 4.369 -19.588 24.159 1.00 95.00 478 ALA A CA 1
ATOM 3603 C C . ALA A 1 478 ? 5.571 -18.952 24.869 1.00 95.00 478 ALA A C 1
ATOM 3605 O O . ALA A 1 478 ? 5.660 -17.728 24.979 1.00 95.00 478 ALA A O 1
ATOM 3606 N N . LYS A 1 479 ? 6.496 -19.797 25.329 1.00 93.69 479 LYS A N 1
ATOM 3607 C CA . LYS A 1 479 ? 7.828 -19.425 25.822 1.00 93.69 479 LYS A CA 1
ATOM 3608 C C . LYS A 1 479 ? 8.847 -20.168 24.961 1.00 93.69 479 LYS A C 1
ATOM 3610 O O . LYS A 1 479 ? 8.955 -21.391 25.039 1.00 93.69 479 LYS A O 1
ATOM 3615 N N . GLY A 1 480 ? 9.535 -19.444 24.078 1.00 91.62 480 GLY A N 1
ATOM 3616 C CA . GLY A 1 480 ? 10.289 -20.067 22.987 1.00 91.62 480 GLY A CA 1
ATOM 3617 C C . GLY A 1 480 ? 9.363 -20.897 22.089 1.00 91.62 480 GLY A C 1
ATOM 3618 O O . GLY A 1 480 ? 8.304 -20.423 21.684 1.00 91.62 480 GLY A O 1
ATOM 3619 N N . SER A 1 481 ? 9.737 -22.147 21.816 1.00 92.81 481 SER A N 1
ATOM 3620 C CA . SER A 1 481 ? 8.944 -23.106 21.031 1.00 92.81 481 SER A CA 1
ATOM 3621 C C . SER A 1 481 ? 7.880 -23.871 21.836 1.00 92.81 481 SER A C 1
ATOM 3623 O O . SER A 1 481 ? 7.137 -24.663 21.258 1.00 92.81 481 SER A O 1
ATOM 3625 N N . VAL A 1 482 ? 7.783 -23.663 23.156 1.00 93.31 482 VAL A N 1
ATOM 3626 C CA . VAL A 1 482 ? 6.879 -24.420 24.039 1.00 93.31 482 VAL A CA 1
ATOM 3627 C C . VAL A 1 482 ? 5.593 -23.636 24.298 1.00 93.31 482 VAL A C 1
ATOM 3629 O O . VAL A 1 482 ? 5.631 -22.464 24.674 1.00 93.31 482 VAL A O 1
ATOM 3632 N N . VAL A 1 483 ? 4.439 -24.290 24.130 1.00 96.19 483 VAL A N 1
ATOM 3633 C CA . VAL A 1 483 ? 3.126 -23.719 24.470 1.00 96.19 483 VAL A CA 1
ATOM 3634 C C . VAL A 1 483 ? 2.995 -23.598 25.991 1.00 96.19 483 VAL A C 1
ATOM 3636 O O . VAL A 1 483 ? 3.057 -24.592 26.705 1.00 96.19 483 VAL A O 1
ATOM 3639 N N . ASP A 1 484 ? 2.776 -22.373 26.461 1.00 95.75 484 ASP A N 1
ATOM 3640 C CA . ASP A 1 484 ? 2.633 -21.998 27.872 1.00 95.75 484 ASP A CA 1
ATOM 3641 C C . ASP A 1 484 ? 1.155 -21.990 28.298 1.00 95.75 484 ASP A C 1
ATOM 3643 O O . ASP A 1 484 ? 0.790 -22.529 29.338 1.00 95.75 484 ASP A O 1
ATOM 3647 N N . ALA A 1 485 ? 0.274 -21.422 27.464 1.00 95.44 485 ALA A N 1
ATOM 3648 C CA . ALA A 1 485 ? -1.164 -21.372 27.728 1.00 95.44 485 ALA A CA 1
ATOM 3649 C C . ALA A 1 485 ? -2.002 -21.272 26.443 1.00 95.44 485 ALA A C 1
ATOM 3651 O O . ALA A 1 485 ? -1.527 -20.843 25.391 1.00 95.44 485 ALA A O 1
ATOM 3652 N N . THR A 1 486 ? -3.291 -21.605 26.540 1.00 94.88 486 THR A N 1
ATOM 3653 C CA . THR A 1 486 ? -4.295 -21.230 25.526 1.00 94.88 486 THR A CA 1
ATOM 3654 C C . THR A 1 486 ? -4.991 -19.957 25.993 1.00 94.88 486 THR A C 1
ATOM 3656 O O . THR A 1 486 ? -5.429 -19.898 27.138 1.00 94.88 486 THR A O 1
ATOM 3659 N N . VAL A 1 487 ? -5.081 -18.940 25.136 1.00 95.56 487 VAL A N 1
ATOM 3660 C CA . VAL A 1 487 ? -5.693 -17.649 25.484 1.00 95.56 487 VAL A CA 1
ATOM 3661 C C . VAL A 1 487 ? -7.152 -17.635 25.021 1.00 95.56 487 VAL A C 1
ATOM 3663 O O . VAL A 1 487 ? -7.454 -18.021 23.891 1.00 95.56 487 VAL A O 1
ATOM 3666 N N . ALA A 1 488 ? -8.063 -17.206 25.896 1.00 94.06 488 ALA A N 1
ATOM 3667 C CA . ALA A 1 488 ? -9.476 -17.053 25.561 1.00 94.06 488 ALA A CA 1
ATOM 3668 C C . ALA A 1 488 ? -9.658 -15.907 24.551 1.00 94.06 488 ALA A C 1
ATOM 3670 O O . ALA A 1 488 ? -9.272 -14.775 24.822 1.00 94.06 488 ALA A O 1
ATOM 3671 N N . ARG A 1 489 ? -10.238 -16.207 23.383 1.00 92.19 489 ARG A N 1
ATOM 3672 C CA . ARG A 1 489 ? -10.345 -15.265 22.251 1.00 92.19 489 ARG A CA 1
ATOM 3673 C C . ARG A 1 489 ? -11.639 -14.449 22.188 1.00 92.19 489 ARG A C 1
ATOM 3675 O O . ARG A 1 489 ? -11.744 -13.572 21.345 1.00 92.19 489 ARG A O 1
ATOM 3682 N N . ALA A 1 490 ? -12.623 -14.751 23.038 1.00 90.94 490 ALA A N 1
ATOM 3683 C CA . ALA A 1 490 ? -13.993 -14.232 22.917 1.00 90.94 490 ALA A CA 1
ATOM 3684 C C . ALA A 1 490 ? -14.098 -12.695 22.980 1.00 90.94 490 ALA A C 1
ATOM 3686 O O . ALA A 1 490 ? -14.992 -12.121 22.370 1.00 90.94 490 ALA A O 1
ATOM 3687 N N . GLU A 1 491 ? -13.170 -12.049 23.686 1.00 92.38 491 GLU A N 1
ATOM 3688 C CA . GLU A 1 491 ? -13.098 -10.592 23.857 1.00 92.38 491 GLU A CA 1
ATOM 3689 C C . GLU A 1 491 ? -11.863 -9.992 23.159 1.00 92.38 491 GLU A C 1
ATOM 3691 O O . GLU A 1 491 ? -11.542 -8.823 23.355 1.00 92.38 491 GLU A O 1
ATOM 3696 N N . LEU A 1 492 ? -11.146 -10.779 22.345 1.00 94.62 492 LEU A N 1
ATOM 3697 C CA . LEU A 1 492 ? -9.898 -10.353 21.714 1.00 94.62 492 LEU A CA 1
ATOM 3698 C C . LEU A 1 492 ? -10.098 -9.986 20.245 1.00 94.62 492 LEU A C 1
ATOM 3700 O O . LEU A 1 492 ? -10.642 -10.749 19.445 1.00 94.62 492 LEU A O 1
ATOM 3704 N N . TRP A 1 493 ? -9.580 -8.815 19.894 1.00 95.38 493 TRP A N 1
ATOM 3705 C CA . TRP A 1 493 ? -9.701 -8.213 18.576 1.00 95.38 493 TRP A CA 1
ATOM 3706 C C . TRP A 1 493 ? -8.315 -7.919 18.008 1.00 95.38 493 TRP A C 1
ATOM 3708 O O . TRP A 1 493 ? -7.388 -7.545 18.725 1.00 95.38 493 TRP A O 1
ATOM 3718 N N . ARG A 1 494 ? -8.165 -8.088 16.697 1.00 94.12 494 ARG A N 1
ATOM 3719 C CA . ARG A 1 494 ? -6.964 -7.724 15.952 1.00 94.12 494 ARG A CA 1
ATOM 3720 C C . ARG A 1 494 ? -7.127 -6.298 15.443 1.00 94.12 494 ARG A C 1
ATOM 3722 O O . ARG A 1 494 ? -7.876 -6.067 14.492 1.00 94.12 494 ARG A O 1
ATOM 3729 N N . ALA A 1 495 ? -6.416 -5.367 16.075 1.00 95.31 495 ALA A N 1
ATOM 3730 C CA . ALA A 1 495 ? -6.403 -3.966 15.679 1.00 95.31 495 ALA A CA 1
ATOM 3731 C C . ALA A 1 495 ? -5.966 -3.788 14.213 1.00 95.31 495 ALA A C 1
ATOM 3733 O O . ALA A 1 495 ? -5.055 -4.447 13.688 1.00 95.31 495 ALA A O 1
ATOM 3734 N N . GLN A 1 496 ? -6.649 -2.870 13.549 1.00 95.94 496 GLN A N 1
ATOM 3735 C CA . GLN A 1 496 ? -6.390 -2.393 12.207 1.00 95.94 496 GLN A CA 1
ATOM 3736 C C . GLN A 1 496 ? -6.179 -0.878 12.230 1.00 95.94 496 GLN A C 1
ATOM 3738 O O . GLN A 1 496 ? -6.325 -0.207 13.249 1.00 95.94 496 GLN A O 1
ATOM 3743 N N . THR A 1 497 ? -5.807 -0.353 11.072 1.00 96.25 497 THR A N 1
ATOM 3744 C CA . THR A 1 497 ? -5.893 1.068 10.755 1.00 96.25 497 THR A CA 1
ATOM 3745 C C . THR A 1 497 ? -6.884 1.215 9.592 1.00 96.25 497 THR A C 1
ATOM 3747 O O . THR A 1 497 ? -6.944 0.312 8.750 1.00 96.25 497 THR A O 1
ATOM 3750 N N . PRO A 1 498 ? -7.665 2.303 9.500 1.00 97.75 498 PRO A N 1
ATOM 3751 C CA . PRO A 1 498 ? -7.518 3.558 10.236 1.00 97.75 498 PRO A CA 1
ATOM 3752 C C . PRO A 1 498 ? -7.853 3.514 11.735 1.00 97.75 498 PRO A C 1
ATOM 3754 O O . PRO A 1 498 ? -8.616 2.671 12.202 1.00 97.75 498 PRO A O 1
ATOM 3757 N N . GLN A 1 499 ? -7.257 4.451 12.470 1.00 98.12 499 GLN A N 1
ATOM 3758 C CA . GLN A 1 499 ? -7.611 4.799 13.844 1.00 98.12 499 GLN A CA 1
ATOM 3759 C C . GLN A 1 499 ? -7.933 6.297 13.877 1.00 98.12 499 GLN A C 1
ATOM 3761 O O . GLN A 1 499 ? -7.114 7.105 13.442 1.00 98.12 499 GLN A O 1
ATOM 3766 N N . ALA A 1 500 ? -9.130 6.669 14.319 1.00 98.06 500 ALA A N 1
ATOM 3767 C CA . ALA A 1 500 ? -9.582 8.058 14.376 1.00 98.06 500 ALA A CA 1
ATOM 3768 C C . ALA A 1 500 ? -9.514 8.583 15.811 1.00 98.06 500 ALA A C 1
ATOM 3770 O O . ALA A 1 500 ? -9.737 7.823 16.747 1.00 98.06 500 ALA A O 1
ATOM 3771 N N . PHE A 1 501 ? -9.237 9.872 15.990 1.00 98.38 501 PHE A N 1
ATOM 3772 C CA . PHE A 1 501 ? -9.105 10.505 17.302 1.00 98.38 501 PHE A CA 1
ATOM 3773 C C . PHE A 1 501 ? -9.583 11.956 17.286 1.00 98.38 501 PHE A C 1
ATOM 3775 O O . PHE A 1 501 ? -9.506 12.640 16.263 1.00 98.38 501 PHE A O 1
ATOM 3782 N N . ILE A 1 502 ? -9.991 12.462 18.450 1.00 97.56 502 ILE A N 1
ATOM 3783 C CA . ILE A 1 502 ? -10.060 13.906 18.687 1.00 97.56 502 ILE A CA 1
ATOM 3784 C C . ILE A 1 502 ? -8.627 14.450 18.636 1.00 97.56 502 ILE A C 1
ATOM 3786 O O . ILE A 1 502 ? -7.766 14.044 19.419 1.00 97.56 502 ILE A O 1
ATOM 3790 N N . ALA A 1 503 ? -8.347 15.367 17.708 1.00 96.75 503 ALA A N 1
ATOM 3791 C CA . ALA A 1 503 ? -6.976 15.746 17.355 1.00 96.75 503 ALA A CA 1
ATOM 3792 C C . ALA A 1 503 ? -6.208 16.372 18.527 1.00 96.75 503 ALA A C 1
ATOM 3794 O O . ALA A 1 503 ? -5.013 16.128 18.693 1.00 96.75 503 ALA A O 1
ATOM 3795 N N . LYS A 1 504 ? -6.899 17.129 19.389 1.00 95.94 504 LYS A N 1
ATOM 3796 C CA . LYS A 1 504 ? -6.323 17.649 20.635 1.00 95.94 504 LYS A CA 1
ATOM 3797 C C . LYS A 1 504 ? -5.896 16.524 21.588 1.00 95.94 504 LYS A C 1
ATOM 3799 O O . LYS A 1 504 ? -4.793 16.587 22.122 1.00 95.94 504 LYS A O 1
ATOM 3804 N N . VAL A 1 505 ? -6.731 15.498 21.775 1.00 96.44 505 VAL A N 1
ATOM 3805 C CA . VAL A 1 505 ? -6.426 14.381 22.685 1.00 96.44 505 VAL A CA 1
ATOM 3806 C C . VAL A 1 505 ? -5.241 13.573 22.167 1.00 96.44 505 VAL A C 1
ATOM 3808 O O . VAL A 1 505 ? -4.350 13.248 22.948 1.00 96.44 505 VAL A O 1
ATOM 3811 N N . LEU A 1 506 ? -5.171 13.310 20.857 1.00 96.81 506 LEU A N 1
ATOM 3812 C CA . LEU A 1 506 ? -4.037 12.581 20.286 1.00 96.81 506 LEU A CA 1
ATOM 3813 C C . LEU A 1 506 ? -2.718 13.363 20.403 1.00 96.81 506 LEU A C 1
ATOM 3815 O O . LEU A 1 506 ? -1.697 12.762 20.730 1.00 96.81 506 LEU A O 1
ATOM 3819 N N . ARG A 1 507 ? -2.730 14.690 20.196 1.00 95.62 507 ARG A N 1
ATOM 3820 C CA . ARG A 1 507 ? -1.550 15.544 20.436 1.00 95.62 507 ARG A CA 1
ATOM 3821 C C . ARG A 1 507 ? -1.098 15.464 21.895 1.00 95.62 507 ARG A C 1
ATOM 3823 O O . ARG A 1 507 ? 0.044 15.100 22.146 1.00 95.62 507 ARG A O 1
ATOM 3830 N N . GLU A 1 508 ? -2.006 15.678 22.850 1.00 94.38 508 GLU A N 1
ATOM 3831 C CA . GLU A 1 508 ? -1.680 15.569 24.280 1.00 94.38 508 GLU A CA 1
ATOM 3832 C C . GLU A 1 508 ? -1.175 14.171 24.677 1.00 94.38 508 GLU A C 1
ATOM 3834 O O . GLU A 1 508 ? -0.296 14.056 25.529 1.00 94.38 508 GLU A O 1
ATOM 3839 N N . ALA A 1 509 ? -1.709 13.103 24.080 1.00 94.19 509 ALA A N 1
ATOM 3840 C CA . ALA A 1 509 ? -1.239 11.741 24.312 1.00 94.19 509 ALA A CA 1
ATOM 3841 C C . ALA A 1 509 ? 0.193 11.537 23.782 1.00 94.19 509 ALA A C 1
ATOM 3843 O O . ALA A 1 509 ? 1.038 10.997 24.495 1.00 94.19 509 ALA A O 1
ATOM 3844 N N . HIS A 1 510 ? 0.492 12.036 22.577 1.00 92.94 510 HIS A N 1
ATOM 3845 C CA . HIS A 1 510 ? 1.843 12.029 22.003 1.00 92.94 510 HIS A CA 1
ATOM 3846 C C . HIS A 1 510 ? 2.833 12.903 22.785 1.00 92.94 510 HIS A C 1
ATOM 3848 O O . HIS A 1 510 ? 3.995 12.514 22.884 1.00 92.94 510 HIS A O 1
ATOM 3854 N N . ASP A 1 511 ? 2.403 14.024 23.368 1.00 90.31 511 ASP A N 1
ATOM 3855 C CA . ASP A 1 511 ? 3.245 14.905 24.196 1.00 90.31 511 ASP A CA 1
ATOM 3856 C C . ASP A 1 511 ? 3.583 14.279 25.560 1.00 90.31 511 ASP A C 1
ATOM 3858 O O . ASP A 1 511 ? 4.702 14.410 26.057 1.00 90.31 511 ASP A O 1
ATOM 3862 N N . ARG A 1 512 ? 2.628 13.560 26.170 1.00 87.56 512 ARG A N 1
ATOM 3863 C CA . ARG A 1 512 ? 2.841 12.816 27.427 1.00 87.56 512 ARG A CA 1
ATOM 3864 C C . ARG A 1 512 ? 3.672 11.539 27.230 1.00 87.56 512 ARG A C 1
ATOM 3866 O O . ARG A 1 512 ? 4.217 11.016 28.203 1.00 87.56 512 ARG A O 1
ATOM 3873 N N . ALA A 1 513 ? 3.773 11.031 26.001 1.00 84.19 513 ALA A N 1
ATOM 3874 C CA . ALA A 1 513 ? 4.501 9.813 25.655 1.00 84.19 513 ALA A CA 1
ATOM 3875 C C . ALA A 1 513 ? 6.029 10.021 25.659 1.00 84.19 513 ALA A C 1
ATOM 3877 O O . ALA A 1 513 ? 6.666 10.253 24.623 1.00 84.19 513 ALA A O 1
ATOM 3878 N N . ALA A 1 514 ? 6.621 9.907 26.849 1.00 59.69 514 ALA A N 1
ATOM 3879 C CA . ALA A 1 514 ? 8.064 9.923 27.083 1.00 59.69 514 ALA A CA 1
ATOM 3880 C C . ALA A 1 514 ? 8.724 8.560 26.765 1.00 59.69 514 ALA A C 1
ATOM 3882 O O . ALA A 1 514 ? 9.278 7.908 27.648 1.00 59.69 514 ALA A O 1
ATOM 3883 N N . GLY A 1 515 ? 8.637 8.119 25.508 1.00 63.56 515 GLY A N 1
ATOM 3884 C CA . GLY A 1 515 ? 9.208 6.857 25.013 1.00 63.56 515 GLY A CA 1
ATOM 3885 C C . GLY A 1 515 ? 8.512 6.362 23.741 1.00 63.56 515 GLY A C 1
ATOM 3886 O O . GLY A 1 515 ? 7.471 6.902 23.374 1.00 63.56 515 GLY A O 1
ATOM 3887 N N . ASP A 1 516 ? 9.080 5.346 23.088 1.00 60.47 516 ASP A N 1
ATOM 3888 C CA . ASP A 1 516 ? 8.638 4.796 21.788 1.00 60.47 516 ASP A CA 1
ATOM 3889 C C . ASP A 1 516 ? 7.868 3.456 21.886 1.00 60.47 516 ASP A C 1
ATOM 3891 O O . ASP A 1 516 ? 7.626 2.790 20.878 1.00 60.47 516 ASP A O 1
ATOM 3895 N N . ASP A 1 517 ? 7.482 3.036 23.094 1.00 63.25 517 ASP A N 1
ATOM 3896 C CA . ASP A 1 517 ? 6.975 1.680 23.373 1.00 63.25 517 ASP A CA 1
ATOM 3897 C C . ASP A 1 517 ? 5.476 1.459 23.067 1.00 63.25 517 ASP A C 1
ATOM 3899 O O . ASP A 1 517 ? 4.933 0.385 23.346 1.00 63.25 517 ASP A O 1
ATOM 3903 N N . ALA A 1 518 ? 4.772 2.441 22.495 1.00 77.81 518 ALA A N 1
ATOM 3904 C CA . ALA A 1 518 ? 3.356 2.289 22.169 1.00 77.81 518 ALA A CA 1
ATOM 3905 C C . ALA A 1 518 ? 3.146 1.455 20.897 1.00 77.81 518 ALA A C 1
ATOM 3907 O O . ALA A 1 518 ? 3.658 1.762 19.818 1.00 77.81 518 ALA A O 1
ATOM 3908 N N . THR A 1 519 ? 2.334 0.401 21.002 1.00 75.19 519 THR A N 1
ATOM 3909 C CA . THR A 1 519 ? 2.048 -0.505 19.878 1.00 75.19 519 THR A CA 1
ATOM 3910 C C . THR A 1 519 ? 1.240 0.156 18.761 1.00 75.19 519 THR A C 1
ATOM 3912 O O . THR A 1 519 ? 1.390 -0.207 17.591 1.00 75.19 519 THR A O 1
ATOM 3915 N N . ASP A 1 520 ? 0.388 1.115 19.118 1.00 85.50 520 ASP A N 1
ATOM 3916 C CA . ASP A 1 520 ? -0.429 1.937 18.230 1.00 85.50 520 ASP A CA 1
ATOM 3917 C C . ASP A 1 520 ? -0.843 3.250 18.924 1.00 85.50 520 ASP A C 1
ATOM 3919 O O . ASP A 1 520 ? -0.481 3.512 20.072 1.00 85.50 520 ASP A O 1
ATOM 3923 N N . ASP A 1 521 ? -1.570 4.107 18.205 1.00 91.31 521 ASP A N 1
ATOM 3924 C CA . ASP A 1 521 ? -1.985 5.425 18.703 1.00 91.31 521 ASP A CA 1
ATOM 3925 C C . ASP A 1 521 ? -3.121 5.327 19.734 1.00 91.31 521 ASP A C 1
ATOM 3927 O O . ASP A 1 521 ? -3.273 6.194 20.595 1.00 91.31 521 ASP A O 1
ATOM 3931 N N . ALA A 1 522 ? -3.885 4.234 19.688 1.00 92.62 522 ALA A N 1
ATOM 3932 C CA . ALA A 1 522 ? -4.915 3.917 20.666 1.00 92.62 522 ALA A CA 1
ATOM 3933 C C . ALA A 1 522 ? -4.332 3.708 22.064 1.00 92.62 522 ALA A C 1
ATOM 3935 O O . ALA A 1 522 ? -4.788 4.357 23.005 1.00 92.62 522 ALA A O 1
ATOM 3936 N N . ALA A 1 523 ? -3.270 2.903 22.186 1.00 92.31 523 ALA A N 1
ATOM 3937 C CA . ALA A 1 523 ? -2.581 2.677 23.454 1.00 92.31 523 ALA A CA 1
ATOM 3938 C C . ALA A 1 523 ? -2.082 3.984 24.108 1.00 92.31 523 ALA A C 1
ATOM 3940 O O . ALA A 1 523 ? -2.098 4.106 25.333 1.00 92.31 523 ALA A O 1
ATOM 3941 N N . LEU A 1 524 ? -1.687 4.987 23.310 1.00 93.12 524 LEU A N 1
ATOM 3942 C CA . LEU A 1 524 ? -1.308 6.313 23.817 1.00 93.12 524 LEU A CA 1
ATOM 3943 C C . LEU A 1 524 ? -2.501 7.070 24.408 1.00 93.12 524 LEU A C 1
ATOM 3945 O O . LEU A 1 524 ? -2.394 7.638 25.495 1.00 93.12 524 LEU A O 1
ATOM 3949 N N . VAL A 1 525 ? -3.639 7.078 23.710 1.00 95.06 525 VAL A N 1
ATOM 3950 C CA . VAL A 1 525 ? -4.861 7.752 24.176 1.00 95.06 525 VAL A CA 1
ATOM 3951 C C . VAL A 1 525 ? -5.446 7.047 25.403 1.00 95.06 525 VAL A C 1
ATOM 3953 O O . VAL A 1 525 ? -5.819 7.722 26.362 1.00 95.06 525 VAL A O 1
ATOM 3956 N N . GLU A 1 526 ? -5.438 5.714 25.433 1.00 93.88 526 GLU A N 1
ATOM 3957 C CA . GLU A 1 526 ? -5.823 4.905 26.597 1.00 93.88 526 GLU A CA 1
ATOM 3958 C C . GLU A 1 526 ? -4.935 5.210 27.815 1.00 93.88 526 GLU A C 1
ATOM 3960 O O . GLU A 1 526 ? -5.445 5.500 28.899 1.00 93.88 526 GLU A O 1
ATOM 3965 N N . ALA A 1 527 ? -3.607 5.235 27.640 1.00 91.31 527 ALA A N 1
ATOM 3966 C CA . ALA A 1 527 ? -2.658 5.592 28.699 1.00 91.31 527 ALA A CA 1
ATOM 3967 C C . ALA A 1 527 ? -2.809 7.051 29.176 1.00 91.31 527 ALA A C 1
ATOM 3969 O O . ALA A 1 527 ? -2.562 7.355 30.345 1.00 91.31 527 ALA A O 1
ATOM 3970 N N . ALA A 1 528 ? -3.259 7.954 28.300 1.00 91.50 528 ALA A N 1
ATOM 3971 C CA . ALA A 1 528 ? -3.600 9.335 28.636 1.00 91.50 528 ALA A CA 1
ATOM 3972 C C . ALA A 1 528 ? -4.956 9.487 29.364 1.00 91.50 528 ALA A C 1
ATOM 3974 O O . ALA A 1 528 ? -5.289 10.604 29.780 1.00 91.50 528 ALA A O 1
ATOM 3975 N N . GLY A 1 529 ? -5.709 8.393 29.544 1.00 93.38 529 GLY A N 1
ATOM 3976 C CA . GLY A 1 529 ? -7.018 8.342 30.203 1.00 93.38 529 GLY A CA 1
ATOM 3977 C C . GLY A 1 529 ? -8.219 8.567 29.276 1.00 93.38 529 GLY A C 1
ATOM 3978 O O . GLY A 1 529 ? -9.335 8.721 29.772 1.00 93.38 529 GLY A O 1
ATOM 3979 N N . GLY A 1 530 ? -8.003 8.612 27.959 1.00 95.06 530 GLY A N 1
ATOM 3980 C CA . GLY A 1 530 ? -9.050 8.794 26.955 1.00 95.06 530 GLY A CA 1
ATOM 3981 C C . GLY A 1 530 ? -9.845 7.517 26.676 1.00 95.06 530 GLY A C 1
ATOM 3982 O O . GLY A 1 530 ? -9.341 6.397 26.773 1.00 95.06 530 GLY A O 1
ATOM 3983 N N . ARG A 1 531 ? -11.112 7.686 26.297 1.00 96.94 531 ARG A N 1
ATOM 3984 C CA . ARG A 1 531 ? -12.018 6.599 25.926 1.00 96.94 531 ARG A CA 1
ATOM 3985 C C . ARG A 1 531 ? -11.844 6.240 24.452 1.00 96.94 531 ARG A C 1
ATOM 3987 O O . ARG A 1 531 ? -12.337 6.952 23.578 1.00 96.94 531 ARG A O 1
ATOM 3994 N N . VAL A 1 532 ? -11.230 5.091 24.184 1.00 97.19 532 VAL A N 1
ATOM 3995 C CA . VAL A 1 532 ? -11.164 4.499 22.841 1.00 97.19 532 VAL A CA 1
ATOM 3996 C C . VAL A 1 532 ? -12.307 3.494 22.637 1.00 97.19 532 VAL A C 1
ATOM 3998 O O . VAL A 1 532 ? -12.622 2.709 23.532 1.00 97.19 532 VAL A O 1
ATOM 4001 N N . VAL A 1 533 ? -12.959 3.524 21.470 1.00 97.25 533 VAL A N 1
ATOM 4002 C CA . VAL A 1 533 ? -14.020 2.575 21.079 1.00 97.25 533 VAL A CA 1
ATOM 4003 C C . VAL A 1 533 ? -13.610 1.702 19.891 1.00 97.25 533 VAL A C 1
ATOM 4005 O O . VAL A 1 533 ? -12.807 2.103 19.052 1.00 97.25 533 VAL A O 1
ATOM 4008 N N . LEU A 1 534 ? -14.183 0.501 19.797 1.00 95.75 534 LEU A N 1
ATOM 4009 C CA . LEU A 1 534 ? -13.978 -0.393 18.655 1.00 95.75 534 LEU A CA 1
ATOM 4010 C C . LEU A 1 534 ? -14.955 -0.077 17.517 1.00 95.75 534 LEU A C 1
ATOM 4012 O O . LEU A 1 534 ? -16.150 0.114 17.741 1.00 95.75 534 LEU A O 1
ATOM 4016 N N . VAL A 1 535 ? -14.439 -0.101 16.292 1.00 95.69 535 VAL A N 1
ATOM 4017 C CA . VAL A 1 535 ? -15.189 -0.022 15.035 1.00 95.69 535 VAL A CA 1
ATOM 4018 C C . VAL A 1 535 ? -14.949 -1.316 14.263 1.00 95.69 535 VAL A C 1
ATOM 4020 O O . VAL A 1 535 ? -13.815 -1.788 14.175 1.00 95.69 535 VAL A O 1
ATOM 4023 N N . SER A 1 536 ? -16.005 -1.908 13.706 1.00 93.88 536 SER A N 1
ATOM 4024 C CA . SER A 1 536 ? -15.892 -3.144 12.925 1.00 93.88 536 SER A CA 1
ATOM 4025 C C . SER A 1 536 ? -15.039 -2.922 11.673 1.00 93.88 536 SER A C 1
ATOM 4027 O O . SER A 1 536 ? -15.422 -2.161 10.787 1.00 93.88 536 SER A O 1
ATOM 4029 N N . GLY A 1 537 ? -13.888 -3.591 11.612 1.00 93.81 537 GLY A N 1
ATOM 4030 C CA . GLY A 1 537 ? -12.994 -3.603 10.456 1.00 93.81 537 GLY A CA 1
ATOM 4031 C C . GLY A 1 537 ? -13.425 -4.580 9.358 1.00 93.81 537 GLY A C 1
ATOM 4032 O O . GLY A 1 537 ? -14.474 -5.219 9.436 1.00 93.81 537 GLY A O 1
ATOM 4033 N N . ASP A 1 538 ? -12.566 -4.736 8.350 1.00 91.12 538 ASP A N 1
ATOM 4034 C CA . ASP A 1 538 ? -12.745 -5.683 7.241 1.00 91.12 538 ASP A CA 1
ATOM 4035 C C . ASP A 1 538 ? -11.547 -6.645 7.189 1.00 91.12 538 ASP A C 1
ATOM 4037 O O . ASP A 1 538 ? -10.394 -6.217 7.249 1.00 91.12 538 ASP A O 1
ATOM 4041 N N . GLU A 1 539 ? -11.786 -7.949 7.051 1.00 91.62 539 GLU A N 1
ATOM 4042 C CA . GLU A 1 539 ? -10.725 -8.949 6.849 1.00 91.62 539 GLU A CA 1
ATOM 4043 C C . GLU A 1 539 ? -9.903 -8.686 5.574 1.00 91.62 539 GLU A C 1
ATOM 4045 O O . GLU A 1 539 ? -8.714 -8.994 5.534 1.00 91.62 539 GLU A O 1
ATOM 4050 N N . ARG A 1 540 ? -10.495 -8.045 4.556 1.00 91.88 540 ARG A N 1
ATOM 4051 C CA . ARG A 1 540 ? -9.802 -7.620 3.327 1.00 91.88 540 ARG A CA 1
ATOM 4052 C C . ARG A 1 540 ? -8.829 -6.463 3.556 1.00 91.88 540 ARG A C 1
ATOM 4054 O O . ARG A 1 540 ? -7.924 -6.285 2.747 1.00 91.88 540 ARG A O 1
ATOM 4061 N N . ASN A 1 541 ? -8.963 -5.708 4.650 1.00 94.56 541 ASN A N 1
ATOM 4062 C CA . ASN A 1 541 ? -8.067 -4.608 5.026 1.00 94.56 541 ASN A CA 1
ATOM 4063 C C . ASN A 1 541 ? -6.741 -5.143 5.622 1.00 94.56 541 ASN A C 1
ATOM 4065 O O . ASN A 1 541 ? -6.323 -4.802 6.738 1.00 94.56 541 ASN A O 1
ATOM 4069 N N . ILE A 1 542 ? -6.097 -6.061 4.895 1.00 94.56 542 ILE A N 1
ATOM 4070 C CA . ILE A 1 542 ? -4.876 -6.754 5.307 1.00 94.56 542 ILE A CA 1
ATOM 4071 C C . ILE A 1 542 ? -3.701 -5.781 5.426 1.00 94.56 542 ILE A C 1
ATOM 4073 O O . ILE A 1 542 ? -3.590 -4.808 4.682 1.00 94.56 542 ILE A O 1
ATOM 4077 N N . LYS A 1 543 ? -2.792 -6.054 6.368 1.00 94.56 543 LYS A N 1
ATOM 4078 C CA . LYS A 1 543 ? -1.522 -5.329 6.475 1.00 94.56 543 LYS A CA 1
ATOM 4079 C C . LYS A 1 543 ? -0.481 -6.085 5.667 1.00 94.56 543 LYS A C 1
ATOM 4081 O O . LYS A 1 543 ? -0.013 -7.127 6.103 1.00 94.56 543 LYS A O 1
ATOM 4086 N N . VAL A 1 544 ? -0.094 -5.540 4.523 1.00 93.62 544 VAL A N 1
ATOM 4087 C CA . VAL A 1 544 ? 0.983 -6.076 3.695 1.00 93.62 544 VAL A CA 1
ATOM 4088 C C . VAL A 1 544 ? 2.296 -5.955 4.469 1.00 93.62 544 VAL A C 1
ATOM 4090 O O . VAL A 1 544 ? 2.720 -4.854 4.840 1.00 93.62 544 VAL A O 1
ATOM 4093 N N . THR A 1 545 ? 2.947 -7.078 4.771 1.00 88.75 545 THR A N 1
ATOM 4094 C CA . THR A 1 545 ? 4.220 -7.132 5.512 1.00 88.75 545 THR A CA 1
ATOM 4095 C C . THR A 1 545 ? 5.270 -8.079 4.927 1.00 88.75 545 THR A C 1
ATOM 4097 O O . THR A 1 545 ? 6.430 -7.983 5.322 1.00 88.75 545 THR A O 1
ATOM 4100 N N . THR A 1 546 ? 4.889 -8.900 3.952 1.00 88.06 546 THR A N 1
ATOM 4101 C CA . THR A 1 546 ? 5.710 -9.843 3.185 1.00 88.06 546 THR A CA 1
ATOM 4102 C C . THR A 1 546 ? 5.318 -9.809 1.697 1.00 88.06 546 THR A C 1
ATOM 4104 O O . THR A 1 546 ? 4.192 -9.409 1.389 1.00 88.06 546 THR A O 1
ATOM 4107 N N . PRO A 1 547 ? 6.185 -10.251 0.763 1.00 86.06 547 PRO A N 1
ATOM 4108 C CA . PRO A 1 547 ? 5.858 -10.300 -0.668 1.00 86.06 547 PRO A CA 1
ATOM 4109 C C . PRO A 1 547 ? 4.585 -11.095 -1.002 1.00 86.06 547 PRO A C 1
ATOM 4111 O O . PRO A 1 547 ? 3.765 -10.626 -1.783 1.00 86.06 547 PRO A O 1
ATOM 4114 N N . ALA A 1 548 ? 4.346 -12.229 -0.336 1.00 86.50 548 ALA A N 1
ATOM 4115 C CA . ALA A 1 548 ? 3.123 -13.016 -0.528 1.00 86.50 548 ALA A CA 1
ATOM 4116 C C . ALA A 1 548 ? 1.844 -12.250 -0.124 1.00 86.50 548 ALA A C 1
ATOM 4118 O O . ALA A 1 548 ? 0.789 -12.428 -0.728 1.00 86.50 548 ALA A O 1
ATOM 4119 N N . GLU A 1 549 ? 1.923 -11.354 0.868 1.00 89.81 549 GLU A N 1
ATOM 4120 C CA . GLU A 1 549 ? 0.797 -10.485 1.236 1.00 89.81 549 GLU A CA 1
ATOM 4121 C C . GLU A 1 549 ? 0.577 -9.344 0.223 1.00 89.81 549 GLU A C 1
ATOM 4123 O O . GLU A 1 549 ? -0.533 -8.823 0.147 1.00 89.81 549 GLU A O 1
ATOM 4128 N N . LEU A 1 550 ? 1.594 -8.963 -0.566 1.00 90.12 550 LEU A N 1
ATOM 4129 C CA . LEU A 1 550 ? 1.447 -8.004 -1.671 1.00 90.12 550 LEU A CA 1
ATOM 4130 C C . LEU A 1 550 ? 0.693 -8.645 -2.845 1.00 90.12 550 LEU A C 1
ATOM 4132 O O . LEU A 1 550 ? -0.274 -8.064 -3.329 1.00 90.12 550 LEU A O 1
ATOM 4136 N N . GLU A 1 551 ? 1.070 -9.867 -3.233 1.00 89.31 551 GLU A N 1
ATOM 4137 C CA . GLU A 1 551 ? 0.342 -10.667 -4.233 1.00 89.31 551 GLU A CA 1
ATOM 4138 C C . GLU A 1 551 ? -1.113 -10.918 -3.800 1.00 89.31 551 GLU A C 1
ATOM 4140 O O . GLU A 1 551 ? -2.050 -10.778 -4.590 1.00 89.31 551 GLU A O 1
ATOM 4145 N N . LEU A 1 552 ? -1.323 -11.223 -2.513 1.00 89.50 552 LEU A N 1
ATOM 4146 C CA . LEU A 1 552 ? -2.653 -11.361 -1.921 1.00 89.50 552 LEU A CA 1
ATOM 4147 C C . LEU A 1 552 ? -3.462 -10.057 -2.016 1.00 89.50 552 LEU A C 1
ATOM 4149 O O . LEU A 1 552 ? -4.639 -10.097 -2.380 1.00 89.50 552 LEU A O 1
ATOM 4153 N N . ALA A 1 553 ? -2.849 -8.908 -1.712 1.00 91.62 553 ALA A N 1
ATOM 4154 C CA . ALA A 1 553 ? -3.505 -7.608 -1.828 1.00 91.62 553 ALA A CA 1
ATOM 4155 C C . ALA A 1 553 ? -3.896 -7.292 -3.281 1.00 91.62 553 ALA A C 1
ATOM 4157 O O . ALA A 1 553 ? -4.992 -6.788 -3.524 1.00 91.62 553 ALA A O 1
ATOM 4158 N N . GLU A 1 554 ? -3.043 -7.638 -4.248 1.00 91.44 554 GLU A N 1
ATOM 4159 C CA . GLU A 1 554 ? -3.309 -7.446 -5.677 1.00 91.44 554 GLU A CA 1
ATOM 4160 C C . GLU A 1 554 ? -4.462 -8.328 -6.165 1.00 91.44 554 GLU A C 1
ATOM 4162 O O . GLU A 1 554 ? -5.380 -7.849 -6.836 1.00 91.44 554 GLU A O 1
ATOM 4167 N N . ALA A 1 555 ? -4.485 -9.599 -5.754 1.00 88.62 555 ALA A N 1
ATOM 4168 C CA . ALA A 1 555 ? -5.585 -10.506 -6.055 1.00 88.62 555 ALA A CA 1
ATOM 4169 C C . ALA A 1 555 ? -6.924 -9.990 -5.493 1.00 88.62 555 ALA A C 1
ATOM 4171 O O . ALA A 1 555 ? -7.913 -9.931 -6.232 1.00 88.62 555 ALA A O 1
ATOM 4172 N N . LEU A 1 556 ? -6.944 -9.557 -4.223 1.00 88.38 556 LEU A N 1
ATOM 4173 C CA . LEU A 1 556 ? -8.120 -8.958 -3.578 1.00 88.38 556 LEU A CA 1
ATOM 4174 C C . LEU A 1 556 ? -8.594 -7.684 -4.298 1.00 88.38 556 LEU A C 1
ATOM 4176 O O . LEU A 1 556 ? -9.795 -7.533 -4.526 1.00 88.38 556 LEU A O 1
ATOM 4180 N N . MET A 1 557 ? -7.670 -6.796 -4.682 1.00 85.25 557 MET A N 1
ATOM 4181 C CA . MET A 1 557 ? -7.964 -5.538 -5.380 1.00 85.25 557 MET A CA 1
ATOM 4182 C C . MET A 1 557 ? -8.576 -5.763 -6.766 1.00 85.25 557 MET A C 1
ATOM 4184 O O . MET A 1 557 ? -9.573 -5.136 -7.112 1.00 85.25 557 MET A O 1
ATOM 4188 N N . LEU A 1 558 ? -8.022 -6.692 -7.550 1.00 80.81 558 LEU A N 1
ATOM 4189 C CA . LEU A 1 558 ? -8.487 -6.990 -8.909 1.00 80.81 558 LEU A CA 1
ATOM 4190 C C . LEU A 1 558 ? -9.808 -7.789 -8.949 1.00 80.81 558 LEU A C 1
ATOM 4192 O O . LEU A 1 558 ? -10.251 -8.205 -10.020 1.00 80.81 558 LEU A O 1
ATOM 4196 N N . GLY A 1 559 ? -10.430 -8.066 -7.795 1.00 66.00 559 GLY A N 1
ATOM 4197 C CA . GLY A 1 559 ? -11.603 -8.942 -7.698 1.00 66.00 559 GLY A CA 1
ATOM 4198 C C . GLY A 1 559 ? -11.300 -10.404 -8.054 1.00 66.00 559 GLY A C 1
ATOM 4199 O O . GLY A 1 559 ? -12.217 -11.221 -8.204 1.00 66.00 559 GLY A O 1
ATOM 4200 N N . THR A 1 560 ? -10.018 -10.755 -8.176 1.00 42.62 560 THR A N 1
ATOM 4201 C CA . THR A 1 560 ? -9.565 -12.125 -8.380 1.00 42.62 560 THR A CA 1
ATOM 4202 C C . THR A 1 560 ? -9.847 -12.871 -7.089 1.00 42.62 560 THR A C 1
ATOM 4204 O O . THR A 1 560 ? -9.226 -12.603 -6.066 1.00 42.62 560 THR A O 1
ATOM 4207 N N . ARG A 1 561 ? -10.821 -13.790 -7.102 1.00 33.16 561 ARG A N 1
ATOM 4208 C CA . ARG A 1 561 ? -11.196 -14.540 -5.896 1.00 33.16 561 ARG A CA 1
ATOM 4209 C C . ARG A 1 561 ? -9.996 -15.318 -5.359 1.00 33.16 561 ARG A C 1
ATOM 4211 O O . ARG A 1 561 ? -9.751 -16.442 -5.799 1.00 33.16 561 ARG A O 1
ATOM 4218 N N . VAL A 1 562 ? -9.334 -14.747 -4.357 1.00 30.81 562 VAL A N 1
ATOM 4219 C CA . VAL A 1 562 ? -8.519 -15.480 -3.396 1.00 30.81 562 VAL A CA 1
ATOM 4220 C C . VAL A 1 562 ? -9.433 -16.552 -2.822 1.00 30.81 562 VAL A C 1
ATOM 4222 O O . VAL A 1 562 ? -10.436 -16.248 -2.172 1.00 30.81 562 VAL A O 1
ATOM 4225 N N . ARG A 1 563 ? -9.157 -17.810 -3.158 1.00 30.34 563 ARG A N 1
ATOM 4226 C CA . ARG A 1 563 ? -9.819 -18.935 -2.504 1.00 30.34 563 ARG A CA 1
ATOM 4227 C C . ARG A 1 563 ? -9.081 -19.196 -1.185 1.00 30.34 563 ARG A C 1
ATOM 4229 O O . ARG A 1 563 ? -7.854 -19.132 -1.206 1.00 30.34 563 ARG A O 1
ATOM 4236 N N . PRO A 1 564 ? -9.812 -19.428 -0.081 1.00 33.22 564 PRO A N 1
ATOM 4237 C CA . PRO A 1 564 ? -9.216 -19.825 1.192 1.00 33.22 564 PRO A CA 1
ATOM 4238 C C . PRO A 1 564 ? -8.600 -21.229 1.116 1.00 33.22 564 PRO A C 1
ATOM 4240 O O . PRO A 1 564 ? -9.023 -22.007 0.224 1.00 33.22 564 PRO A O 1
#

Foldseek 3Di:
DDDDDPDDDDDPVLVVQLVVLLVVLLVVLLVVLLVCQVPVDPDVDVVSSVVSSVVSNVVSNVVSNVVSVVVSVVVVVVVVVVVVDPPLLVVLLQVLLVVLLVVLVVVLVVLVPDPDPVPSVVVSVVSSVVSSNVRSVVSNVPSCVSCVVVVRDDDPPPQLEAEDALVLLLDLCNLVCVVVVVRDGHYDYDPVRLVVLVVQLVDPDPSSVVSSVSSVVSVVVVVVVVCVVVVVDDPDDDDDDDDDDDDDDDDDDDDDDDDDDDDDDDDDDDDDDDDDDDDDDDDDDDDDDDDDDDDDDDDDDDDDDDDDDDDDDDDDDDDDDDDDDDDDDDDDDPLQAEAEEEEQAAQQVQADDPVDRQQQDDFVHGRLLLLVVLQLLPQLSHQAYEYEYAPVCQVVCVVRCPVSHDRHHYHYYYADPAPLRSVLRSLVPRDPPNFKYKYAYSLQSPDHNVQVVQQQVVCPPFQKEWAWAFDPDFDFDADVVHTPDTDDRPPPIDTHDGMMGRSVLLNVLSVPPPDRPDPDSVSSSVVVVTGYYYDHHDPLSDRNNHPVVSVVVNCVVVVNDPDD

pLDDT: mean 74.86, std 23.62, range [26.44, 98.44]